Protein AF-A0A933ZWU6-F1 (afdb_monomer_lite)

Structure (mmCIF, N/CA/C/O backbone):
data_AF-A0A933ZWU6-F1
#
_entry.id   AF-A0A933ZWU6-F1
#
loop_
_atom_site.group_PDB
_atom_site.id
_atom_site.type_symbol
_atom_site.label_atom_id
_atom_site.label_alt_id
_atom_site.label_comp_id
_atom_site.label_asym_id
_atom_site.label_entity_id
_atom_site.label_seq_id
_atom_site.pdbx_PDB_ins_code
_atom_site.Cartn_x
_atom_site.Cartn_y
_atom_site.Cartn_z
_atom_site.occupancy
_atom_site.B_iso_or_equiv
_atom_site.auth_seq_id
_atom_site.auth_comp_id
_atom_site.auth_asym_id
_atom_site.auth_atom_id
_atom_site.pdbx_PDB_model_num
ATOM 1 N N . MET A 1 1 ? 66.000 -12.548 32.594 1.00 39.25 1 MET A N 1
ATOM 2 C CA . MET A 1 1 ? 66.088 -12.353 34.055 1.00 39.25 1 MET A CA 1
ATOM 3 C C . MET A 1 1 ? 64.703 -12.603 34.623 1.00 39.25 1 MET A C 1
ATOM 5 O O . MET A 1 1 ? 63.783 -11.973 34.130 1.00 39.25 1 MET A O 1
ATOM 9 N N . GLY A 1 2 ? 64.588 -13.527 35.583 1.00 36.94 2 GLY A N 1
ATOM 10 C CA . GLY A 1 2 ? 63.468 -13.631 36.531 1.00 36.94 2 GLY A CA 1
ATOM 11 C C . GLY A 1 2 ? 62.128 -14.165 36.013 1.00 36.94 2 GLY A C 1
ATOM 12 O O . GLY A 1 2 ? 61.306 -13.398 35.534 1.00 36.94 2 GLY A O 1
ATOM 13 N N . SER A 1 3 ? 61.911 -15.471 36.186 1.00 32.44 3 SER A N 1
ATOM 14 C CA . SER A 1 3 ? 60.597 -16.107 36.419 1.00 32.44 3 SER A CA 1
ATOM 15 C C . SER A 1 3 ? 60.062 -15.756 37.841 1.00 32.44 3 SER A C 1
ATOM 17 O O . SER A 1 3 ? 60.754 -15.015 38.541 1.00 32.44 3 SER A O 1
ATOM 19 N N . PRO A 1 4 ? 59.031 -16.438 38.385 1.00 70.31 4 PRO A N 1
ATOM 20 C CA . PRO A 1 4 ? 57.595 -16.484 38.054 1.00 70.31 4 PRO A CA 1
ATOM 21 C C . PRO A 1 4 ? 56.754 -16.277 39.358 1.00 70.31 4 PRO A C 1
ATOM 23 O O . PRO A 1 4 ? 57.172 -15.486 40.194 1.00 70.31 4 PRO A O 1
ATOM 26 N N . ASP A 1 5 ? 55.646 -17.021 39.530 1.00 38.47 5 ASP A N 1
ATOM 27 C CA . ASP A 1 5 ? 54.835 -17.249 40.755 1.00 38.47 5 ASP A CA 1
ATOM 28 C C . ASP A 1 5 ? 53.631 -16.296 40.965 1.00 38.47 5 ASP A C 1
ATOM 30 O O . ASP A 1 5 ? 53.732 -15.100 40.720 1.00 38.47 5 ASP A O 1
ATOM 34 N N . SER A 1 6 ? 52.430 -16.740 41.368 1.00 38.19 6 SER A N 1
ATOM 35 C CA . SER A 1 6 ? 52.006 -18.018 41.972 1.00 38.19 6 SER A CA 1
ATOM 36 C C . SER A 1 6 ? 50.466 -18.192 41.992 1.00 38.19 6 SER A C 1
ATOM 38 O O . SER A 1 6 ? 49.726 -17.214 41.975 1.00 38.19 6 SER A O 1
ATOM 40 N N . GLU A 1 7 ? 50.060 -19.475 42.046 1.00 38.34 7 GLU A N 1
ATOM 41 C CA . GLU A 1 7 ? 49.016 -20.127 42.891 1.00 38.34 7 GLU A CA 1
ATOM 42 C C . GLU A 1 7 ? 47.540 -19.670 42.823 1.00 38.34 7 GLU A C 1
ATOM 44 O O . GLU A 1 7 ? 47.221 -18.495 42.923 1.00 38.34 7 GLU A O 1
ATOM 49 N N . GLN A 1 8 ? 46.566 -20.543 42.510 1.00 35.50 8 GLN A N 1
ATOM 50 C CA . GLN A 1 8 ? 46.028 -21.745 43.207 1.00 35.50 8 GLN A CA 1
ATOM 51 C C . GLN A 1 8 ? 45.129 -21.467 44.433 1.00 35.50 8 GLN A C 1
ATOM 53 O O . GLN A 1 8 ? 45.519 -20.764 45.356 1.00 35.50 8 GLN A O 1
ATOM 58 N N . GLY A 1 9 ? 43.969 -22.148 44.453 1.00 33.16 9 GLY A N 1
ATOM 59 C CA . GLY A 1 9 ? 43.113 -22.432 45.622 1.00 33.16 9 GLY A CA 1
ATOM 60 C C . GLY A 1 9 ? 41.619 -22.202 45.325 1.00 33.16 9 GLY A C 1
ATOM 61 O O . GLY A 1 9 ? 41.243 -21.059 45.098 1.00 33.16 9 GLY A O 1
ATOM 62 N N . ASN A 1 10 ? 40.794 -23.236 45.068 1.00 35.19 10 ASN A N 1
ATOM 63 C CA . ASN A 1 10 ? 40.034 -24.078 46.035 1.00 35.19 10 ASN A CA 1
ATOM 64 C C . ASN A 1 10 ? 38.989 -23.268 46.841 1.00 35.19 10 ASN A C 1
ATOM 66 O O . ASN A 1 10 ? 39.287 -22.158 47.250 1.00 35.19 10 ASN A O 1
ATOM 70 N N . ASP A 1 11 ? 37.754 -23.678 47.146 1.00 35.88 11 ASP A N 1
ATOM 71 C CA . ASP A 1 11 ? 37.018 -24.952 47.212 1.00 35.88 11 ASP A CA 1
ATOM 72 C C . ASP A 1 11 ? 35.503 -24.595 47.146 1.00 35.88 11 ASP A C 1
ATOM 74 O O . ASP A 1 11 ? 35.112 -23.487 47.507 1.00 35.88 11 ASP A O 1
ATOM 78 N N . ALA A 1 12 ? 34.654 -25.371 46.464 1.00 37.19 12 ALA A N 1
ATOM 79 C CA . ALA A 1 12 ? 33.660 -26.293 47.042 1.00 37.19 12 ALA A CA 1
ATOM 80 C C . ALA A 1 12 ? 32.823 -25.763 48.234 1.00 37.19 12 ALA A C 1
ATOM 82 O O . ALA A 1 12 ? 33.355 -25.489 49.303 1.00 37.19 12 ALA A O 1
ATOM 83 N N . ASP A 1 13 ? 31.492 -25.744 48.067 1.00 34.75 13 ASP A N 1
ATOM 84 C CA . ASP A 1 13 ? 30.538 -26.627 48.776 1.00 34.75 13 ASP A CA 1
ATOM 85 C C . ASP A 1 13 ? 29.163 -25.968 49.067 1.00 34.75 13 ASP A C 1
ATOM 87 O O . ASP A 1 13 ? 29.044 -24.775 49.338 1.00 34.75 13 ASP A O 1
ATOM 91 N N . THR A 1 14 ? 28.139 -26.827 49.080 1.00 35.16 14 THR A N 1
ATOM 92 C CA . THR A 1 14 ? 26.804 -26.707 49.699 1.00 35.16 14 THR A CA 1
ATOM 93 C C . THR A 1 14 ? 25.677 -25.951 48.963 1.00 35.16 14 THR A C 1
ATOM 95 O O . THR A 1 14 ? 25.585 -24.728 48.954 1.00 35.16 14 THR A O 1
ATOM 98 N N . GLY A 1 15 ? 24.720 -26.721 48.415 1.00 31.81 15 GLY A N 1
ATOM 99 C CA . GLY A 1 15 ? 23.300 -26.314 48.353 1.00 31.81 15 GLY A CA 1
ATOM 100 C C . GLY A 1 15 ? 22.640 -26.394 49.751 1.00 31.81 15 GLY A C 1
ATOM 101 O O . GLY A 1 15 ? 23.387 -26.508 50.723 1.00 31.81 15 GLY A O 1
ATOM 102 N N . PRO A 1 16 ? 21.295 -26.481 49.915 1.00 50.19 16 PRO A N 1
ATOM 103 C CA . PRO A 1 16 ? 20.273 -26.747 48.890 1.00 50.19 16 PRO A CA 1
ATOM 104 C C . PRO A 1 16 ? 18.886 -26.051 49.125 1.00 50.19 16 PRO A C 1
ATOM 106 O O . PRO A 1 16 ? 18.707 -25.267 50.049 1.00 50.19 16 PRO A O 1
ATOM 109 N N . VAL A 1 17 ? 17.891 -26.459 48.317 1.00 35.62 17 VAL A N 1
ATOM 110 C CA . VAL A 1 17 ? 16.419 -26.506 48.563 1.00 35.62 17 VAL A CA 1
ATOM 111 C C . VAL A 1 17 ? 15.559 -25.234 48.430 1.00 35.62 17 VAL A C 1
ATOM 113 O O . VAL A 1 17 ? 15.607 -24.344 49.269 1.00 35.62 17 VAL A O 1
ATOM 116 N N . ALA A 1 18 ? 14.648 -25.263 47.447 1.00 34.22 18 ALA A N 1
ATOM 117 C CA . ALA A 1 18 ? 13.229 -24.851 47.500 1.00 34.22 18 ALA A CA 1
ATOM 118 C C . ALA A 1 18 ? 12.616 -25.131 46.107 1.00 34.22 18 ALA A C 1
ATOM 120 O O . ALA A 1 18 ? 13.276 -24.882 45.106 1.00 34.22 18 ALA A O 1
ATOM 121 N N . ASP A 1 19 ? 11.406 -25.629 45.888 1.00 33.69 19 ASP A N 1
ATOM 122 C CA . ASP A 1 19 ? 10.331 -26.155 46.724 1.00 33.69 19 ASP A CA 1
ATOM 123 C C . ASP A 1 19 ? 9.384 -26.861 45.727 1.00 33.69 19 ASP A C 1
ATOM 125 O O . ASP A 1 19 ? 9.032 -26.289 44.693 1.00 33.69 19 ASP A O 1
ATOM 129 N N . VAL A 1 20 ? 9.045 -28.127 45.976 1.00 33.25 20 VAL A N 1
ATOM 130 C CA . VAL A 1 20 ? 8.069 -28.893 45.192 1.00 33.25 20 VAL A CA 1
ATOM 131 C C . VAL A 1 20 ? 7.007 -29.379 46.161 1.00 33.25 20 VAL A C 1
ATOM 133 O O . VAL A 1 20 ? 7.253 -30.289 46.947 1.00 33.25 20 VAL A O 1
ATOM 136 N N . GLY A 1 21 ? 5.797 -28.853 45.989 1.00 30.97 21 GLY A N 1
ATOM 137 C CA . GLY A 1 21 ? 4.582 -29.634 46.160 1.00 30.97 21 GLY A CA 1
ATOM 138 C C . GLY A 1 21 ? 3.812 -29.471 47.471 1.00 30.97 21 GLY A C 1
ATOM 139 O O . GLY A 1 21 ? 4.265 -29.840 48.546 1.00 30.97 21 GLY A O 1
ATOM 140 N N . GLN A 1 22 ? 2.535 -29.139 47.253 1.00 31.86 22 GLN A N 1
ATOM 141 C CA . GLN A 1 22 ? 1.339 -29.592 47.973 1.00 31.86 22 GLN A CA 1
ATOM 142 C C . GLN A 1 22 ? 0.827 -28.756 49.148 1.00 31.86 22 GLN A C 1
ATOM 144 O O . GLN A 1 22 ? 1.439 -28.693 50.211 1.00 31.86 22 GLN A O 1
ATOM 149 N N . ARG A 1 23 ? -0.427 -28.297 48.990 1.00 33.59 23 ARG A N 1
ATOM 150 C CA . ARG A 1 23 ? -1.553 -28.498 49.930 1.00 33.59 23 ARG A CA 1
ATOM 151 C C . ARG A 1 23 ? -2.887 -28.042 49.289 1.00 33.59 23 ARG A C 1
ATOM 153 O O . ARG A 1 23 ? -2.832 -27.381 48.260 1.00 33.59 23 ARG A O 1
ATOM 160 N N . PRO A 1 24 ? -4.055 -28.491 49.789 1.00 43.62 24 PRO A N 1
ATOM 161 C CA . PRO A 1 24 ? -4.851 -29.489 49.076 1.00 43.62 24 PRO A CA 1
ATOM 162 C C . PRO A 1 24 ? -6.249 -29.007 48.668 1.00 43.62 24 PRO A C 1
ATOM 164 O O . PRO A 1 24 ? -6.864 -28.188 49.351 1.00 43.62 24 PRO A O 1
ATOM 167 N N . ASP A 1 25 ? -6.760 -29.618 47.601 1.00 32.12 25 ASP A N 1
ATOM 168 C CA . ASP A 1 25 ? -8.154 -29.529 47.183 1.00 32.12 25 ASP A CA 1
ATOM 169 C C . ASP A 1 25 ? -9.073 -30.266 48.162 1.00 32.12 25 ASP A C 1
ATOM 171 O O . ASP A 1 25 ? -8.795 -31.378 48.626 1.00 32.12 25 ASP A O 1
ATOM 175 N N . ALA A 1 26 ? -10.174 -29.594 48.484 1.00 36.53 26 ALA A N 1
ATOM 176 C CA . ALA A 1 26 ? -11.246 -30.088 49.322 1.00 36.53 26 ALA A CA 1
ATOM 177 C C . ALA A 1 26 ? -12.071 -31.157 48.592 1.00 36.53 26 ALA A C 1
ATOM 179 O O . ALA A 1 26 ? -12.310 -31.092 47.388 1.00 36.53 26 ALA A O 1
ATOM 180 N N . ALA A 1 27 ? -12.502 -32.138 49.379 1.00 33.09 27 ALA A N 1
ATOM 181 C CA . ALA A 1 27 ? -13.255 -33.309 48.977 1.00 33.09 27 ALA A CA 1
ATOM 182 C C . ALA A 1 27 ? -14.553 -32.977 48.220 1.00 33.09 27 ALA A C 1
ATOM 184 O O . ALA A 1 27 ? -15.393 -32.218 48.701 1.00 33.09 27 ALA A O 1
ATOM 185 N N . ALA A 1 28 ? -14.739 -33.650 47.087 1.00 33.84 28 ALA A N 1
ATOM 186 C CA . ALA A 1 28 ? -16.038 -33.958 46.514 1.00 33.84 28 ALA A CA 1
ATOM 187 C C . ALA A 1 28 ? -16.189 -35.482 46.569 1.00 33.84 28 ALA A C 1
ATOM 189 O O . ALA A 1 28 ? -15.387 -36.199 45.971 1.00 33.84 28 ALA A O 1
ATOM 190 N N . ASP A 1 29 ? -17.185 -35.960 47.311 1.00 35.34 29 ASP A N 1
ATOM 191 C CA . ASP A 1 29 ? -17.628 -37.351 47.268 1.00 35.34 29 ASP A CA 1
ATOM 192 C C . ASP A 1 29 ? -19.034 -37.391 46.657 1.00 35.34 29 ASP A C 1
ATOM 194 O O . ASP A 1 29 ? -19.885 -36.550 46.967 1.00 35.34 29 ASP A O 1
ATOM 198 N N . GLY A 1 30 ? -19.235 -38.349 45.750 1.00 32.66 30 GLY A N 1
ATOM 199 C CA . GLY A 1 30 ? -20.553 -38.761 45.264 1.00 32.66 30 GLY A CA 1
ATOM 200 C C . GLY A 1 30 ? -21.334 -39.413 46.413 1.00 32.66 30 GLY A C 1
ATOM 201 O O . GLY A 1 30 ? -20.803 -39.675 47.478 1.00 32.66 30 GLY A O 1
ATOM 202 N N . GLY A 1 31 ? -22.625 -39.692 46.338 1.00 29.52 31 GLY A N 1
ATOM 203 C CA . GLY A 1 31 ? -23.384 -40.181 45.207 1.00 29.52 31 GLY A CA 1
ATOM 204 C C . GLY A 1 31 ? -24.282 -41.316 45.716 1.00 29.52 31 GLY A C 1
ATOM 205 O O . GLY A 1 31 ? -23.788 -42.393 46.012 1.00 29.52 31 GLY A O 1
ATOM 206 N N . ALA A 1 32 ? -25.587 -41.032 45.753 1.00 31.91 32 ALA A N 1
ATOM 207 C CA . ALA A 1 32 ? -26.724 -41.920 45.465 1.00 31.91 32 ALA A CA 1
ATOM 208 C C . ALA A 1 32 ? -27.181 -43.060 46.425 1.00 31.91 32 ALA A C 1
ATOM 210 O O . ALA A 1 32 ? -26.385 -43.819 46.965 1.00 31.91 32 ALA A O 1
ATOM 211 N N . HIS A 1 33 ? -28.524 -43.218 46.430 1.00 32.88 33 HIS A N 1
ATOM 212 C CA . HIS A 1 33 ? -29.391 -44.355 46.839 1.00 32.88 33 HIS A CA 1
ATOM 213 C C . HIS A 1 33 ? -29.544 -44.638 48.342 1.00 32.88 33 HIS A C 1
ATOM 215 O O . HIS A 1 33 ? -28.564 -44.610 49.067 1.00 32.88 33 HIS A O 1
ATOM 221 N N . GLY A 1 34 ? -30.698 -44.963 48.936 1.00 29.28 34 GLY A N 1
ATOM 222 C CA . GLY A 1 34 ? -32.134 -45.213 48.650 1.00 29.28 34 GLY A CA 1
ATOM 223 C C . GLY A 1 34 ? -32.759 -45.385 50.070 1.00 29.28 34 GLY A C 1
ATOM 224 O O . GLY A 1 34 ? -32.005 -45.535 51.028 1.00 29.28 34 GLY A O 1
ATOM 225 N N . ASP A 1 35 ? -34.038 -45.237 50.407 1.00 33.97 35 ASP A N 1
ATOM 226 C CA . ASP A 1 35 ? -35.265 -45.806 49.857 1.00 33.97 35 AS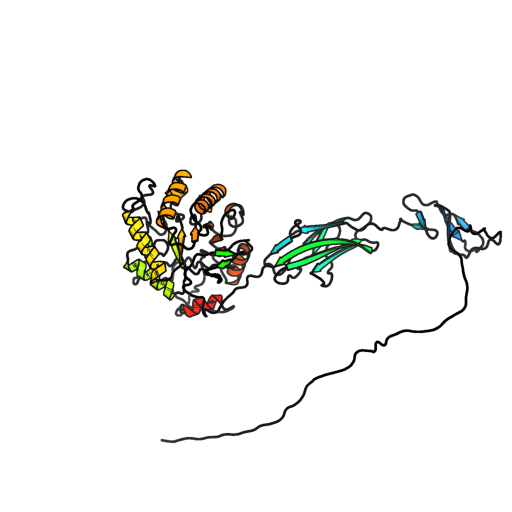P A CA 1
ATOM 227 C C . ASP A 1 35 ? -36.492 -45.122 50.522 1.00 33.97 35 ASP A C 1
ATOM 229 O O . ASP A 1 35 ? -36.424 -44.701 51.677 1.00 33.97 35 ASP A O 1
ATOM 233 N N . GLU A 1 36 ? -37.566 -44.987 49.731 1.00 37.00 36 GLU A N 1
ATOM 234 C CA . GLU A 1 36 ? -39.000 -45.288 49.980 1.00 37.00 36 GLU A CA 1
ATOM 235 C C . GLU A 1 36 ? -39.571 -45.309 51.428 1.00 37.00 36 GLU A C 1
ATOM 237 O O . GLU A 1 36 ? -38.956 -45.835 52.344 1.00 37.00 36 GLU A O 1
ATOM 242 N N . ALA A 1 37 ? -40.810 -44.896 51.740 1.00 33.91 37 ALA A N 1
ATOM 243 C CA . ALA A 1 37 ? -41.996 -44.474 50.982 1.00 33.91 37 ALA A CA 1
ATOM 244 C C . ALA A 1 37 ? -43.108 -44.003 51.969 1.00 33.91 37 ALA A C 1
ATOM 246 O O . ALA A 1 37 ? -42.923 -44.035 53.185 1.00 33.91 37 ALA A O 1
ATOM 247 N N . ASP A 1 38 ? -44.261 -43.653 51.379 1.00 35.38 38 ASP A N 1
ATOM 248 C CA . ASP A 1 38 ? -45.613 -43.369 51.906 1.00 35.38 38 ASP A CA 1
ATOM 249 C C . ASP A 1 38 ? -45.963 -41.885 52.137 1.00 35.38 38 ASP A C 1
ATOM 251 O O . ASP A 1 38 ? -45.409 -41.217 52.999 1.00 35.38 38 ASP A O 1
ATOM 255 N N . GLY A 1 39 ? -46.924 -41.280 51.427 1.00 32.47 39 GLY A N 1
ATOM 256 C CA . GLY A 1 39 ? -47.824 -41.777 50.382 1.00 32.47 39 GLY A CA 1
ATOM 257 C C . GLY A 1 39 ? -48.880 -40.717 50.011 1.00 32.47 39 GLY A C 1
ATOM 258 O O . GLY A 1 39 ? -49.260 -39.934 50.871 1.00 32.47 39 GLY A O 1
ATOM 259 N N . GLY A 1 40 ? -49.337 -40.734 48.744 1.00 30.66 40 GLY A N 1
ATOM 260 C CA . GLY A 1 40 ? -50.576 -40.130 48.188 1.00 30.66 40 GLY A CA 1
ATOM 261 C C . GLY A 1 40 ? -50.748 -38.601 48.301 1.00 30.66 40 GLY A C 1
ATOM 262 O O . GLY A 1 40 ? -50.598 -38.027 49.361 1.00 30.66 40 GLY A O 1
ATOM 263 N N . GLY A 1 41 ? -51.129 -37.814 47.296 1.00 32.94 41 GLY A N 1
ATOM 264 C CA . GLY A 1 41 ? -51.738 -38.059 45.997 1.00 32.94 41 GLY A CA 1
ATOM 265 C C . GLY A 1 41 ? -52.704 -36.897 45.687 1.00 32.94 41 GLY A C 1
ATOM 266 O O . GLY A 1 41 ? -53.599 -36.641 46.481 1.00 32.94 41 GLY A O 1
ATOM 267 N N . HIS A 1 42 ? -52.534 -36.285 44.505 1.00 36.62 42 HIS A N 1
ATOM 268 C CA . HIS A 1 42 ? -53.482 -35.461 43.720 1.00 36.62 42 HIS A CA 1
ATOM 269 C C . HIS A 1 42 ? -53.732 -33.977 44.065 1.00 36.62 42 HIS A C 1
ATOM 271 O O . HIS A 1 42 ? -54.164 -33.635 45.159 1.00 36.62 42 HIS A O 1
ATOM 277 N N . GLY A 1 43 ? -53.625 -33.135 43.021 1.00 31.12 43 GLY A N 1
ATOM 278 C CA . GLY A 1 43 ? -54.410 -31.903 42.875 1.00 31.12 43 GLY A CA 1
ATOM 279 C C . GLY A 1 43 ? -53.747 -30.791 42.055 1.00 31.12 43 GLY A C 1
ATOM 280 O O . GLY A 1 43 ? -53.083 -29.937 42.629 1.00 31.12 43 GLY A O 1
ATOM 281 N N . ASP A 1 44 ? -53.964 -30.780 40.738 1.00 37.75 44 ASP A N 1
ATOM 282 C CA . ASP A 1 44 ? -53.689 -29.643 39.850 1.00 37.75 44 ASP A CA 1
ATOM 283 C C . ASP A 1 44 ? -54.631 -28.445 40.109 1.00 37.75 44 ASP A C 1
ATOM 285 O O . ASP A 1 44 ? -55.807 -28.625 40.407 1.00 37.75 44 ASP A O 1
ATOM 289 N N . ALA A 1 45 ? -54.069 -27.248 39.914 1.00 38.00 45 ALA A N 1
ATOM 290 C CA . ALA A 1 45 ? -54.620 -25.980 39.414 1.00 38.00 45 ALA A CA 1
ATOM 291 C C . ALA A 1 45 ? -56.037 -25.457 39.783 1.00 38.00 45 ALA A C 1
ATOM 293 O O . ALA A 1 45 ? -57.062 -26.081 39.536 1.00 38.00 45 ALA A O 1
ATOM 294 N N . ALA A 1 46 ? -56.013 -24.148 40.081 1.00 35.59 46 ALA A N 1
ATOM 295 C CA . ALA A 1 46 ? -56.976 -23.090 39.739 1.00 35.59 46 ALA A CA 1
ATOM 296 C C . ALA A 1 46 ? -57.965 -22.594 40.814 1.00 35.59 46 ALA A C 1
ATOM 298 O O . ALA A 1 46 ? -58.739 -23.342 41.396 1.00 35.59 46 ALA A O 1
ATOM 299 N N . ASP A 1 47 ? -57.927 -21.262 40.945 1.00 43.38 47 ASP A N 1
ATOM 300 C CA . ASP A 1 47 ? -59.031 -20.329 41.189 1.00 43.38 47 ASP A CA 1
ATOM 301 C C . ASP A 1 47 ? -59.932 -20.602 42.402 1.00 43.38 47 ASP A C 1
ATOM 303 O O . ASP A 1 47 ? -60.922 -21.330 42.353 1.00 43.38 47 ASP A O 1
ATOM 307 N N . GLY A 1 48 ? -59.592 -19.939 43.505 1.00 29.31 48 GLY A N 1
ATOM 308 C CA . GLY A 1 48 ? -60.436 -19.817 44.679 1.00 29.31 48 GLY A CA 1
ATOM 309 C C . GLY A 1 48 ? -60.399 -18.377 45.154 1.00 29.31 48 GLY A C 1
ATOM 310 O O . GLY A 1 48 ? -59.478 -17.976 45.857 1.00 29.31 48 GLY A O 1
ATOM 311 N N . SER A 1 49 ? -61.403 -17.608 44.747 1.00 42.69 49 SER A N 1
ATOM 312 C CA . SER A 1 49 ? -61.809 -16.354 45.370 1.00 42.69 49 SER A CA 1
ATOM 313 C C . SER A 1 49 ? -61.748 -16.464 46.898 1.00 42.69 49 SER A C 1
ATOM 315 O O . SER A 1 49 ? -62.582 -17.152 47.497 1.00 42.69 49 SER A O 1
ATOM 317 N N . GLU A 1 50 ? -60.788 -15.791 47.534 1.00 38.31 50 GLU A N 1
ATOM 318 C CA . GLU A 1 50 ? -60.800 -15.622 48.985 1.00 38.31 50 GLU A CA 1
ATOM 319 C C . GLU A 1 50 ? -61.962 -14.697 49.350 1.00 38.31 50 GLU A C 1
ATOM 321 O O . GLU A 1 50 ? -61.953 -13.484 49.137 1.00 38.31 50 GLU A O 1
ATOM 326 N N . SER A 1 51 ? -63.010 -15.331 49.865 1.00 37.16 51 SER A N 1
ATOM 327 C CA . SER A 1 51 ? -64.106 -14.714 50.589 1.00 37.16 51 SER A CA 1
ATOM 328 C C . SER A 1 51 ? -63.565 -13.817 51.702 1.00 37.16 51 SER A C 1
ATOM 330 O O . SER A 1 51 ? -62.810 -14.268 52.564 1.00 37.16 51 SER A O 1
ATOM 332 N N . ALA A 1 52 ? -63.990 -12.555 51.664 1.00 41.00 52 ALA A N 1
ATOM 333 C CA . ALA A 1 52 ? -63.730 -11.543 52.675 1.00 41.00 52 ALA A CA 1
ATOM 334 C C . ALA A 1 52 ? -64.087 -12.042 54.089 1.00 41.00 52 ALA A C 1
ATOM 336 O O . ALA A 1 52 ? -65.167 -12.614 54.269 1.00 41.00 52 ALA A O 1
ATOM 337 N N . PRO A 1 53 ? -63.241 -11.800 55.107 1.00 40.62 53 PRO A N 1
ATOM 338 C CA . PRO A 1 53 ? -63.667 -11.946 56.486 1.00 40.62 53 PRO A CA 1
ATOM 339 C C . PRO A 1 53 ? -64.559 -10.750 56.849 1.00 40.62 53 PRO A C 1
ATOM 341 O O . PRO A 1 53 ? -64.154 -9.595 56.715 1.00 40.62 53 PRO A O 1
ATOM 344 N N . GLU A 1 54 ? -65.786 -11.036 57.280 1.00 45.16 54 GLU A N 1
ATOM 345 C CA . GLU A 1 54 ? -66.706 -10.040 57.829 1.00 45.16 54 GLU A CA 1
ATOM 346 C C . GLU A 1 54 ? -66.186 -9.486 59.172 1.00 45.16 54 GLU A C 1
ATOM 348 O O . GLU A 1 54 ? -65.838 -10.235 60.085 1.00 45.16 54 GLU A O 1
ATOM 353 N N . ASP A 1 55 ? -66.138 -8.153 59.248 1.00 48.31 55 ASP A N 1
ATOM 354 C CA . ASP A 1 55 ? -66.239 -7.275 60.419 1.00 48.31 55 ASP A CA 1
ATOM 355 C C . ASP A 1 55 ? -65.560 -7.695 61.734 1.00 48.31 55 ASP A C 1
ATOM 357 O O . ASP A 1 55 ? -66.176 -7.960 62.766 1.00 48.31 55 ASP A O 1
ATOM 361 N N . GLY A 1 56 ? -64.238 -7.540 61.732 1.00 45.34 56 GLY A N 1
ATOM 362 C CA . GLY A 1 56 ? -63.501 -6.963 62.853 1.00 45.34 56 GLY A CA 1
ATOM 363 C C . GLY A 1 56 ? -62.586 -5.881 62.293 1.00 45.34 56 GLY A C 1
ATOM 364 O O . GLY A 1 56 ? -61.453 -6.183 61.941 1.00 45.34 56 GLY A O 1
ATOM 365 N N . GLY A 1 57 ? -63.105 -4.658 62.132 1.00 54.72 57 GLY A N 1
ATOM 366 C CA . GLY A 1 57 ? -62.511 -3.532 61.391 1.00 54.72 57 GLY A CA 1
ATOM 367 C C . GLY A 1 57 ? -61.221 -2.941 61.969 1.00 54.72 57 GLY A C 1
ATOM 368 O O . GLY A 1 57 ? -61.102 -1.729 62.068 1.00 54.72 57 GLY A O 1
ATOM 369 N N . GLY A 1 58 ? -60.269 -3.777 62.371 1.00 69.62 58 GLY A N 1
ATOM 370 C CA . GLY A 1 58 ? -58.933 -3.368 62.764 1.00 69.62 58 GLY A CA 1
ATOM 371 C C . GLY A 1 58 ? -57.959 -3.496 61.596 1.00 69.62 58 GLY A C 1
ATOM 372 O O . GLY A 1 58 ? -57.839 -4.560 60.991 1.00 69.62 58 GLY A O 1
ATOM 373 N N . CYS A 1 59 ? -57.237 -2.429 61.289 1.00 81.25 59 CYS A N 1
ATOM 374 C CA . CYS A 1 59 ? -56.067 -2.453 60.422 1.00 81.25 59 CYS A CA 1
ATOM 375 C C . CYS A 1 59 ? -54.810 -2.195 61.256 1.00 81.25 59 CYS A C 1
ATOM 377 O O . CYS A 1 59 ? -54.872 -1.621 62.338 1.00 81.25 59 CYS A O 1
ATOM 379 N N . THR A 1 60 ? -53.637 -2.630 60.799 1.00 89.19 60 THR A N 1
ATOM 380 C CA . THR A 1 60 ? -52.397 -2.300 61.516 1.00 89.19 60 THR A CA 1
ATOM 381 C C . THR A 1 60 ? -52.063 -0.827 61.269 1.00 89.19 60 THR A C 1
ATOM 383 O O . THR A 1 60 ? -51.898 -0.475 60.095 1.00 89.19 60 THR A O 1
ATOM 386 N N . PRO A 1 61 ? -51.937 0.034 62.301 1.00 91.44 61 PRO A N 1
ATOM 387 C CA . PRO A 1 61 ? -51.599 1.444 62.115 1.00 91.44 61 PRO A CA 1
ATOM 388 C C . PRO A 1 61 ? -50.404 1.639 61.177 1.00 91.44 61 PRO A C 1
ATOM 390 O O . PRO A 1 61 ? -49.354 1.022 61.358 1.00 91.44 61 PRO A O 1
ATOM 393 N N . GLY A 1 62 ? -50.570 2.474 60.150 1.00 87.75 62 GLY A N 1
ATOM 394 C CA . GLY A 1 62 ? -49.537 2.753 59.148 1.00 87.75 62 GLY A CA 1
ATOM 395 C C . GLY A 1 62 ? -49.392 1.716 58.028 1.00 87.75 62 GLY A C 1
ATOM 396 O O . GLY A 1 62 ? -48.621 1.954 57.096 1.00 87.75 62 GLY A O 1
ATOM 397 N N . SER A 1 63 ? -50.134 0.602 58.064 1.00 91.75 63 SER A N 1
ATOM 398 C CA . SER A 1 63 ? -50.222 -0.316 56.921 1.00 91.75 63 SER A CA 1
ATOM 399 C C . SER A 1 63 ? -50.825 0.382 55.699 1.00 91.75 63 SER A C 1
ATOM 401 O O . SER A 1 63 ? -51.577 1.354 55.816 1.00 91.75 63 SER A O 1
ATOM 403 N N . ARG A 1 64 ? -50.450 -0.090 54.508 1.00 93.88 64 ARG A N 1
ATOM 404 C CA . ARG A 1 64 ? -50.823 0.517 53.227 1.00 93.88 64 ARG A CA 1
ATOM 405 C C . ARG A 1 64 ? -51.378 -0.537 52.280 1.00 93.88 64 ARG A C 1
ATOM 407 O O . ARG A 1 64 ? -50.892 -1.666 52.270 1.00 93.88 64 ARG A O 1
ATOM 414 N N . ARG A 1 65 ? -52.374 -0.169 51.475 1.00 93.25 65 ARG A N 1
ATOM 415 C CA . ARG A 1 65 ? -52.941 -1.036 50.429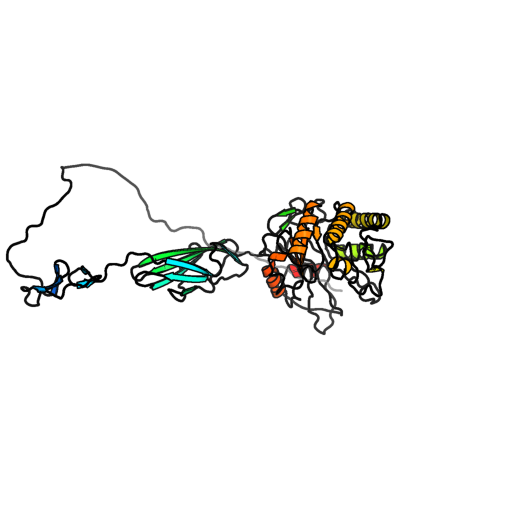 1.00 93.25 65 ARG A CA 1
ATOM 416 C C . ARG A 1 65 ? -53.416 -0.234 49.224 1.00 93.25 65 ARG A C 1
ATOM 418 O O . ARG A 1 65 ? -53.538 0.985 49.295 1.00 93.25 65 ARG A O 1
ATOM 425 N N . CYS A 1 66 ? -53.704 -0.933 48.134 1.00 93.81 66 CYS A N 1
ATOM 426 C CA . CYS A 1 66 ? -54.301 -0.355 46.935 1.00 93.81 66 CYS A CA 1
ATOM 427 C C . CYS A 1 66 ? -55.689 -0.940 46.696 1.00 93.81 66 CYS A C 1
ATOM 429 O O . CYS A 1 66 ? -55.865 -2.152 46.792 1.00 93.81 66 CYS A O 1
ATOM 431 N N . GLU A 1 67 ? -56.641 -0.091 46.319 1.00 93.88 67 GLU A N 1
ATOM 432 C CA . GLU A 1 67 ? -57.928 -0.508 45.756 1.00 93.88 67 GLU A CA 1
ATOM 433 C C . GLU A 1 67 ? -58.096 0.181 44.400 1.00 93.88 67 GLU A C 1
ATOM 435 O O . GLU A 1 67 ? -58.306 1.394 44.312 1.00 93.88 67 GLU A O 1
ATOM 440 N N . GLY A 1 68 ? -57.914 -0.577 43.315 1.00 91.25 68 GLY A N 1
ATOM 441 C CA . GLY A 1 68 ? -57.793 -0.000 41.976 1.00 91.25 68 GLY A CA 1
ATOM 442 C C . GLY A 1 68 ? -56.641 1.011 41.901 1.00 91.25 68 GLY A C 1
ATOM 443 O O . GLY A 1 68 ? -55.509 0.703 42.268 1.00 91.25 68 GLY A O 1
ATOM 444 N N . ALA A 1 69 ? -56.928 2.231 41.440 1.00 91.88 69 ALA A N 1
ATOM 445 C CA . ALA A 1 69 ? -55.946 3.317 41.352 1.00 91.88 69 ALA A CA 1
ATOM 446 C C . ALA A 1 69 ? -55.776 4.113 42.662 1.00 91.88 69 ALA A C 1
ATOM 448 O O . ALA A 1 69 ? -55.013 5.075 42.681 1.00 91.88 69 ALA A O 1
ATOM 449 N N . VAL A 1 70 ? -56.491 3.769 43.737 1.00 95.38 70 VAL A N 1
ATOM 450 C CA . VAL A 1 70 ? -56.544 4.562 44.974 1.00 95.38 70 VAL A CA 1
ATOM 451 C C . VAL A 1 70 ? -55.624 3.955 46.041 1.00 95.38 70 VAL A C 1
ATOM 453 O O . VAL A 1 70 ? -55.845 2.807 46.440 1.00 95.38 70 VAL A O 1
ATOM 456 N N . PRO A 1 71 ? -54.610 4.693 46.533 1.00 95.81 71 PRO A N 1
ATOM 457 C CA . PRO A 1 71 ? -53.836 4.296 47.704 1.00 95.81 71 PRO A CA 1
ATOM 458 C C . PRO A 1 71 ? -54.629 4.505 48.994 1.00 95.81 71 PRO A C 1
ATOM 460 O O . PRO A 1 71 ? -55.303 5.519 49.160 1.00 95.81 71 PRO A O 1
ATOM 463 N N . TRP A 1 72 ? -54.495 3.580 49.937 1.00 94.38 72 TRP A N 1
ATOM 464 C CA . TRP A 1 72 ? -55.119 3.645 51.256 1.00 94.38 72 TRP A CA 1
ATOM 465 C C . TRP A 1 72 ? -54.068 3.473 52.350 1.00 94.38 72 TRP A C 1
ATOM 467 O O . TRP A 1 72 ? -53.169 2.636 52.225 1.00 94.38 72 TRP A O 1
ATOM 477 N N . VAL A 1 73 ? -54.201 4.239 53.436 1.00 93.94 73 VAL A N 1
ATOM 478 C CA . VAL A 1 73 ? -53.347 4.147 54.631 1.00 93.94 73 VAL A CA 1
ATOM 479 C C . VAL A 1 73 ? -54.221 3.911 55.858 1.00 93.94 73 VAL A C 1
ATOM 481 O O . VAL A 1 73 ? -55.233 4.588 56.032 1.00 93.94 73 VAL A O 1
ATOM 484 N N . CYS A 1 74 ? -53.835 2.952 56.695 1.00 92.81 74 CYS A N 1
ATOM 485 C CA . CYS A 1 74 ? -54.483 2.712 57.977 1.00 92.81 74 CYS A CA 1
ATOM 486 C C . CYS A 1 74 ? -54.073 3.799 58.977 1.00 92.81 74 CYS A C 1
ATOM 488 O O . CYS A 1 74 ? -52.877 4.031 59.191 1.00 92.81 74 CYS A O 1
ATOM 490 N N . GLU A 1 75 ? -55.050 4.462 59.583 1.00 88.19 75 GLU A N 1
ATOM 491 C CA . GLU A 1 75 ? -54.831 5.531 60.548 1.00 88.19 75 GLU A CA 1
ATOM 492 C C . GLU A 1 75 ? -54.214 5.026 61.862 1.00 88.19 75 GLU A C 1
ATOM 494 O O . GLU A 1 75 ? -54.137 3.830 62.150 1.00 88.19 75 GLU A O 1
ATOM 499 N N . GLY A 1 76 ? -53.735 5.97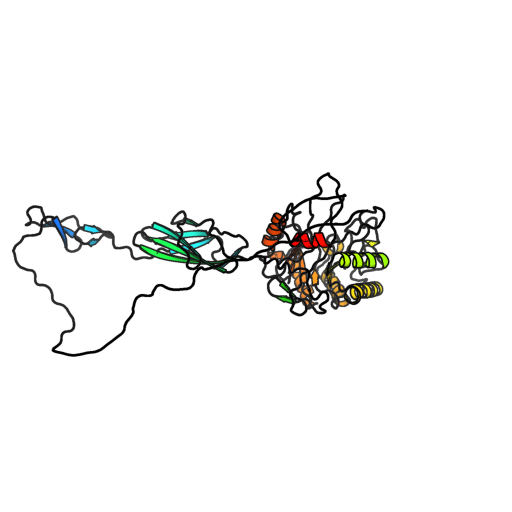1 62.677 1.00 84.31 76 GLY A N 1
ATOM 500 C CA . GLY A 1 76 ? -53.071 5.683 63.951 1.00 84.31 76 GLY A CA 1
ATOM 501 C C . GLY A 1 76 ? -53.960 4.983 64.985 1.00 84.31 76 GLY A C 1
ATOM 502 O O . GLY A 1 76 ? -53.436 4.396 65.929 1.00 84.31 76 GLY A O 1
ATOM 503 N N . ASP A 1 77 ? -55.282 5.040 64.804 1.00 83.81 77 ASP A N 1
ATOM 504 C CA . ASP A 1 77 ? -56.274 4.373 65.652 1.00 83.81 77 ASP A CA 1
ATOM 505 C C . ASP A 1 77 ? -56.357 2.857 65.406 1.00 83.81 77 ASP A C 1
ATOM 507 O O . ASP A 1 77 ? -56.906 2.131 66.234 1.00 83.81 77 ASP A O 1
ATOM 511 N N . GLY A 1 78 ? -55.773 2.371 64.303 1.00 82.75 78 GLY A N 1
ATOM 512 C CA . GLY A 1 78 ? -55.789 0.964 63.923 1.00 82.75 78 GLY A CA 1
ATOM 513 C C . GLY A 1 78 ? -57.176 0.448 63.565 1.00 82.75 78 GLY A C 1
ATOM 514 O O . GLY A 1 78 ? -57.379 -0.761 63.564 1.00 82.75 78 GLY A O 1
ATOM 515 N N . THR A 1 79 ? -58.134 1.332 63.288 1.00 85.75 79 THR A N 1
ATOM 516 C CA . THR A 1 79 ? -59.522 0.969 62.966 1.00 85.75 79 THR A CA 1
ATOM 517 C C . THR A 1 79 ? -60.029 1.598 61.675 1.00 85.75 79 THR A C 1
ATOM 519 O O . THR A 1 79 ? -61.003 1.119 61.098 1.00 85.75 79 THR A O 1
ATOM 522 N N . THR A 1 80 ? -59.364 2.649 61.190 1.00 89.88 80 THR A N 1
ATOM 523 C CA . THR A 1 80 ? -59.846 3.429 60.047 1.00 89.88 80 THR A CA 1
ATOM 524 C C . THR A 1 80 ? -58.861 3.379 58.881 1.00 89.88 80 THR A C 1
ATOM 526 O O . THR A 1 80 ? -57.662 3.582 59.054 1.00 89.88 80 THR A O 1
ATOM 529 N N . TRP A 1 81 ? -59.361 3.136 57.667 1.00 90.06 81 TRP A N 1
ATOM 530 C CA . TRP A 1 81 ? -58.603 3.323 56.427 1.00 90.06 81 TRP A CA 1
ATOM 531 C C . TRP A 1 81 ? -58.968 4.663 55.794 1.00 90.06 81 TRP A C 1
ATOM 533 O O . TRP A 1 81 ? -60.146 4.935 55.569 1.00 90.06 81 TRP A O 1
ATOM 543 N N . THR A 1 82 ? -57.960 5.449 55.421 1.00 93.00 82 THR A N 1
ATOM 544 C CA . THR A 1 82 ? -58.154 6.733 54.738 1.00 93.00 82 THR A CA 1
ATOM 545 C C . THR A 1 82 ? -57.599 6.673 53.321 1.00 93.00 82 THR A C 1
ATOM 547 O O . THR A 1 82 ? -56.430 6.336 53.102 1.00 93.00 82 THR A O 1
ATOM 550 N N . SER A 1 83 ? -58.458 6.981 52.344 1.00 93.44 83 SER A N 1
ATOM 551 C CA . SER A 1 83 ? -58.101 7.019 50.925 1.00 93.44 83 SER A CA 1
ATOM 552 C C . SER A 1 83 ? -57.270 8.254 50.605 1.00 93.44 83 SER A C 1
ATOM 554 O O . SER A 1 83 ? -57.605 9.366 51.020 1.00 93.44 83 SER A O 1
ATOM 556 N N . GLN A 1 84 ? -56.245 8.078 49.786 1.00 91.88 84 GLN A N 1
ATOM 557 C CA . GLN A 1 84 ? -55.518 9.163 49.139 1.00 91.88 84 GLN A CA 1
ATOM 558 C C . GLN A 1 84 ? -56.098 9.455 47.745 1.00 91.88 84 GLN A C 1
ATOM 560 O O . GLN A 1 84 ? -56.907 8.678 47.239 1.00 91.88 84 GLN A O 1
ATOM 565 N N . PRO A 1 85 ? -55.720 10.570 47.092 1.00 94.88 85 PRO A N 1
ATOM 566 C CA . PRO A 1 85 ? -56.108 10.813 45.707 1.00 94.88 85 PRO A CA 1
ATOM 567 C C . PRO A 1 85 ? -55.717 9.651 44.784 1.00 94.88 85 PRO A C 1
ATOM 569 O O . PRO A 1 85 ? -54.630 9.087 44.911 1.00 94.88 85 PRO A O 1
ATOM 572 N N . ALA A 1 86 ? -56.596 9.316 43.835 1.00 94.12 86 ALA A N 1
ATOM 573 C CA . ALA A 1 86 ? -56.331 8.277 42.844 1.00 94.12 86 ALA A CA 1
ATOM 574 C C . ALA A 1 86 ? -55.086 8.612 42.007 1.00 94.12 86 ALA A C 1
ATOM 576 O O . ALA A 1 86 ? -54.937 9.744 41.527 1.00 94.12 86 ALA A O 1
ATOM 577 N N . CYS A 1 87 ? -54.225 7.618 41.792 1.00 92.06 87 CYS A N 1
ATOM 578 C CA . CYS A 1 87 ? -53.042 7.748 40.956 1.00 92.06 87 CYS A CA 1
ATOM 579 C C . CYS A 1 87 ? -53.445 8.137 39.532 1.00 92.06 87 CYS A C 1
ATOM 581 O O . CYS A 1 87 ? -54.340 7.540 38.932 1.00 92.06 87 CYS A O 1
ATOM 583 N N . GLN A 1 88 ? -52.789 9.171 39.011 1.00 92.81 88 GLN A N 1
ATOM 584 C CA . GLN A 1 88 ? -52.982 9.625 37.641 1.00 92.81 88 GLN A CA 1
ATOM 585 C C . GLN A 1 88 ? -52.008 8.882 36.731 1.00 92.81 88 GLN A C 1
ATOM 587 O O . GLN A 1 88 ? -50.824 8.769 37.057 1.00 92.81 88 GLN A O 1
ATOM 592 N N . ALA A 1 89 ? -52.504 8.401 35.588 1.00 83.81 89 ALA A N 1
ATOM 593 C CA . ALA A 1 89 ? -51.672 7.733 34.594 1.00 83.81 89 ALA A CA 1
ATOM 594 C C . ALA A 1 89 ? -50.472 8.629 34.203 1.00 83.81 89 ALA A C 1
ATOM 596 O O . ALA A 1 89 ? -50.658 9.838 34.035 1.00 83.81 89 ALA A O 1
ATOM 597 N N . PRO A 1 90 ? -49.254 8.066 34.069 1.00 83.50 90 PRO A N 1
ATOM 598 C CA . PRO A 1 90 ? -48.941 6.632 34.010 1.00 83.50 90 PRO A CA 1
ATOM 599 C C . PRO A 1 90 ? -48.711 5.951 35.372 1.00 83.50 90 PRO A C 1
ATOM 601 O O . PRO A 1 90 ? -48.508 4.739 35.409 1.00 83.50 90 PRO A O 1
ATOM 604 N N . ARG A 1 91 ? -48.749 6.688 36.490 1.00 87.31 91 ARG A N 1
ATOM 605 C CA . ARG A 1 91 ? -48.505 6.120 37.823 1.00 87.31 91 ARG A CA 1
ATOM 606 C C . ARG A 1 91 ? -49.639 5.192 38.227 1.00 87.31 91 ARG A C 1
ATOM 608 O O . ARG A 1 91 ? -50.814 5.525 38.074 1.00 87.31 91 ARG A O 1
ATOM 615 N N . THR A 1 92 ? -49.284 4.047 38.790 1.00 89.69 92 THR A N 1
ATOM 616 C CA . THR A 1 92 ? -50.246 3.053 39.276 1.00 89.69 92 THR A CA 1
ATOM 617 C C . THR A 1 92 ? -50.101 2.882 40.782 1.00 89.69 92 THR A C 1
ATOM 619 O O . THR A 1 92 ? -49.048 3.168 41.355 1.00 89.69 92 THR A O 1
ATOM 622 N N . CYS A 1 93 ? -51.185 2.484 41.453 1.00 92.00 93 CYS A N 1
ATOM 623 C CA . CYS A 1 93 ? -51.102 2.202 42.878 1.00 92.00 93 CYS A CA 1
ATOM 624 C C . CYS A 1 93 ? -50.386 0.865 43.076 1.00 92.00 93 CYS A C 1
ATOM 626 O O . CYS A 1 93 ? -50.884 -0.176 42.641 1.00 92.00 93 CYS A O 1
ATOM 628 N N . ARG A 1 94 ? -49.251 0.887 43.775 1.00 90.12 94 ARG A N 1
ATOM 629 C CA . ARG A 1 94 ? -48.500 -0.303 44.178 1.00 90.12 94 ARG A CA 1
ATOM 630 C C . ARG A 1 94 ? -48.135 -0.178 45.655 1.00 90.12 94 ARG A C 1
ATOM 632 O O . ARG A 1 94 ? -47.730 0.886 46.106 1.00 90.12 94 ARG A O 1
ATOM 639 N N . LEU A 1 95 ? -48.377 -1.235 46.438 1.00 89.62 95 LEU A N 1
ATOM 640 C CA . LEU A 1 95 ? -48.114 -1.276 47.892 1.00 89.62 95 LEU A CA 1
ATOM 641 C C . LEU A 1 95 ? -48.667 -0.062 48.683 1.00 89.62 95 LEU A C 1
ATOM 643 O O . LEU A 1 95 ? -48.099 0.380 49.680 1.00 89.62 95 LEU A O 1
ATOM 647 N N . GLY A 1 96 ? -49.802 0.476 48.231 1.00 90.81 96 GLY A N 1
ATOM 648 C CA . GLY A 1 96 ? -50.484 1.627 48.822 1.00 90.81 96 GLY A CA 1
ATOM 649 C C . GLY A 1 96 ? -49.751 2.961 48.683 1.00 90.81 96 GLY A C 1
ATOM 650 O O . GLY A 1 96 ? -49.910 3.840 49.530 1.00 90.81 96 GLY A O 1
ATOM 651 N N . ALA A 1 97 ? -48.990 3.134 47.602 1.00 90.69 97 ALA A N 1
ATOM 652 C CA . ALA A 1 97 ? -48.493 4.419 47.128 1.00 90.69 97 ALA A CA 1
ATOM 653 C C . ALA A 1 97 ? -48.639 4.527 45.600 1.00 90.69 97 ALA A C 1
ATOM 655 O O . ALA A 1 97 ? -48.734 3.520 44.901 1.00 90.69 97 ALA A O 1
ATOM 656 N N . CYS A 1 98 ? -48.661 5.754 45.075 1.00 91.25 98 CYS A N 1
ATOM 657 C CA . CYS A 1 98 ? -48.566 5.968 43.632 1.00 91.25 98 CYS A CA 1
ATOM 658 C C . CYS A 1 98 ? -47.106 5.867 43.195 1.00 91.25 98 CYS A C 1
ATOM 660 O O . CYS A 1 98 ? -46.288 6.710 43.568 1.00 91.25 98 CYS A O 1
ATOM 662 N N . GLU A 1 99 ? -46.794 4.882 42.365 1.00 88.19 99 GLU A N 1
ATOM 663 C CA . GLU A 1 99 ? -45.444 4.612 41.869 1.00 88.19 99 GLU A CA 1
ATOM 664 C C . GLU A 1 99 ? -45.427 4.675 40.340 1.00 88.19 99 GLU A C 1
ATOM 666 O O . GLU A 1 99 ? -46.447 4.433 39.685 1.00 88.19 99 GLU A O 1
ATOM 671 N N . ASP A 1 100 ? -44.283 5.059 39.774 1.00 82.81 100 ASP A N 1
ATOM 672 C CA . ASP A 1 100 ? -44.058 4.919 38.337 1.00 82.81 100 ASP A CA 1
ATOM 673 C C . ASP A 1 100 ? -44.004 3.418 37.988 1.00 82.81 100 ASP A C 1
ATOM 675 O O . ASP A 1 100 ? -43.573 2.610 38.821 1.00 82.81 100 ASP A O 1
ATOM 679 N N . PRO A 1 101 ? -44.487 3.005 36.801 1.00 81.00 101 PRO A N 1
ATOM 680 C CA . PRO A 1 101 ? -44.353 1.619 36.372 1.00 81.00 101 PRO A CA 1
ATOM 681 C C . PRO A 1 101 ? -42.872 1.204 36.392 1.00 81.00 101 PRO A C 1
ATOM 683 O O . PRO A 1 101 ? -42.011 2.029 36.080 1.00 81.00 101 PRO A O 1
ATOM 686 N N . PRO A 1 102 ? -42.557 -0.047 36.780 1.00 82.50 102 PRO A N 1
ATOM 687 C CA . PRO A 1 102 ? -41.181 -0.516 36.783 1.00 82.50 102 PRO A CA 1
ATOM 688 C C . PRO A 1 102 ? -40.612 -0.435 35.368 1.00 82.50 102 PRO A C 1
ATOM 690 O O . PRO A 1 102 ? -41.238 -0.908 34.417 1.00 82.50 102 PRO A O 1
ATOM 693 N N . ASP A 1 103 ? -39.435 0.163 35.255 1.00 89.94 103 ASP A N 1
ATOM 694 C CA . ASP A 1 103 ? -38.722 0.237 33.993 1.00 89.94 103 ASP A CA 1
ATOM 695 C C . ASP A 1 103 ? -38.087 -1.119 33.667 1.00 89.94 103 ASP A C 1
ATOM 697 O O . ASP A 1 103 ? -37.431 -1.746 34.501 1.00 89.94 103 ASP A O 1
ATOM 701 N N . SER A 1 104 ? -38.358 -1.598 32.460 1.00 93.00 104 SER A N 1
ATOM 702 C CA . SER A 1 104 ? -37.951 -2.918 31.967 1.00 93.00 104 SER A CA 1
ATOM 703 C C . SER A 1 104 ? -37.393 -2.860 30.547 1.00 93.00 104 SER A C 1
ATOM 705 O O . SER A 1 104 ? -37.096 -3.905 29.966 1.00 93.00 104 SER A O 1
ATOM 707 N N . GLU A 1 105 ? -37.293 -1.662 29.966 1.00 95.06 105 GLU A N 1
ATOM 708 C CA . GLU A 1 105 ? -36.749 -1.487 28.627 1.00 95.06 105 GLU A CA 1
ATOM 709 C C . GLU A 1 105 ? -35.231 -1.352 28.736 1.00 95.06 105 GLU A C 1
ATOM 711 O O . GLU A 1 105 ? -34.721 -0.628 29.577 1.00 95.06 105 GLU A O 1
ATOM 716 N N . ALA A 1 106 ? -34.487 -2.108 27.930 1.00 96.44 106 ALA A N 1
ATOM 717 C CA . ALA A 1 106 ? -33.037 -1.984 27.923 1.00 96.44 106 ALA A CA 1
ATOM 718 C C . ALA A 1 106 ? -32.615 -0.716 27.165 1.00 96.44 106 ALA A C 1
ATOM 720 O O . ALA A 1 106 ? -33.167 -0.448 26.091 1.00 96.44 106 ALA A O 1
ATOM 721 N N . PRO A 1 107 ? -31.582 0.005 27.635 1.00 98.25 107 PRO A N 1
ATOM 722 C CA . PRO A 1 107 ? -31.081 1.166 26.923 1.00 98.25 107 PRO A CA 1
ATOM 723 C C . PRO A 1 107 ? -30.492 0.765 25.566 1.00 98.25 107 PRO A C 1
ATOM 725 O O . PRO A 1 107 ? -29.905 -0.303 25.396 1.00 98.25 107 PRO A O 1
ATOM 728 N N . SER A 1 108 ? -30.588 1.662 24.592 1.00 98.25 108 SER A N 1
ATOM 729 C CA . SER A 1 108 ? -29.856 1.571 23.326 1.00 98.25 108 SER A CA 1
ATOM 730 C C . SER A 1 108 ? -28.483 2.232 23.455 1.00 98.25 108 SER A C 1
ATOM 732 O O . SER A 1 108 ? -28.340 3.256 24.124 1.00 98.25 108 SER A O 1
ATOM 734 N N . ILE A 1 109 ? -27.466 1.667 22.805 1.00 98.56 109 ILE A N 1
ATOM 735 C CA . ILE A 1 109 ? -26.103 2.209 22.757 1.00 98.56 109 ILE A CA 1
ATOM 736 C C . ILE A 1 109 ? -25.510 1.973 21.365 1.00 98.56 109 ILE A C 1
ATOM 738 O O . ILE A 1 109 ? -25.813 0.970 20.721 1.00 98.56 109 ILE A O 1
ATOM 742 N N . SER A 1 110 ? -24.707 2.915 20.873 1.00 98.12 110 SER A N 1
ATOM 743 C CA . SER A 1 110 ? -24.017 2.799 19.585 1.00 98.12 110 SER A CA 1
ATOM 744 C C . SER A 1 110 ? -22.651 3.471 19.625 1.00 98.12 110 SER A C 1
ATOM 746 O O . SER A 1 110 ? -22.545 4.627 20.040 1.00 98.12 110 SER A O 1
ATOM 748 N N . ILE A 1 111 ? -21.625 2.762 19.161 1.00 98.44 111 ILE A N 1
ATOM 749 C CA . ILE A 1 111 ? -20.276 3.276 18.925 1.00 98.44 111 ILE A CA 1
ATOM 750 C C . ILE A 1 111 ? -20.285 4.046 17.599 1.00 98.44 111 ILE A C 1
ATOM 752 O O . ILE A 1 111 ? -20.638 3.502 16.553 1.00 98.44 111 ILE A O 1
ATOM 756 N N . THR A 1 112 ? -19.894 5.319 17.625 1.00 96.81 112 THR A N 1
ATOM 757 C CA . THR A 1 112 ? -19.775 6.149 16.412 1.00 96.81 112 THR A CA 1
ATOM 758 C C . THR A 1 112 ? -18.327 6.408 16.025 1.00 96.81 112 THR A C 1
ATOM 760 O O . THR A 1 112 ? -18.038 6.555 14.844 1.00 96.81 112 THR A O 1
ATOM 763 N N . GLU A 1 113 ? -17.417 6.427 17.001 1.00 94.00 113 GLU A N 1
ATOM 764 C CA . GLU A 1 113 ? -15.981 6.613 16.792 1.00 94.00 113 GLU A CA 1
ATOM 765 C C . GLU A 1 113 ? -15.193 5.462 17.429 1.00 94.00 113 GLU A C 1
ATOM 767 O O . GLU A 1 113 ? -15.531 5.038 18.540 1.00 94.00 113 GLU A O 1
ATOM 772 N N . PRO A 1 114 ? -14.133 4.964 16.763 1.00 92.62 114 PRO A N 1
ATOM 773 C CA . PRO A 1 114 ? -13.574 5.446 15.487 1.00 92.62 114 PRO A CA 1
ATOM 774 C C . PRO A 1 114 ? -14.267 4.899 14.223 1.00 92.62 114 PRO A C 1
ATOM 776 O O . PRO A 1 114 ? -13.867 5.214 13.104 1.00 92.62 114 PRO A O 1
ATOM 779 N N . SER A 1 115 ? -15.244 4.003 14.370 1.00 90.50 115 SER A N 1
ATOM 780 C CA . SER A 1 115 ? -15.927 3.367 13.242 1.00 90.50 115 SER A CA 1
ATOM 781 C C . SER A 1 115 ? -17.275 2.807 13.676 1.00 90.50 115 SER A C 1
ATOM 783 O O . SER A 1 115 ? -17.349 2.073 14.658 1.00 90.50 115 SER A O 1
ATOM 785 N N . ALA A 1 116 ? -18.317 3.077 12.890 1.00 88.62 116 ALA A N 1
ATOM 786 C CA . ALA A 1 116 ? -19.624 2.428 13.015 1.00 88.62 116 ALA A CA 1
ATOM 787 C C . ALA A 1 116 ? -19.722 1.115 12.204 1.00 88.62 116 ALA A C 1
ATOM 789 O O . ALA A 1 116 ? -20.767 0.472 12.176 1.00 88.62 116 ALA A O 1
ATOM 790 N N . ALA A 1 117 ? -18.654 0.710 11.505 1.00 83.94 117 ALA A N 1
ATOM 791 C CA . ALA A 1 117 ? -18.657 -0.455 10.617 1.00 83.94 117 ALA A CA 1
ATOM 792 C C . ALA A 1 117 ? -18.422 -1.796 11.347 1.00 83.94 117 ALA A C 1
ATOM 794 O O . ALA A 1 117 ? -18.181 -2.808 10.694 1.00 83.94 117 ALA A O 1
ATOM 795 N N . GLY A 1 118 ? -18.433 -1.810 12.687 1.00 86.06 118 GLY A N 1
ATOM 796 C CA . GLY A 1 118 ? -18.214 -3.004 13.520 1.00 86.06 118 GLY A CA 1
ATOM 797 C C . GLY A 1 118 ? -16.760 -3.491 13.600 1.00 86.06 118 GLY A C 1
ATOM 798 O O . GLY A 1 118 ? -16.425 -4.274 14.488 1.00 86.06 118 GLY A O 1
ATOM 799 N N . SER A 1 119 ? -15.872 -2.976 12.744 1.00 89.25 119 SER A N 1
ATOM 800 C CA . SER A 1 119 ? -14.426 -3.218 12.801 1.00 89.25 119 SER A CA 1
ATOM 801 C C . SER A 1 119 ? -13.606 -1.947 12.564 1.00 89.25 119 SER A C 1
ATOM 803 O O . SER A 1 119 ? -14.044 -1.041 11.843 1.00 89.25 119 SER A O 1
ATOM 805 N N . PHE A 1 120 ? -12.398 -1.902 13.129 1.00 86.88 120 PHE A N 1
ATOM 806 C CA . PHE A 1 120 ? -11.420 -0.830 12.947 1.00 86.88 120 PHE A CA 1
ATOM 807 C C . PHE A 1 120 ? -9.980 -1.360 13.054 1.00 86.88 120 PHE A C 1
ATOM 809 O O . PHE A 1 120 ? -9.701 -2.257 13.846 1.00 86.88 120 PHE A O 1
ATOM 816 N N . SER A 1 121 ? -9.043 -0.787 12.296 1.00 80.19 121 SER A N 1
ATOM 817 C CA . SER A 1 121 ? -7.621 -1.157 12.348 1.00 80.19 121 SER A CA 1
ATOM 818 C C . SER A 1 121 ? -6.765 0.045 12.724 1.00 80.19 121 SER A C 1
ATOM 820 O O . SER A 1 121 ? -6.976 1.143 12.217 1.00 80.19 121 SER A O 1
ATOM 822 N N . THR A 1 122 ? -5.778 -0.158 13.598 1.00 77.44 122 THR A N 1
ATOM 823 C CA . THR A 1 122 ? -4.878 0.907 14.073 1.00 77.44 122 THR A CA 1
ATOM 824 C C . THR A 1 122 ? -3.501 0.364 14.447 1.00 77.44 122 THR A C 1
ATOM 826 O O . THR A 1 122 ? -3.365 -0.816 14.753 1.00 77.44 122 THR A O 1
ATOM 829 N N . SER A 1 123 ? -2.472 1.213 14.451 1.00 70.25 123 SER A N 1
ATOM 830 C CA . SER A 1 123 ? -1.148 0.908 15.023 1.00 70.25 123 SER A CA 1
ATOM 831 C C . SER A 1 123 ? -0.957 1.477 16.433 1.00 70.25 123 SER A C 1
ATOM 833 O O . SER A 1 123 ? 0.012 1.134 17.121 1.00 70.25 123 SER A O 1
ATOM 835 N N . SER A 1 124 ? -1.883 2.325 16.893 1.00 79.88 124 SER A N 1
ATOM 836 C CA . SER A 1 124 ? -1.831 2.933 18.219 1.00 79.88 124 SER A CA 1
ATOM 837 C C . SER A 1 124 ? -1.914 1.876 19.320 1.00 79.88 124 SER A C 1
ATOM 839 O O . SER A 1 124 ? -2.646 0.892 19.227 1.00 79.88 124 SER A O 1
ATOM 841 N N . GLN A 1 125 ? -1.156 2.086 20.398 1.00 85.94 125 GLN A N 1
ATOM 842 C CA . GLN A 1 125 ? -1.201 1.218 21.583 1.00 85.94 125 GLN A CA 1
ATOM 843 C C . GLN A 1 125 ? -2.476 1.416 22.403 1.00 85.94 125 GLN A C 1
ATOM 845 O O . GLN A 1 125 ? -2.796 0.582 23.246 1.00 85.94 125 GLN A O 1
ATOM 850 N N . THR A 1 126 ? -3.179 2.520 22.167 1.00 90.81 126 THR A N 1
ATOM 851 C CA . THR A 1 126 ? -4.426 2.875 22.830 1.00 90.81 126 THR A CA 1
ATOM 852 C C . THR A 1 126 ? -5.463 3.317 21.808 1.00 90.81 126 THR A C 1
ATOM 854 O O . THR A 1 126 ? -5.110 3.762 20.713 1.00 90.81 126 THR A O 1
ATOM 857 N N . ILE A 1 127 ? -6.733 3.235 22.186 1.00 94.75 127 ILE A N 1
ATOM 858 C CA . ILE A 1 127 ? -7.862 3.734 21.404 1.00 94.75 127 ILE A CA 1
ATOM 859 C C . ILE A 1 127 ? -8.835 4.509 22.286 1.00 94.75 127 ILE A C 1
ATOM 861 O O . ILE A 1 127 ? -9.013 4.189 23.463 1.00 94.75 127 ILE A O 1
ATOM 865 N N . ASP A 1 128 ? -9.471 5.502 21.676 1.00 96.06 128 ASP A N 1
ATOM 866 C CA . ASP A 1 128 ? -10.587 6.233 22.252 1.00 96.06 128 ASP A CA 1
ATOM 867 C C . ASP A 1 128 ? -11.868 5.806 21.527 1.00 96.06 128 ASP A C 1
ATOM 869 O O . ASP A 1 128 ? -11.883 5.685 20.301 1.00 96.06 128 ASP A O 1
ATOM 873 N N . LEU A 1 129 ? -12.933 5.568 22.287 1.00 97.62 129 LEU A N 1
ATOM 874 C CA . LEU A 1 129 ? -14.272 5.300 21.775 1.00 97.62 129 LEU A CA 1
ATOM 875 C C . LEU A 1 129 ? -15.177 6.487 22.081 1.00 97.62 129 LEU A C 1
ATOM 877 O O . LEU A 1 129 ? -15.090 7.076 23.162 1.00 97.62 129 LEU A O 1
ATOM 881 N N . ALA A 1 130 ? -16.087 6.791 21.165 1.00 98.19 130 ALA A N 1
ATOM 882 C CA . ALA A 1 130 ? -17.185 7.708 21.426 1.00 98.19 130 ALA A CA 1
ATOM 883 C C . ALA A 1 130 ? -18.470 7.205 20.779 1.00 98.19 130 ALA A C 1
ATOM 885 O O . ALA A 1 130 ? -18.439 6.442 19.809 1.00 98.19 130 ALA A O 1
ATOM 886 N N . GLY A 1 131 ? -19.600 7.656 21.308 1.00 98.12 131 GLY A N 1
ATOM 887 C CA . GLY A 1 131 ? -20.888 7.241 20.791 1.00 98.12 131 GLY A CA 1
ATOM 888 C C . GLY A 1 131 ? -22.073 7.900 21.465 1.00 98.12 131 GLY A C 1
ATOM 889 O O . GLY A 1 131 ? -21.956 8.900 22.183 1.00 98.12 131 GLY A O 1
ATOM 890 N N . THR A 1 132 ? -23.234 7.310 21.210 1.00 98.44 132 THR A N 1
ATOM 891 C CA . THR A 1 132 ? -24.513 7.752 21.762 1.00 98.44 132 THR A CA 1
ATOM 892 C C . THR A 1 132 ? -25.212 6.625 22.498 1.00 98.44 132 THR A C 1
ATOM 894 O O . THR A 1 132 ? -25.024 5.453 22.171 1.00 98.44 132 THR A O 1
ATOM 897 N N . ALA A 1 133 ? -26.036 6.976 23.475 1.00 98.38 133 ALA A N 1
ATOM 898 C CA . ALA A 1 133 ? -26.955 6.054 24.121 1.00 98.38 133 ALA A CA 1
ATOM 899 C C . ALA A 1 133 ? -28.288 6.753 24.403 1.00 98.38 133 ALA A C 1
ATOM 901 O O . ALA A 1 133 ? -28.342 7.976 24.569 1.00 98.38 133 ALA A O 1
ATOM 902 N N . ALA A 1 134 ? -29.366 5.982 24.460 1.00 97.94 134 ALA A N 1
ATOM 903 C CA . ALA A 1 134 ? -30.692 6.489 24.785 1.00 97.94 134 ALA A CA 1
ATOM 904 C C . ALA A 1 134 ? -31.498 5.442 25.546 1.00 97.94 134 ALA A C 1
ATOM 906 O O . ALA A 1 134 ? -31.388 4.249 25.272 1.00 97.94 134 ALA A O 1
ATOM 907 N N . ASP A 1 135 ? -32.328 5.925 26.458 1.00 97.19 135 ASP A N 1
ATOM 908 C CA . ASP A 1 135 ? -33.229 5.134 27.282 1.00 97.19 135 ASP A CA 1
ATOM 909 C C . ASP A 1 135 ? -34.583 5.850 27.389 1.00 97.19 135 ASP A C 1
ATOM 911 O O . ASP A 1 135 ? -34.655 7.069 27.186 1.00 97.19 135 ASP A O 1
ATOM 915 N N . ASN A 1 136 ? -35.655 5.110 27.669 1.00 92.50 136 ASN A N 1
ATOM 916 C CA . ASN A 1 136 ? -37.007 5.660 27.782 1.00 92.50 136 ASN A CA 1
ATOM 917 C C . ASN A 1 136 ? -37.230 6.433 29.102 1.00 92.50 136 ASN A C 1
ATOM 919 O O . ASN A 1 136 ? -38.094 7.316 29.137 1.00 92.50 136 ASN A O 1
ATOM 923 N N . VAL A 1 137 ? -36.448 6.156 30.156 1.00 91.62 137 VAL A N 1
ATOM 924 C CA . VAL A 1 137 ? -36.536 6.811 31.468 1.00 91.62 137 VAL A CA 1
ATOM 925 C C . VAL A 1 137 ? -35.246 7.551 31.808 1.00 91.62 137 VAL A C 1
ATOM 927 O O . VAL A 1 137 ? -35.263 8.781 31.919 1.00 91.62 137 VAL A O 1
ATOM 930 N N . ARG A 1 138 ? -34.132 6.838 32.027 1.00 92.31 138 ARG A N 1
ATOM 931 C CA . ARG A 1 138 ? -32.824 7.448 32.313 1.00 92.31 138 ARG A CA 1
ATOM 932 C C . ARG A 1 138 ? -31.662 6.482 32.103 1.00 92.31 138 ARG A C 1
ATOM 934 O O . ARG A 1 138 ? -31.675 5.350 32.569 1.00 92.31 138 ARG A O 1
ATOM 941 N N . LEU A 1 139 ? -30.570 7.016 31.567 1.00 97.25 139 LEU A N 1
ATOM 942 C CA . LEU A 1 139 ? -29.264 6.362 31.605 1.00 97.25 139 LEU A CA 1
ATOM 943 C C . LEU A 1 139 ? -28.556 6.655 32.929 1.00 97.25 139 LEU A C 1
ATOM 945 O O . LEU A 1 139 ? -28.550 7.799 33.387 1.00 97.25 139 LEU A O 1
ATOM 949 N N . GLU A 1 140 ? -27.923 5.637 33.499 1.00 97.25 140 GLU A N 1
ATOM 950 C CA . GLU A 1 140 ? -27.161 5.733 34.744 1.00 97.25 140 GLU A CA 1
ATOM 951 C C . GLU A 1 140 ? -25.651 5.755 34.466 1.00 97.25 140 GLU A C 1
ATOM 953 O O . GLU A 1 140 ? -24.940 6.613 34.984 1.00 97.25 140 GLU A O 1
ATOM 958 N N . GLU A 1 141 ? -25.156 4.841 33.625 1.00 97.69 141 GLU A N 1
ATOM 959 C CA . GLU A 1 141 ? -23.718 4.644 33.414 1.00 97.69 141 GLU A CA 1
ATOM 960 C C . GLU A 1 141 ? -23.413 4.068 32.026 1.00 97.69 141 GLU A C 1
ATOM 962 O O . GLU A 1 141 ? -24.187 3.274 31.485 1.00 97.69 141 GLU A O 1
ATOM 967 N N . ILE A 1 142 ? -22.260 4.458 31.475 1.00 98.62 142 ILE A N 1
ATOM 968 C CA . ILE A 1 142 ? -21.639 3.819 30.314 1.00 98.62 142 ILE A CA 1
ATOM 969 C C . ILE A 1 142 ? -20.291 3.262 30.752 1.00 98.62 142 ILE A C 1
ATOM 971 O O . ILE A 1 142 ? -19.504 3.953 31.398 1.00 98.62 142 ILE A O 1
ATOM 975 N N . GLU A 1 143 ? -20.006 2.029 30.371 1.00 98.19 143 GLU A N 1
ATOM 976 C CA . GLU A 1 143 ? -18.760 1.341 30.692 1.00 98.19 143 GLU A CA 1
ATOM 977 C C . GLU A 1 143 ? -18.258 0.548 29.482 1.00 98.19 143 GLU A C 1
ATOM 979 O O . GLU A 1 143 ? -19.036 0.128 28.625 1.00 98.19 143 GLU A O 1
ATOM 984 N N . ALA A 1 144 ? -16.946 0.341 29.404 1.00 97.94 144 ALA A N 1
ATOM 985 C CA . ALA A 1 144 ? -16.299 -0.409 28.335 1.00 97.94 144 ALA A CA 1
ATOM 986 C C . ALA A 1 144 ? -15.392 -1.507 28.896 1.00 97.94 144 ALA A C 1
ATOM 988 O O . ALA A 1 144 ? -14.779 -1.341 29.952 1.00 97.94 144 ALA A O 1
ATOM 989 N N . GLN A 1 145 ? -15.268 -2.610 28.165 1.00 96.38 145 GLN A N 1
ATOM 990 C CA . GLN A 1 145 ? -14.300 -3.669 28.437 1.00 96.38 145 GLN A CA 1
ATOM 991 C C . GLN A 1 145 ? -13.617 -4.139 27.149 1.00 96.38 145 GLN A C 1
ATOM 993 O O . GLN A 1 145 ? -14.131 -3.961 26.043 1.00 96.38 145 GLN A O 1
ATOM 998 N N . ILE A 1 146 ? -12.474 -4.799 27.318 1.00 95.94 146 ILE A N 1
ATOM 999 C CA . ILE A 1 146 ? -11.720 -5.458 26.252 1.00 95.94 146 ILE A CA 1
ATOM 1000 C C . ILE A 1 146 ? -11.677 -6.968 26.510 1.00 95.94 146 ILE A C 1
ATOM 1002 O O . ILE A 1 146 ? -11.252 -7.413 27.578 1.00 95.94 146 ILE A O 1
ATOM 1006 N N . GLY A 1 147 ? -12.146 -7.767 25.552 1.00 92.88 147 GLY A N 1
ATOM 1007 C CA . GLY A 1 147 ? -12.283 -9.216 25.690 1.00 92.88 147 GLY A CA 1
ATOM 1008 C C . GLY A 1 147 ? -13.110 -9.592 26.923 1.00 92.88 147 GLY A C 1
ATOM 1009 O O . GLY A 1 147 ? -14.269 -9.207 27.042 1.00 92.88 147 GLY A O 1
ATOM 1010 N N . SER A 1 148 ? -12.499 -10.335 27.847 1.00 90.94 148 SER A N 1
ATOM 1011 C CA . SER A 1 148 ? -13.074 -10.707 29.148 1.00 90.94 148 SER A CA 1
ATOM 1012 C C . SER A 1 148 ? -12.447 -9.942 30.324 1.00 90.94 148 SER A C 1
ATOM 1014 O O . SER A 1 148 ? -12.409 -10.455 31.443 1.00 90.94 148 SER A O 1
ATOM 1016 N N . GLY A 1 149 ? -11.849 -8.778 30.059 1.00 91.62 149 GLY A N 1
ATOM 1017 C CA . GLY A 1 149 ? -11.242 -7.920 31.073 1.00 91.62 149 GLY A CA 1
ATOM 1018 C C . GLY A 1 149 ? -12.270 -7.203 31.951 1.00 91.62 149 GLY A C 1
ATOM 1019 O O . GLY A 1 149 ? -13.477 -7.385 31.814 1.00 91.62 149 GLY A O 1
ATOM 1020 N N . SER A 1 150 ? -11.780 -6.367 32.866 1.00 94.00 150 SER A N 1
ATOM 1021 C CA . SER A 1 150 ? -12.637 -5.568 33.745 1.00 94.00 150 SER A CA 1
ATOM 1022 C C . SER A 1 150 ? -13.336 -4.437 32.992 1.00 94.00 150 SER A C 1
ATOM 1024 O O . SER A 1 150 ? -12.734 -3.783 32.138 1.00 94.00 150 SER A O 1
ATOM 1026 N N . TRP A 1 151 ? -14.577 -4.157 33.384 1.00 95.94 151 TRP A N 1
ATOM 1027 C CA . TRP A 1 151 ? -15.299 -2.969 32.946 1.00 95.94 151 TRP A CA 1
ATOM 1028 C C . TRP A 1 151 ? -14.678 -1.694 33.522 1.00 95.94 151 TRP A C 1
ATOM 1030 O O . TRP A 1 151 ? -14.267 -1.655 34.683 1.00 95.94 151 TRP A O 1
ATOM 1040 N N . THR A 1 152 ? -14.617 -0.652 32.699 1.00 96.19 152 THR A N 1
ATOM 1041 C CA . THR A 1 152 ? -14.123 0.679 33.062 1.00 96.19 152 THR A CA 1
ATOM 1042 C C . THR A 1 152 ? -15.165 1.724 32.690 1.00 96.19 152 THR A C 1
ATOM 1044 O O . THR A 1 152 ? -15.660 1.720 31.564 1.00 96.19 152 THR A O 1
ATOM 1047 N N . ALA A 1 153 ? -15.483 2.624 33.621 1.00 96.75 153 ALA A N 1
ATOM 1048 C CA . ALA A 1 153 ? -16.462 3.683 33.403 1.00 96.75 153 ALA A CA 1
ATOM 1049 C C . ALA A 1 153 ? -15.996 4.688 32.337 1.00 96.75 153 ALA A C 1
ATOM 1051 O O . ALA A 1 153 ? -14.838 5.117 32.315 1.00 96.75 153 ALA A O 1
ATOM 1052 N N . CYS A 1 154 ? -16.930 5.086 31.483 1.00 98.12 154 CYS A N 1
ATOM 1053 C CA . CYS A 1 154 ? -16.763 6.102 30.456 1.00 98.12 154 CYS A CA 1
ATOM 1054 C C . CYS A 1 154 ? -17.316 7.453 30.935 1.00 98.12 154 CYS A C 1
ATOM 1056 O O . CYS A 1 154 ? -18.033 7.547 31.931 1.00 98.12 154 CYS A O 1
ATOM 1058 N N . GLN A 1 155 ? -16.953 8.530 30.246 1.00 98.12 155 GLN A N 1
ATOM 1059 C CA . GLN A 1 155 ? -17.439 9.875 30.536 1.00 98.12 155 GLN A CA 1
ATOM 1060 C C . GLN A 1 155 ? -18.737 10.141 29.777 1.00 98.12 155 GLN A C 1
ATOM 1062 O O . GLN A 1 155 ? -18.794 9.911 28.575 1.00 98.12 155 GLN A O 1
ATOM 1067 N N . GLY A 1 156 ? -19.746 10.689 30.457 1.00 97.75 156 GLY A N 1
ATOM 1068 C CA . GLY A 1 156 ? -21.056 10.987 29.866 1.00 97.75 156 GLY A CA 1
ATOM 1069 C C . GLY A 1 156 ? -21.972 9.764 29.733 1.00 97.75 156 GLY A C 1
ATOM 1070 O O . GLY A 1 156 ? -21.565 8.632 29.977 1.00 97.75 156 GLY A O 1
ATOM 1071 N N . THR A 1 157 ? -23.235 10.012 29.374 1.00 97.19 157 THR A N 1
ATOM 1072 C CA . THR A 1 157 ? -24.263 8.968 29.215 1.00 97.19 157 THR A CA 1
ATOM 1073 C C . THR A 1 157 ? -24.904 9.007 27.833 1.00 97.19 157 THR A C 1
ATOM 1075 O O . THR A 1 157 ? -24.640 8.131 27.022 1.00 97.19 157 THR A O 1
ATOM 1078 N N . SER A 1 158 ? -25.696 10.034 27.511 1.00 96.62 158 SER A N 1
ATOM 1079 C CA . SER A 1 158 ? -26.358 10.127 26.196 1.00 96.62 158 SER A CA 1
ATOM 1080 C C . SER A 1 158 ? -25.386 10.392 25.044 1.00 96.62 158 SER A C 1
ATOM 1082 O O . SER A 1 158 ? -25.566 9.882 23.942 1.00 96.62 158 SER A O 1
ATOM 1084 N N . SER A 1 159 ? -24.347 11.181 25.309 1.00 97.94 159 SER A N 1
ATOM 1085 C CA . SER A 1 159 ? -23.148 11.292 24.479 1.00 97.94 159 SER A CA 1
ATOM 1086 C C . SER A 1 159 ? -21.976 10.944 25.373 1.00 97.94 159 SER A C 1
ATOM 1088 O O . SER A 1 159 ? -21.818 11.557 26.433 1.00 97.94 159 SER A O 1
ATOM 1090 N N . TRP A 1 160 ? -21.208 9.937 24.980 1.00 98.44 160 TRP A N 1
ATOM 1091 C CA . TRP A 1 160 ? -20.232 9.319 25.864 1.00 98.44 160 TRP A CA 1
ATOM 1092 C C . TRP A 1 160 ? -18.873 9.153 25.192 1.00 98.44 160 TRP A C 1
ATOM 1094 O O . TRP A 1 160 ? -18.780 9.070 23.966 1.00 98.44 160 TRP A O 1
ATOM 1104 N N . THR A 1 161 ? -17.818 9.112 26.008 1.00 98.19 161 THR A N 1
ATOM 1105 C CA . THR A 1 161 ? -16.441 8.860 25.570 1.00 98.19 161 THR A CA 1
ATOM 1106 C C . THR A 1 161 ? -15.689 7.954 26.542 1.00 98.19 161 THR A C 1
ATOM 1108 O O . THR A 1 161 ? -15.763 8.116 27.759 1.00 98.19 161 THR A O 1
ATOM 1111 N N . CYS A 1 162 ? -14.917 7.012 26.010 1.00 97.38 162 CYS A N 1
ATOM 1112 C CA . CYS A 1 162 ? -14.009 6.152 26.767 1.00 97.38 162 CYS A CA 1
ATOM 1113 C C . CYS A 1 162 ? -12.605 6.352 26.187 1.00 97.38 162 CYS A C 1
ATOM 1115 O O . CYS A 1 162 ? -12.404 6.064 25.011 1.00 97.38 162 CYS A O 1
ATOM 1117 N N . THR A 1 163 ? -11.644 6.861 26.959 1.00 95.75 163 THR A N 1
ATOM 1118 C CA . THR A 1 163 ? -10.322 7.236 26.426 1.00 95.75 163 THR A CA 1
ATOM 1119 C C . THR A 1 163 ? -9.195 6.357 26.955 1.00 95.75 163 THR A C 1
ATOM 1121 O O . THR A 1 163 ? -9.255 5.838 28.070 1.00 95.75 163 THR A O 1
ATOM 1124 N N . GLY A 1 164 ? -8.141 6.199 26.155 1.00 92.19 164 GLY A N 1
ATOM 1125 C CA . GLY A 1 164 ? -6.906 5.531 26.555 1.00 92.19 164 GLY A CA 1
ATOM 1126 C C . GLY A 1 164 ? -7.035 4.021 26.754 1.00 92.19 164 GLY A C 1
ATOM 1127 O O . GLY A 1 164 ? -6.265 3.448 27.526 1.00 92.19 164 GLY A O 1
ATOM 1128 N N . ILE A 1 165 ? -7.979 3.358 26.078 1.00 94.44 165 ILE A N 1
ATOM 1129 C CA . ILE A 1 165 ? -8.158 1.906 26.189 1.00 94.44 165 ILE A CA 1
ATOM 1130 C C . ILE A 1 165 ? -6.939 1.216 25.576 1.00 94.44 165 ILE A C 1
ATOM 1132 O O . ILE A 1 165 ? -6.691 1.342 24.379 1.00 94.44 165 ILE A O 1
ATOM 1136 N N . ALA A 1 166 ? -6.168 0.496 26.390 1.00 92.69 166 ALA A N 1
ATOM 1137 C CA . ALA A 1 166 ? -4.960 -0.191 25.948 1.00 92.69 166 ALA A CA 1
ATOM 1138 C C . ALA A 1 166 ? -5.281 -1.398 25.052 1.00 92.69 166 ALA A C 1
ATOM 1140 O O . ALA A 1 166 ? -6.131 -2.222 25.381 1.00 92.69 166 ALA A O 1
ATOM 1141 N N . LEU A 1 167 ? -4.551 -1.523 23.945 1.00 89.75 167 LEU A N 1
ATOM 1142 C CA . LEU A 1 167 ? -4.718 -2.571 22.943 1.00 89.75 167 LEU A CA 1
ATOM 1143 C C . LEU A 1 167 ? -3.540 -3.551 22.956 1.00 89.75 167 LEU A C 1
ATOM 1145 O O . LEU A 1 167 ? -2.364 -3.165 22.879 1.00 89.75 167 LEU A O 1
ATOM 1149 N N . SER A 1 168 ? -3.853 -4.843 22.956 1.00 89.56 168 SER A N 1
ATOM 1150 C CA . SER A 1 168 ? -2.870 -5.900 22.698 1.00 89.56 168 SER A CA 1
ATOM 1151 C C . SER A 1 168 ? -2.585 -5.998 21.197 1.00 89.56 168 SER A C 1
ATOM 1153 O O . SER A 1 168 ? -3.466 -5.675 20.406 1.00 89.56 168 SER A O 1
ATOM 1155 N N . PRO A 1 169 ? -1.386 -6.425 20.762 1.00 81.12 169 PRO A N 1
ATOM 1156 C CA . PRO A 1 169 ? -1.143 -6.766 19.359 1.00 81.12 169 PRO A CA 1
ATOM 1157 C C . PRO A 1 169 ? -2.182 -7.762 18.817 1.00 81.12 169 PRO A C 1
ATOM 1159 O O . PRO A 1 169 ? -2.508 -8.733 19.496 1.00 81.12 169 PRO A O 1
ATOM 1162 N N . GLY A 1 170 ? -2.666 -7.550 17.593 1.00 81.62 170 GLY A N 1
ATOM 1163 C CA . GLY A 1 170 ? -3.701 -8.368 16.958 1.00 81.62 170 GLY A CA 1
ATOM 1164 C C . GLY A 1 170 ? -5.127 -7.896 17.257 1.00 81.62 170 GLY A C 1
ATOM 1165 O O . GLY A 1 170 ? -5.367 -6.713 17.496 1.00 81.62 170 GLY A O 1
ATOM 1166 N N . ALA A 1 171 ? -6.092 -8.813 17.181 1.00 89.12 171 ALA A N 1
ATOM 1167 C CA . ALA A 1 171 ? -7.509 -8.508 17.365 1.00 89.12 171 ALA A CA 1
ATOM 1168 C C . ALA A 1 171 ? -7.856 -8.248 18.842 1.00 89.12 171 ALA A C 1
ATOM 1170 O O . ALA A 1 171 ? -7.505 -9.026 19.728 1.00 89.12 171 ALA A O 1
ATOM 1171 N N . ASN A 1 172 ? -8.589 -7.165 19.092 1.00 95.31 172 ASN A N 1
ATOM 1172 C CA . ASN A 1 172 ? -9.106 -6.762 20.393 1.00 95.31 172 ASN A CA 1
ATOM 1173 C C . ASN A 1 172 ? -10.618 -6.565 20.271 1.00 95.31 172 ASN A C 1
ATOM 1175 O O . ASN A 1 172 ? -11.070 -5.664 19.569 1.00 95.31 172 ASN A O 1
ATOM 1179 N N . MET A 1 173 ? -11.406 -7.384 20.961 1.00 97.56 173 MET A N 1
ATOM 1180 C CA . MET A 1 173 ? -12.860 -7.222 20.982 1.00 97.56 173 MET A CA 1
ATOM 1181 C C . MET A 1 173 ? -13.241 -6.209 22.061 1.00 97.56 173 MET A C 1
ATOM 1183 O O . MET A 1 173 ? -13.080 -6.501 23.246 1.00 97.56 173 MET A O 1
ATOM 1187 N N . LEU A 1 174 ? -13.722 -5.031 21.673 1.00 98.06 174 LEU A N 1
ATOM 1188 C CA . LEU A 1 174 ? -14.235 -4.030 22.605 1.00 98.06 174 LEU A CA 1
ATOM 1189 C C . LEU A 1 174 ? -15.744 -4.200 22.753 1.00 98.06 174 LEU A C 1
ATOM 1191 O O . LEU A 1 174 ? -16.457 -4.354 21.763 1.00 98.06 174 LEU A O 1
ATOM 1195 N N . THR A 1 175 ? -16.232 -4.152 23.987 1.00 98.25 175 THR A N 1
ATOM 1196 C CA . THR A 1 175 ? -17.665 -4.142 24.298 1.00 98.25 175 THR A CA 1
ATOM 1197 C C . THR A 1 175 ? -17.963 -2.916 25.140 1.00 98.25 175 THR A C 1
ATOM 1199 O O . THR A 1 175 ? -17.325 -2.716 26.171 1.00 98.25 175 THR A O 1
ATOM 1202 N N . VAL A 1 176 ? -18.933 -2.113 24.713 1.00 98.31 176 VAL A N 1
ATOM 1203 C CA . VAL A 1 176 ? -19.500 -1.022 25.509 1.00 98.31 176 VAL A CA 1
ATOM 1204 C C . VAL A 1 176 ? -20.869 -1.436 26.027 1.00 98.31 176 VAL A C 1
ATOM 1206 O O . VAL A 1 176 ? -21.611 -2.144 25.344 1.00 98.31 176 VAL A O 1
ATOM 1209 N N . ARG A 1 177 ? -21.201 -1.012 27.242 1.00 98.44 177 ARG A N 1
ATOM 1210 C CA . ARG A 1 177 ? -22.478 -1.289 27.894 1.00 98.44 177 ARG A CA 1
ATOM 1211 C C . ARG A 1 177 ? -23.069 0.003 28.431 1.00 98.44 177 ARG A C 1
ATOM 1213 O O . ARG A 1 177 ? -22.389 0.745 29.132 1.00 98.44 177 ARG A O 1
ATOM 1220 N N . ALA A 1 178 ? -24.337 0.236 28.113 1.00 98.56 178 ALA A N 1
ATOM 1221 C CA . ALA A 1 178 ? -25.168 1.212 28.796 1.00 98.56 178 ALA A CA 1
ATOM 1222 C C . ALA A 1 178 ? -25.995 0.507 29.865 1.00 98.56 178 ALA A C 1
ATOM 1224 O O . ALA A 1 178 ? -26.558 -0.559 29.607 1.00 98.56 178 ALA A O 1
ATOM 1225 N N . ARG A 1 179 ? -26.086 1.121 31.041 1.00 97.94 179 ARG A N 1
ATOM 1226 C CA . ARG A 1 179 ? -26.949 0.690 32.137 1.00 97.94 179 ARG A CA 1
ATOM 1227 C C . ARG A 1 179 ? -27.914 1.810 32.488 1.00 97.94 179 ARG A C 1
ATOM 1229 O O . ARG A 1 179 ? -27.505 2.964 32.630 1.00 97.94 179 ARG A O 1
ATOM 1236 N N . ASP A 1 180 ? -29.184 1.462 32.620 1.00 96.69 180 ASP A N 1
ATOM 1237 C CA . ASP A 1 180 ? -30.221 2.389 33.056 1.00 96.69 180 ASP A CA 1
ATOM 1238 C C . ASP A 1 180 ? -30.332 2.449 34.591 1.00 96.69 180 ASP A C 1
ATOM 1240 O O . ASP A 1 180 ? -29.622 1.781 35.355 1.00 96.69 180 ASP A O 1
ATOM 1244 N N . GLY A 1 181 ? -31.267 3.273 35.049 1.00 91.81 181 GLY A N 1
ATOM 1245 C CA . GLY A 1 181 ? -31.560 3.449 36.462 1.00 91.81 181 GLY A CA 1
ATOM 1246 C C . GLY A 1 181 ? -32.263 2.280 37.166 1.00 91.81 181 GLY A C 1
ATOM 1247 O O . GLY A 1 181 ? -32.369 2.307 38.397 1.00 91.81 181 GLY A O 1
ATOM 1248 N N . ALA A 1 182 ? -32.778 1.307 36.415 1.00 92.25 182 ALA A N 1
ATOM 1249 C CA . ALA A 1 182 ? -33.488 0.124 36.899 1.00 92.25 182 ALA A CA 1
ATOM 1250 C C . ALA A 1 182 ? -32.627 -1.153 36.859 1.00 92.25 182 ALA A C 1
ATOM 1252 O O . ALA A 1 182 ? -32.995 -2.161 37.463 1.00 92.25 182 ALA A O 1
ATOM 1253 N N . GLY A 1 183 ? -31.449 -1.092 36.232 1.00 94.12 183 GLY A N 1
ATOM 1254 C CA . GLY A 1 183 ? -30.517 -2.200 36.063 1.00 94.12 183 GLY A CA 1
ATOM 1255 C C . GLY A 1 183 ? -30.648 -2.946 34.732 1.00 94.12 183 GLY A C 1
ATOM 1256 O O . GLY A 1 183 ? -30.027 -4.001 34.596 1.00 94.12 183 GLY A O 1
ATOM 1257 N N . ASN A 1 184 ? -31.412 -2.439 33.757 1.00 97.12 184 ASN A N 1
ATOM 1258 C CA . ASN A 1 184 ? -31.430 -3.003 32.408 1.00 97.12 184 ASN A CA 1
ATOM 1259 C C . ASN A 1 184 ? -30.193 -2.543 31.627 1.00 97.12 184 ASN A C 1
ATOM 1261 O O . ASN A 1 184 ? -29.693 -1.427 31.802 1.00 97.12 184 ASN A O 1
ATOM 1265 N N . HIS A 1 185 ? -29.678 -3.424 30.764 1.00 97.50 185 HIS A N 1
ATOM 1266 C CA . HIS A 1 185 ? -28.427 -3.214 30.038 1.00 97.50 185 HIS A CA 1
ATOM 1267 C C . HIS A 1 185 ? -28.602 -3.368 28.528 1.00 97.50 185 HIS A C 1
ATOM 1269 O O . HIS A 1 185 ? -29.209 -4.335 28.068 1.00 97.50 185 HIS A O 1
ATOM 1275 N N . GLY A 1 186 ? -27.965 -2.479 27.771 1.00 98.25 186 GLY A N 1
ATOM 1276 C CA . GLY A 1 186 ? -27.747 -2.615 26.332 1.00 98.25 186 GLY A CA 1
ATOM 1277 C C . GLY A 1 186 ? -26.262 -2.605 26.008 1.00 98.25 186 GLY A C 1
ATOM 1278 O O . GLY A 1 186 ? -25.473 -2.007 26.740 1.00 98.25 186 GLY A O 1
ATOM 1279 N N . THR A 1 187 ? -25.862 -3.272 24.928 1.00 98.06 187 THR A N 1
ATOM 1280 C CA . THR A 1 187 ? -24.448 -3.406 24.552 1.00 98.06 187 THR A CA 1
ATOM 1281 C C . THR A 1 187 ? -24.213 -3.165 23.072 1.00 98.06 187 THR A C 1
ATOM 1283 O O . THR A 1 187 ? -25.058 -3.524 22.255 1.00 98.06 187 THR A O 1
ATOM 1286 N N . ASP A 1 188 ? -23.026 -2.662 22.745 1.00 98.38 188 ASP A N 1
ATOM 1287 C CA . ASP A 1 188 ? -22.492 -2.590 21.383 1.00 98.38 188 ASP A CA 1
ATOM 1288 C C . ASP A 1 188 ? -21.021 -3.042 21.371 1.00 98.38 188 ASP A C 1
ATOM 1290 O O . ASP A 1 188 ? -20.351 -3.050 22.411 1.00 98.38 188 ASP A O 1
ATOM 1294 N N . THR A 1 189 ? -20.518 -3.469 20.215 1.00 97.81 189 THR A N 1
ATOM 1295 C CA . THR A 1 189 ? -19.183 -4.063 20.074 1.00 97.81 189 THR A CA 1
ATOM 1296 C C . THR A 1 189 ? -18.419 -3.507 18.884 1.00 97.81 189 THR A C 1
ATOM 1298 O O . THR A 1 189 ? -18.989 -3.292 17.819 1.00 97.81 189 THR A O 1
ATOM 1301 N N . LEU A 1 190 ? -17.102 -3.376 19.041 1.00 97.81 190 LEU A N 1
ATOM 1302 C CA . LEU A 1 190 ? -16.178 -3.020 17.968 1.00 97.81 190 LEU A CA 1
ATOM 1303 C C . LEU A 1 190 ? -14.964 -3.950 18.009 1.00 97.81 190 LEU A C 1
ATOM 1305 O O . LEU A 1 190 ? -14.247 -4.001 19.010 1.00 97.81 190 LEU A O 1
ATOM 1309 N N . GLU A 1 191 ? -14.699 -4.657 16.912 1.00 96.75 191 GLU A N 1
ATOM 1310 C CA . GLU A 1 191 ? -13.444 -5.391 16.758 1.00 96.75 191 GLU A CA 1
ATOM 1311 C C . GLU A 1 191 ? -12.335 -4.431 16.315 1.00 96.75 191 GLU A C 1
ATOM 1313 O O . GLU A 1 191 ? -12.367 -3.873 15.217 1.00 96.75 191 GLU A O 1
ATOM 1318 N N . VAL A 1 192 ? -11.331 -4.241 17.168 1.00 93.38 192 VAL A N 1
ATOM 1319 C CA . VAL A 1 192 ? -10.169 -3.403 16.874 1.00 93.38 192 VAL A CA 1
ATOM 1320 C C . VAL A 1 192 ? -8.945 -4.270 16.649 1.00 93.38 192 VAL A C 1
ATOM 1322 O O . VAL A 1 192 ? -8.404 -4.866 17.580 1.00 93.38 192 VAL A O 1
ATOM 1325 N N . THR A 1 193 ? -8.440 -4.295 15.422 1.00 84.81 193 THR A N 1
ATOM 1326 C CA . THR A 1 193 ? -7.163 -4.947 15.134 1.00 84.81 193 THR A CA 1
ATOM 1327 C C . THR A 1 193 ? -6.025 -3.954 15.344 1.00 84.81 193 THR A C 1
ATOM 1329 O O . THR A 1 193 ? -5.823 -3.038 14.543 1.00 84.81 193 THR A O 1
ATOM 1332 N N . ARG A 1 194 ? -5.256 -4.139 16.425 1.00 84.50 194 ARG A N 1
ATOM 1333 C CA . ARG A 1 194 ? -3.984 -3.443 16.610 1.00 84.50 194 ARG A CA 1
ATOM 1334 C C . ARG A 1 194 ? -2.925 -4.140 15.779 1.00 84.50 194 ARG A C 1
ATOM 1336 O O . ARG A 1 194 ? -2.397 -5.189 16.147 1.00 84.50 194 ARG A O 1
ATOM 1343 N N . LEU A 1 195 ? -2.576 -3.522 14.674 1.00 68.00 195 LEU A N 1
ATOM 1344 C CA . LEU A 1 195 ? -1.490 -3.976 13.835 1.00 68.00 195 LEU A CA 1
ATOM 1345 C C . LEU A 1 195 ? -0.174 -3.619 14.530 1.00 68.00 195 LEU A C 1
ATOM 1347 O O . LEU A 1 195 ? 0.076 -2.469 14.894 1.00 68.00 195 LEU A O 1
ATOM 1351 N N . VAL A 1 196 ? 0.662 -4.628 14.748 1.00 58.62 196 VAL A N 1
ATOM 1352 C CA . VAL A 1 196 ? 2.060 -4.424 15.111 1.00 58.62 196 VAL A CA 1
ATOM 1353 C C . VAL A 1 196 ? 2.896 -4.677 13.876 1.00 58.62 196 VAL A C 1
ATOM 1355 O O . VAL A 1 196 ? 2.777 -5.727 13.250 1.00 58.62 196 VAL A O 1
ATOM 1358 N N . VAL A 1 197 ? 3.749 -3.713 13.544 1.00 47.62 197 VAL A N 1
ATOM 1359 C CA . VAL A 1 197 ? 4.874 -3.983 12.658 1.00 47.62 197 VAL A CA 1
ATOM 1360 C C . VAL A 1 197 ? 5.785 -4.933 13.421 1.00 47.62 197 VAL A C 1
ATOM 1362 O O . VAL A 1 197 ? 6.512 -4.535 14.337 1.00 47.62 197 VAL A O 1
ATOM 1365 N N . GLU A 1 198 ? 5.695 -6.219 13.091 1.00 42.22 198 GLU A N 1
ATOM 1366 C CA . GLU A 1 198 ? 6.798 -7.125 13.349 1.00 42.22 198 GLU A CA 1
ATOM 1367 C C . GLU A 1 198 ? 7.936 -6.641 12.461 1.00 42.22 198 GLU A C 1
ATOM 1369 O O . GLU A 1 198 ? 8.001 -6.946 11.270 1.00 42.22 198 GLU A O 1
ATOM 1374 N N . TYR A 1 199 ? 8.832 -5.846 13.045 1.00 39.06 199 TYR A N 1
ATOM 1375 C CA . TYR A 1 199 ? 10.158 -5.700 12.485 1.00 39.06 199 TYR A CA 1
ATOM 1376 C C . TYR A 1 199 ? 10.779 -7.090 12.525 1.00 39.06 199 TYR A C 1
ATOM 1378 O O . TYR A 1 199 ? 11.370 -7.493 13.528 1.00 39.06 199 TYR A O 1
ATOM 1386 N N . ASP A 1 200 ? 10.623 -7.831 11.435 1.00 35.16 200 ASP A N 1
ATOM 1387 C CA . ASP A 1 200 ? 11.371 -9.048 11.206 1.00 35.16 200 ASP A CA 1
ATOM 1388 C C . ASP A 1 200 ? 12.790 -8.617 10.837 1.00 35.16 200 ASP A C 1
ATOM 1390 O O . ASP A 1 200 ? 13.231 -8.594 9.687 1.00 35.16 200 ASP A O 1
ATOM 1394 N N . ILE A 1 201 ? 13.510 -8.152 11.857 1.00 38.56 201 ILE A N 1
ATOM 1395 C CA . ILE A 1 201 ? 14.939 -7.904 11.796 1.00 38.56 201 ILE A CA 1
ATOM 1396 C C . ILE A 1 201 ? 15.570 -9.282 11.905 1.00 38.56 201 ILE A C 1
ATOM 1398 O O . ILE A 1 201 ? 16.253 -9.603 12.882 1.00 38.56 201 ILE A O 1
ATOM 1402 N N . PHE A 1 202 ? 15.331 -10.133 10.906 1.00 33.84 202 PHE A N 1
ATOM 1403 C CA . PHE A 1 202 ? 16.197 -11.270 10.721 1.00 33.84 202 PHE A CA 1
ATOM 1404 C C . PHE A 1 202 ? 17.611 -10.701 10.653 1.00 33.84 202 PHE A C 1
ATOM 1406 O O . PHE A 1 202 ? 17.971 -9.890 9.791 1.00 33.84 202 PHE A O 1
ATOM 1413 N N . SER A 1 203 ? 18.410 -11.108 11.640 1.00 33.88 203 SER A N 1
ATOM 1414 C CA . SER A 1 203 ? 19.859 -11.123 11.536 1.00 33.88 203 SER A CA 1
ATOM 1415 C C . SER A 1 203 ? 20.204 -11.538 10.100 1.00 33.88 203 SER A C 1
ATOM 1417 O O . SER A 1 203 ? 19.555 -12.457 9.600 1.00 33.88 203 SER A O 1
ATOM 1419 N N . PRO A 1 204 ? 21.192 -10.935 9.413 1.00 38.78 204 PRO A N 1
ATOM 1420 C CA . PRO A 1 204 ? 21.563 -11.273 8.028 1.00 38.78 204 PRO A CA 1
ATOM 1421 C C . PRO A 1 204 ? 22.020 -12.740 7.813 1.00 38.78 204 PRO A C 1
ATOM 1423 O O . PRO A 1 204 ? 22.632 -13.081 6.804 1.00 38.78 204 PRO A O 1
ATOM 1426 N N . GLN A 1 205 ? 21.724 -13.637 8.751 1.00 35.81 205 GLN A N 1
ATOM 1427 C CA . GLN A 1 205 ? 21.720 -15.079 8.613 1.00 35.81 205 GLN A CA 1
ATOM 1428 C C . GLN A 1 205 ? 20.637 -15.528 7.626 1.00 35.81 205 GLN A C 1
ATOM 1430 O O . GLN A 1 205 ? 19.544 -15.938 7.995 1.00 35.81 205 GLN A O 1
ATO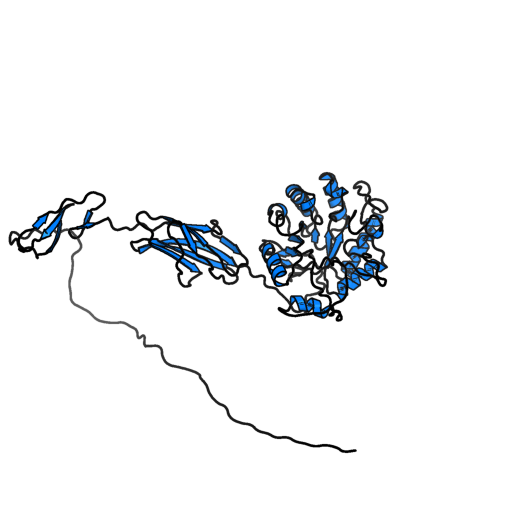M 1435 N N . ARG A 1 206 ? 21.039 -15.524 6.354 1.00 42.66 206 ARG A N 1
ATOM 1436 C CA . ARG A 1 206 ? 20.456 -16.319 5.273 1.00 42.66 206 ARG A CA 1
ATOM 1437 C C . ARG A 1 206 ? 18.972 -16.053 5.000 1.00 42.66 206 ARG A C 1
ATOM 1439 O O . ARG A 1 206 ? 18.170 -16.979 4.959 1.00 42.66 206 ARG A O 1
ATOM 1446 N N . GLU A 1 207 ? 18.671 -14.840 4.546 1.00 43.97 207 GLU A N 1
ATOM 1447 C CA . GLU A 1 207 ? 17.924 -14.802 3.283 1.00 43.97 207 GLU A CA 1
ATOM 1448 C C . GLU A 1 207 ? 18.626 -15.799 2.343 1.00 43.97 207 GLU A C 1
ATOM 1450 O O . GLU A 1 207 ? 19.869 -15.787 2.287 1.00 43.97 207 GLU A O 1
ATOM 1455 N N . PRO A 1 208 ? 17.937 -16.655 1.579 1.00 43.72 208 PRO A N 1
ATOM 1456 C CA . PRO A 1 208 ? 18.500 -17.055 0.311 1.00 43.72 208 PRO A CA 1
ATOM 1457 C C . PRO A 1 208 ? 18.598 -15.760 -0.503 1.00 43.72 208 PRO A C 1
ATOM 1459 O O . PRO A 1 208 ? 17.784 -15.483 -1.384 1.00 43.72 208 PRO A O 1
ATOM 1462 N N . LEU A 1 209 ? 19.618 -14.944 -0.187 1.00 45.19 209 LEU A N 1
ATOM 1463 C CA . LEU A 1 209 ? 20.276 -14.075 -1.125 1.00 45.19 209 LEU A CA 1
ATOM 1464 C C . LEU A 1 209 ? 20.272 -14.928 -2.386 1.00 45.19 209 LEU A C 1
ATOM 1466 O O . LEU A 1 209 ? 20.766 -16.060 -2.363 1.00 45.19 209 LEU A O 1
ATOM 1470 N N . PHE A 1 210 ? 19.617 -14.443 -3.434 1.00 50.28 210 PHE A N 1
ATOM 1471 C CA . PHE A 1 210 ? 19.633 -15.087 -4.744 1.00 50.28 210 PHE A CA 1
ATOM 1472 C C . PHE A 1 210 ? 18.605 -16.209 -4.994 1.00 50.28 210 PHE A C 1
ATOM 1474 O O . PHE A 1 210 ? 18.803 -17.004 -5.910 1.00 50.28 210 PHE A O 1
ATOM 1481 N N . ALA A 1 211 ? 17.466 -16.251 -4.289 1.00 50.72 211 ALA A N 1
ATOM 1482 C CA . ALA A 1 211 ? 16.323 -17.022 -4.787 1.00 50.72 211 ALA A CA 1
ATOM 1483 C C . ALA A 1 211 ? 15.905 -16.506 -6.186 1.00 50.72 211 ALA A C 1
ATOM 1485 O O . ALA A 1 211 ? 15.495 -15.348 -6.365 1.00 50.72 211 ALA A O 1
ATOM 1486 N N . THR A 1 212 ? 16.066 -17.364 -7.193 1.00 55.16 212 THR A N 1
ATOM 1487 C CA . THR A 1 212 ? 15.573 -17.162 -8.558 1.00 55.16 212 THR A CA 1
ATOM 1488 C C . THR A 1 212 ? 14.074 -17.423 -8.580 1.00 55.16 212 THR A C 1
ATOM 1490 O O . THR A 1 212 ? 13.626 -18.448 -8.069 1.00 55.16 212 THR A O 1
ATOM 1493 N N . GLY A 1 213 ? 13.300 -16.519 -9.168 1.00 66.06 213 GLY A N 1
ATOM 1494 C CA . GLY A 1 213 ? 11.851 -16.655 -9.243 1.00 66.06 213 GLY A CA 1
ATOM 1495 C C . GLY A 1 213 ? 11.148 -15.310 -9.202 1.00 66.06 213 GLY A C 1
ATOM 1496 O O . GLY A 1 213 ? 11.736 -14.293 -8.815 1.00 66.06 213 GLY A O 1
ATOM 1497 N N . ASP A 1 214 ? 9.891 -15.337 -9.620 1.00 77.31 214 ASP A N 1
ATOM 1498 C CA . ASP A 1 214 ? 9.025 -14.169 -9.638 1.00 77.31 214 ASP A CA 1
ATOM 1499 C C . ASP A 1 214 ? 8.685 -13.724 -8.211 1.00 77.31 214 ASP A C 1
ATOM 1501 O O . ASP A 1 214 ? 8.699 -14.523 -7.267 1.00 77.31 214 ASP A O 1
ATOM 1505 N N . VAL A 1 215 ? 8.404 -12.429 -8.056 1.00 83.25 215 VAL A N 1
ATOM 1506 C CA . VAL A 1 215 ? 7.893 -11.882 -6.800 1.00 83.25 215 VAL A CA 1
ATOM 1507 C C . VAL A 1 215 ? 6.387 -12.084 -6.757 1.00 83.25 215 VAL A C 1
ATOM 1509 O O . VAL A 1 215 ? 5.678 -11.695 -7.682 1.00 83.25 215 VAL A O 1
ATOM 1512 N N . THR A 1 216 ? 5.905 -12.656 -5.660 1.00 86.81 216 THR A N 1
ATOM 1513 C CA . THR A 1 216 ? 4.475 -12.759 -5.354 1.00 86.81 216 THR A CA 1
ATOM 1514 C C . THR A 1 216 ? 4.134 -11.901 -4.146 1.00 86.81 216 THR A C 1
ATOM 1516 O O . THR A 1 216 ? 4.990 -11.652 -3.296 1.00 86.81 216 THR A O 1
ATOM 1519 N N . ILE A 1 217 ? 2.877 -11.481 -4.043 1.00 83.50 217 ILE A N 1
ATOM 1520 C CA . ILE A 1 217 ? 2.370 -10.694 -2.916 1.00 83.50 217 ILE A CA 1
ATOM 1521 C C . ILE A 1 217 ? 1.314 -11.509 -2.179 1.00 83.50 217 ILE A C 1
ATOM 1523 O O . ILE A 1 217 ? 0.451 -12.121 -2.806 1.00 83.50 217 ILE A O 1
ATOM 1527 N N . SER A 1 218 ? 1.393 -11.519 -0.852 1.00 80.44 218 SER A N 1
ATOM 1528 C CA . SER A 1 218 ? 0.362 -12.085 0.016 1.00 80.44 218 SER A CA 1
ATOM 1529 C C . SER A 1 218 ? 0.174 -11.176 1.223 1.00 80.44 218 SER A C 1
ATOM 1531 O O . SER A 1 218 ? 1.126 -10.911 1.959 1.00 80.44 218 SER A O 1
ATOM 1533 N N . GLY A 1 219 ? -1.054 -10.688 1.416 1.00 76.81 219 GLY A N 1
ATOM 1534 C CA . GLY A 1 219 ? -1.333 -9.618 2.372 1.00 76.81 219 GLY A CA 1
ATOM 1535 C C . GLY A 1 219 ? -0.478 -8.389 2.068 1.00 76.81 219 GLY A C 1
ATOM 1536 O O . GLY A 1 219 ? -0.341 -7.984 0.915 1.00 76.81 219 GLY A O 1
ATOM 1537 N N . ASN A 1 220 ? 0.166 -7.845 3.094 1.00 70.50 220 ASN A N 1
ATOM 1538 C CA . ASN A 1 220 ? 1.065 -6.710 2.949 1.00 70.50 220 ASN A CA 1
ATOM 1539 C C . ASN A 1 220 ? 2.531 -7.102 2.675 1.00 70.50 220 ASN A C 1
ATOM 1541 O O . ASN A 1 220 ? 3.399 -6.246 2.788 1.00 70.50 220 ASN A O 1
ATOM 1545 N N . ARG A 1 221 ? 2.837 -8.357 2.299 1.00 74.31 221 ARG A N 1
ATOM 1546 C CA . ARG A 1 221 ? 4.223 -8.849 2.154 1.00 74.31 221 ARG A CA 1
ATOM 1547 C C . ARG A 1 221 ? 4.592 -9.294 0.739 1.00 74.31 221 ARG A C 1
ATOM 1549 O O . ARG A 1 221 ? 3.781 -9.904 0.040 1.00 74.31 221 ARG A O 1
ATOM 1556 N N . PHE A 1 222 ? 5.843 -9.042 0.343 1.00 78.88 222 PHE A N 1
ATOM 1557 C CA . PHE A 1 222 ? 6.462 -9.644 -0.838 1.00 78.88 222 PHE A CA 1
ATOM 1558 C C . PHE A 1 222 ? 7.125 -10.978 -0.493 1.00 78.88 222 PHE A C 1
ATOM 1560 O O . PHE A 1 222 ? 7.695 -11.159 0.585 1.00 78.88 222 PHE A O 1
ATOM 1567 N N . TYR A 1 223 ? 7.110 -11.889 -1.460 1.00 79.12 223 TYR A N 1
ATOM 1568 C CA . TYR A 1 223 ? 7.725 -13.204 -1.363 1.00 79.12 223 TYR A CA 1
ATOM 1569 C C . TYR A 1 223 ? 8.514 -13.521 -2.626 1.00 79.12 223 TYR A C 1
ATOM 1571 O O . TYR A 1 223 ? 8.117 -13.150 -3.729 1.00 79.12 223 TYR A O 1
ATOM 1579 N N . VAL A 1 224 ? 9.602 -14.268 -2.470 1.00 77.75 224 VAL A N 1
ATOM 1580 C CA . VAL A 1 224 ? 10.363 -14.867 -3.569 1.00 77.75 224 VAL A CA 1
ATOM 1581 C C . VAL A 1 224 ? 10.547 -16.343 -3.251 1.00 77.75 224 VAL A C 1
ATOM 1583 O O . VAL A 1 224 ? 11.027 -16.696 -2.177 1.00 77.75 224 VAL A O 1
ATOM 1586 N N . ALA A 1 225 ? 10.146 -17.218 -4.177 1.00 78.88 225 ALA A N 1
ATOM 1587 C CA . ALA A 1 225 ? 10.185 -18.672 -3.980 1.00 78.88 225 ALA A CA 1
ATOM 1588 C C . ALA A 1 225 ? 9.501 -19.135 -2.668 1.00 78.88 225 ALA A C 1
ATOM 1590 O O . ALA A 1 225 ? 9.970 -20.049 -1.991 1.00 78.88 225 ALA A O 1
ATOM 1591 N N . GLY A 1 226 ? 8.399 -18.475 -2.293 1.00 78.56 226 GLY A N 1
ATOM 1592 C CA . GLY A 1 226 ? 7.624 -18.780 -1.084 1.00 78.56 226 GLY A CA 1
ATOM 1593 C C . GLY A 1 226 ? 8.247 -18.301 0.232 1.00 78.56 226 GLY A C 1
ATOM 1594 O O . GLY A 1 226 ? 7.640 -18.500 1.280 1.00 78.56 226 GLY A O 1
ATOM 1595 N N . GLN A 1 227 ? 9.419 -17.662 0.201 1.00 74.38 227 GLN A N 1
ATOM 1596 C CA . GLN A 1 227 ? 10.030 -17.035 1.374 1.00 74.38 227 GLN A CA 1
ATOM 1597 C C . GLN A 1 227 ? 9.725 -15.536 1.390 1.00 74.38 227 GLN A C 1
ATOM 1599 O O . GLN A 1 227 ? 9.726 -14.934 0.311 1.00 74.38 227 GLN A O 1
ATOM 1604 N N . PRO A 1 228 ? 9.464 -14.927 2.564 1.00 71.25 228 PRO A N 1
ATOM 1605 C CA . PRO A 1 228 ? 9.381 -13.477 2.681 1.00 71.25 228 PRO A CA 1
ATOM 1606 C C . PRO A 1 228 ? 10.619 -12.832 2.064 1.00 71.25 228 PRO A C 1
ATOM 1608 O O . PRO A 1 228 ? 11.732 -13.300 2.274 1.00 71.25 228 PRO A O 1
ATOM 1611 N N . TRP A 1 229 ? 10.423 -11.783 1.275 1.00 73.81 229 TRP A N 1
ATOM 1612 C CA . TRP A 1 229 ? 11.514 -11.055 0.644 1.00 73.81 229 TRP A CA 1
ATOM 1613 C C . TRP A 1 229 ? 11.396 -9.577 0.973 1.00 73.81 229 TRP A C 1
ATOM 1615 O O . TRP A 1 229 ? 10.342 -8.979 0.795 1.00 73.81 229 TRP A O 1
ATOM 1625 N N . PHE A 1 230 ? 12.486 -8.971 1.427 1.00 72.75 230 PHE A N 1
ATOM 1626 C CA . PHE A 1 230 ? 12.523 -7.570 1.834 1.00 72.75 230 PHE A CA 1
ATOM 1627 C C . PHE A 1 230 ? 13.397 -6.800 0.848 1.00 72.75 230 PHE A C 1
ATOM 1629 O O . PHE A 1 230 ? 14.630 -6.918 0.924 1.00 72.75 230 PHE A O 1
ATOM 1636 N N . PRO A 1 231 ? 12.826 -6.044 -0.106 1.00 73.44 231 PRO A N 1
ATOM 1637 C CA . PRO A 1 231 ? 13.651 -5.249 -0.991 1.00 73.44 231 PRO A CA 1
ATOM 1638 C C . PRO A 1 231 ? 14.416 -4.175 -0.227 1.00 73.44 231 PRO A C 1
ATOM 1640 O O . PRO A 1 231 ? 13.869 -3.411 0.571 1.00 73.44 231 PRO A O 1
ATOM 1643 N N . LYS A 1 232 ? 15.718 -4.164 -0.496 1.00 72.38 232 LYS A N 1
ATOM 1644 C CA . LYS A 1 232 ? 16.700 -3.199 -0.022 1.00 72.38 232 LYS A CA 1
ATOM 1645 C C . LYS A 1 232 ? 17.390 -2.638 -1.248 1.00 72.38 232 LYS A C 1
ATOM 1647 O O . LYS A 1 232 ? 18.033 -3.388 -1.993 1.00 72.38 232 LYS A O 1
ATOM 1652 N N . THR A 1 233 ? 17.265 -1.338 -1.436 1.00 67.19 233 THR A N 1
ATOM 1653 C CA . THR A 1 233 ? 17.824 -0.602 -2.570 1.00 67.19 233 THR A CA 1
ATOM 1654 C C . THR A 1 233 ? 18.126 0.825 -2.143 1.00 67.19 233 THR A C 1
ATOM 1656 O O . THR A 1 233 ? 17.706 1.275 -1.077 1.00 67.19 233 THR A O 1
ATOM 1659 N N . ASP A 1 234 ? 18.869 1.538 -2.973 1.00 63.94 234 ASP A N 1
ATOM 1660 C CA . ASP A 1 234 ? 19.176 2.937 -2.740 1.00 63.94 234 ASP A CA 1
ATOM 1661 C C . ASP A 1 234 ? 19.251 3.697 -4.062 1.00 63.94 234 ASP A C 1
ATOM 1663 O O . ASP A 1 234 ? 19.627 3.155 -5.114 1.00 63.94 234 ASP A O 1
ATOM 1667 N N . PHE A 1 235 ? 18.930 4.983 -3.986 1.00 62.69 235 PHE A N 1
ATOM 1668 C CA . PHE A 1 235 ? 19.251 5.952 -5.021 1.00 62.69 235 PHE A CA 1
ATOM 1669 C C . PHE A 1 235 ? 20.739 6.304 -4.896 1.00 62.69 235 PHE A C 1
ATOM 1671 O O . PHE A 1 235 ? 21.091 7.451 -4.642 1.00 62.69 235 PHE A O 1
ATOM 1678 N N . LEU A 1 236 ? 21.633 5.309 -5.025 1.00 55.50 236 LEU A N 1
ATOM 1679 C CA . LEU A 1 236 ? 23.066 5.523 -4.808 1.00 55.50 236 LEU A CA 1
ATOM 1680 C C . LEU A 1 236 ? 23.571 6.639 -5.721 1.00 55.50 236 LEU A C 1
ATOM 1682 O O . LEU A 1 236 ? 23.747 6.431 -6.920 1.00 55.50 236 LEU A O 1
ATOM 1686 N N . THR A 1 237 ? 23.883 7.789 -5.134 1.00 51.19 237 THR A N 1
ATOM 1687 C CA . THR A 1 237 ? 24.729 8.816 -5.732 1.00 51.19 237 THR A CA 1
ATOM 1688 C C . THR A 1 237 ? 26.176 8.464 -5.381 1.00 51.19 237 THR A C 1
ATOM 1690 O O . THR A 1 237 ? 26.684 8.856 -4.329 1.00 51.19 237 THR A O 1
ATOM 1693 N N . ALA A 1 238 ? 26.858 7.662 -6.200 1.00 42.56 238 ALA A N 1
ATOM 1694 C CA . ALA A 1 238 ? 28.259 7.341 -5.930 1.00 42.56 238 ALA A CA 1
ATOM 1695 C C . ALA A 1 238 ? 29.140 8.578 -6.191 1.00 42.56 238 ALA A C 1
ATOM 1697 O O . ALA A 1 238 ? 29.158 9.114 -7.301 1.00 42.56 238 ALA A O 1
ATOM 1698 N N . ILE A 1 239 ? 29.895 9.021 -5.179 1.00 41.47 239 ILE A N 1
ATOM 1699 C CA . ILE A 1 239 ? 30.977 9.999 -5.350 1.00 41.47 239 ILE A CA 1
ATOM 1700 C C . ILE A 1 239 ? 32.184 9.228 -5.895 1.00 41.47 239 ILE A C 1
ATOM 1702 O O . ILE A 1 239 ? 32.782 8.418 -5.186 1.00 41.47 239 ILE A O 1
ATOM 1706 N N . GLY A 1 240 ? 32.533 9.441 -7.165 1.00 38.62 240 GLY A N 1
ATOM 1707 C CA . GLY A 1 240 ? 33.787 8.925 -7.718 1.00 38.62 240 GLY A CA 1
ATOM 1708 C C . GLY A 1 240 ? 35.013 9.560 -7.037 1.00 38.62 240 GLY A C 1
ATOM 1709 O O . GLY A 1 240 ? 34.896 10.610 -6.399 1.00 38.62 240 GLY A O 1
ATOM 1710 N N . PRO A 1 241 ? 36.216 8.972 -7.164 1.00 36.00 241 PRO A N 1
ATOM 1711 C CA . PRO A 1 241 ? 37.435 9.612 -6.675 1.00 36.00 241 PRO A CA 1
ATOM 1712 C C . PRO A 1 241 ? 37.627 10.968 -7.379 1.00 36.00 241 PRO A C 1
ATOM 1714 O O . PRO A 1 241 ? 37.842 11.000 -8.587 1.00 36.00 241 PRO A O 1
ATOM 1717 N N . GLY A 1 242 ? 37.538 12.081 -6.634 1.00 40.12 242 GLY A N 1
ATOM 1718 C CA . GLY A 1 242 ? 37.806 13.427 -7.170 1.00 40.12 242 GLY A CA 1
ATOM 1719 C C . GLY A 1 242 ? 36.835 14.564 -6.819 1.00 40.12 242 GLY A C 1
ATOM 1720 O O . GLY A 1 242 ? 36.995 15.641 -7.376 1.00 40.12 242 GLY A O 1
ATOM 1721 N N . ASN A 1 243 ? 35.877 14.392 -5.900 1.00 38.03 243 ASN A N 1
ATOM 1722 C CA . ASN A 1 243 ? 34.920 15.446 -5.495 1.00 38.03 243 ASN A CA 1
ATOM 1723 C C . ASN A 1 243 ? 33.997 15.983 -6.615 1.00 38.03 243 ASN A C 1
ATOM 1725 O O . ASN A 1 243 ? 33.409 17.054 -6.455 1.00 38.03 243 ASN A O 1
ATOM 1729 N N . ASP A 1 244 ? 33.788 15.238 -7.704 1.00 42.53 244 ASP A N 1
ATOM 1730 C CA . ASP A 1 244 ? 32.721 15.550 -8.660 1.00 42.53 244 ASP A CA 1
ATOM 1731 C C . ASP A 1 244 ? 31.366 15.136 -8.077 1.00 42.53 244 ASP A C 1
ATOM 1733 O O . ASP A 1 244 ? 30.926 13.989 -8.164 1.00 42.53 244 ASP A O 1
ATOM 1737 N N . VAL A 1 245 ? 30.692 16.099 -7.460 1.00 40.09 245 VAL A N 1
ATOM 1738 C CA . VAL A 1 245 ? 29.328 15.957 -6.950 1.00 40.09 245 VAL A CA 1
ATOM 1739 C C . VAL A 1 245 ? 28.405 15.558 -8.131 1.00 40.09 245 VAL A C 1
ATOM 1741 O O . VAL A 1 245 ? 28.451 16.153 -9.214 1.00 40.09 245 VAL A O 1
ATOM 1744 N N . VAL A 1 246 ? 27.582 14.515 -7.945 1.00 50.28 246 VAL A N 1
ATOM 1745 C CA . VAL A 1 246 ? 26.528 14.003 -8.867 1.00 50.28 246 VAL A CA 1
ATOM 1746 C C . VAL A 1 246 ? 26.960 13.131 -10.074 1.00 50.28 246 VAL A C 1
ATOM 1748 O O . VAL A 1 246 ? 26.337 13.220 -11.132 1.00 50.28 246 VAL A O 1
ATOM 1751 N N . THR A 1 247 ? 28.024 12.318 -10.024 1.00 51.31 247 THR A N 1
ATOM 1752 C CA . THR A 1 247 ? 28.458 11.634 -11.267 1.00 51.31 247 THR A CA 1
ATOM 1753 C C . THR A 1 247 ? 27.631 10.403 -11.669 1.00 51.31 247 THR A C 1
ATOM 1755 O O . THR A 1 247 ? 27.327 10.307 -12.854 1.00 51.31 247 THR A O 1
ATOM 1758 N N . TYR A 1 248 ? 27.232 9.491 -10.763 1.00 58.69 248 TYR A N 1
ATOM 1759 C CA . TYR A 1 248 ? 26.523 8.245 -11.138 1.00 58.69 248 TYR A CA 1
ATOM 1760 C C . TYR A 1 248 ? 25.368 7.919 -10.206 1.00 58.69 248 TYR A C 1
ATOM 1762 O O . TYR A 1 248 ? 25.560 7.851 -8.993 1.00 58.69 248 TYR A O 1
ATOM 1770 N N . THR A 1 249 ? 24.206 7.651 -10.795 1.00 68.69 249 THR A N 1
ATOM 1771 C CA . THR A 1 249 ? 22.996 7.252 -10.084 1.00 68.69 249 THR A CA 1
ATOM 1772 C C . THR A 1 249 ? 22.445 5.933 -10.617 1.00 68.69 249 THR A C 1
ATOM 1774 O O . THR A 1 249 ? 22.497 5.661 -11.820 1.00 68.69 249 THR A O 1
ATOM 1777 N N . THR A 1 250 ? 21.909 5.096 -9.725 1.00 71.81 250 THR A N 1
ATOM 1778 C CA . THR A 1 250 ? 21.304 3.796 -10.080 1.00 71.81 250 THR A CA 1
ATOM 1779 C C . THR A 1 250 ? 20.147 3.940 -11.058 1.00 71.81 250 THR A C 1
ATOM 1781 O O . THR A 1 250 ? 20.000 3.138 -11.973 1.00 71.81 250 THR A O 1
ATOM 1784 N N . HIS A 1 251 ? 19.375 5.010 -10.953 1.00 75.94 251 HIS A N 1
ATOM 1785 C CA . HIS A 1 251 ? 18.220 5.215 -11.811 1.00 75.94 251 HIS A CA 1
ATOM 1786 C C . HIS A 1 251 ? 18.590 5.619 -13.256 1.00 75.94 251 HIS A C 1
ATOM 1788 O O . HIS A 1 251 ? 17.845 5.308 -14.182 1.00 75.94 251 HIS A O 1
ATOM 1794 N N . CYS A 1 252 ? 19.775 6.209 -13.482 1.00 79.81 252 CYS A N 1
ATOM 1795 C CA . CYS A 1 252 ? 20.333 6.471 -14.818 1.00 79.81 252 CYS A CA 1
ATOM 1796 C C . CYS A 1 252 ? 21.175 5.300 -15.354 1.00 79.81 252 CYS A C 1
ATOM 1798 O O . CYS A 1 252 ? 21.867 5.448 -16.357 1.00 79.81 252 CYS A O 1
ATOM 1800 N N . TYR A 1 253 ? 21.162 4.136 -14.699 1.00 85.44 253 TYR A N 1
ATOM 1801 C CA . TYR A 1 253 ? 22.065 3.016 -14.984 1.00 85.44 253 TYR A CA 1
ATOM 1802 C C . TYR A 1 253 ? 22.145 2.623 -16.470 1.00 85.44 253 TYR A C 1
ATOM 1804 O O . TYR A 1 253 ? 23.232 2.337 -16.975 1.00 85.44 253 TYR A O 1
ATOM 1812 N N . LEU A 1 254 ? 21.025 2.658 -17.197 1.00 88.75 254 LEU A N 1
ATOM 1813 C CA . LEU A 1 254 ? 20.955 2.244 -18.604 1.00 88.75 254 LEU A CA 1
ATOM 1814 C C . LEU A 1 254 ? 21.679 3.186 -19.585 1.00 88.75 254 LEU A C 1
ATOM 1816 O O . LEU A 1 254 ? 21.978 2.785 -20.711 1.00 88.75 254 LEU A O 1
ATOM 1820 N N . SER A 1 255 ? 21.966 4.429 -19.196 1.00 84.00 255 SER A N 1
ATOM 1821 C CA . SER A 1 255 ? 22.704 5.401 -20.020 1.00 84.00 255 SER A CA 1
ATOM 1822 C C . SER A 1 255 ? 24.173 5.554 -19.614 1.00 84.00 255 SER A C 1
ATOM 1824 O O . SER A 1 255 ? 24.925 6.247 -20.301 1.00 84.00 255 SER A O 1
ATOM 1826 N N . GLN A 1 256 ? 24.603 4.905 -18.528 1.00 81.94 256 GLN A N 1
ATOM 1827 C CA . GLN A 1 256 ? 25.977 4.983 -18.033 1.00 81.94 256 GLN A CA 1
ATOM 1828 C C . GLN A 1 256 ? 26.949 4.126 -18.861 1.00 81.94 256 GLN A C 1
ATOM 1830 O O . GLN A 1 256 ? 26.567 3.148 -19.499 1.00 81.94 256 GLN A O 1
ATOM 1835 N N . SER A 1 257 ? 28.243 4.467 -18.827 1.00 81.88 257 SER A N 1
ATOM 1836 C CA . SER A 1 257 ? 29.292 3.620 -19.415 1.00 81.88 257 SER A CA 1
ATOM 1837 C C . SER A 1 257 ? 29.449 2.307 -18.643 1.00 81.88 257 SER A C 1
ATOM 1839 O O . SER A 1 257 ? 29.214 2.263 -17.435 1.00 81.88 257 SER A O 1
ATOM 1841 N N . SER A 1 258 ? 29.972 1.263 -19.292 1.00 84.38 258 SER A N 1
ATOM 1842 C CA . SER A 1 258 ? 30.168 -0.053 -18.662 1.00 84.38 258 SER A CA 1
ATOM 1843 C C . SER A 1 258 ? 30.991 -0.005 -17.366 1.00 84.38 258 SER A C 1
ATOM 1845 O O . SER A 1 258 ? 30.679 -0.704 -16.406 1.00 84.38 258 SER A O 1
ATOM 1847 N N . SER A 1 259 ? 32.002 0.869 -17.286 1.00 81.62 259 SER A N 1
ATOM 1848 C CA . SER A 1 259 ? 32.794 1.077 -16.061 1.00 81.62 259 SER A CA 1
ATOM 1849 C C . SER A 1 259 ? 31.977 1.663 -14.901 1.00 81.62 259 SER A C 1
ATOM 1851 O O . SER A 1 259 ? 32.157 1.285 -13.741 1.00 81.62 259 SER A O 1
ATOM 1853 N N . ARG A 1 260 ? 31.057 2.583 -15.205 1.00 80.38 260 ARG A N 1
ATOM 1854 C CA . ARG A 1 260 ? 30.178 3.235 -14.227 1.00 80.38 260 ARG A CA 1
ATOM 1855 C C . ARG A 1 260 ? 29.080 2.277 -13.774 1.00 80.38 260 ARG A C 1
ATOM 1857 O O . ARG A 1 260 ? 28.824 2.170 -12.580 1.00 80.38 260 ARG A O 1
ATOM 1864 N N . GLN A 1 261 ? 28.506 1.521 -14.708 1.00 84.38 261 GLN A N 1
ATOM 1865 C CA . GLN A 1 261 ? 27.559 0.447 -14.413 1.00 84.38 261 GLN A CA 1
ATOM 1866 C C . GLN A 1 261 ? 28.181 -0.590 -13.471 1.00 84.38 261 GLN A C 1
ATOM 1868 O O . GLN A 1 261 ? 27.583 -0.913 -12.450 1.00 84.38 261 GLN A O 1
ATOM 1873 N N . GLN A 1 262 ? 29.414 -1.033 -13.738 1.00 82.06 262 GLN A N 1
ATOM 1874 C CA . GLN A 1 262 ? 30.143 -1.932 -12.839 1.00 82.06 262 GLN A CA 1
ATOM 1875 C C . GLN A 1 262 ? 30.320 -1.329 -11.438 1.00 82.06 262 GLN A C 1
ATOM 1877 O O . GLN A 1 262 ? 29.992 -1.979 -10.449 1.00 82.06 262 GLN A O 1
ATOM 1882 N N . THR A 1 263 ? 30.749 -0.066 -11.353 1.00 77.25 263 THR A N 1
ATOM 1883 C CA . THR A 1 263 ? 30.925 0.640 -10.070 1.00 77.25 263 THR A CA 1
ATOM 1884 C C . THR A 1 263 ? 29.626 0.690 -9.256 1.00 77.25 263 THR A C 1
ATOM 1886 O O . THR A 1 263 ? 29.644 0.436 -8.053 1.00 77.25 263 THR A O 1
ATOM 1889 N N . LEU A 1 264 ? 28.490 0.977 -9.904 1.00 77.75 264 LEU A N 1
ATOM 1890 C CA . LEU A 1 264 ? 27.178 1.005 -9.249 1.00 77.75 264 LEU A CA 1
ATOM 1891 C C . LEU A 1 264 ? 26.782 -0.379 -8.717 1.00 77.75 264 LEU A C 1
ATOM 1893 O O . LEU A 1 264 ? 26.342 -0.493 -7.574 1.00 77.75 264 LEU A O 1
ATOM 1897 N N . ARG A 1 265 ? 26.973 -1.441 -9.511 1.00 79.38 265 ARG A N 1
ATOM 1898 C CA . ARG A 1 265 ? 26.653 -2.818 -9.097 1.00 79.38 265 ARG A CA 1
ATOM 1899 C C . ARG A 1 265 ? 27.505 -3.270 -7.916 1.00 79.38 265 ARG A C 1
ATOM 1901 O O . ARG A 1 265 ? 26.972 -3.827 -6.957 1.00 79.38 265 ARG A O 1
ATOM 1908 N N . ASP A 1 266 ? 28.805 -3.001 -7.965 1.00 75.19 266 ASP A N 1
ATOM 1909 C CA . ASP A 1 266 ? 29.732 -3.368 -6.897 1.00 75.19 266 ASP A CA 1
ATOM 1910 C C . ASP A 1 266 ? 29.423 -2.594 -5.609 1.00 75.19 266 ASP A C 1
ATOM 1912 O O . ASP A 1 266 ? 29.396 -3.186 -4.529 1.00 75.19 266 ASP A O 1
ATOM 1916 N N . GLY A 1 267 ? 29.092 -1.301 -5.720 1.00 72.25 267 GLY A N 1
ATOM 1917 C CA . GLY A 1 267 ? 28.658 -0.477 -4.591 1.00 72.25 267 GLY A CA 1
ATOM 1918 C C . GLY A 1 267 ? 27.368 -0.985 -3.945 1.00 72.25 267 GLY A C 1
ATOM 1919 O O . GLY A 1 267 ? 27.301 -1.095 -2.717 1.00 72.25 267 GLY A O 1
ATOM 1920 N N . LEU A 1 268 ? 26.374 -1.372 -4.756 1.00 72.38 268 LEU A N 1
ATOM 1921 C CA . LEU A 1 268 ? 25.120 -1.937 -4.253 1.00 72.38 268 LEU A CA 1
ATOM 1922 C C . LEU A 1 268 ? 25.368 -3.221 -3.452 1.00 72.38 268 LEU A C 1
ATOM 1924 O O . LEU A 1 268 ? 24.919 -3.350 -2.312 1.00 72.38 268 LEU A O 1
ATOM 1928 N N . LYS A 1 269 ? 26.140 -4.150 -4.028 1.00 72.12 269 LYS A N 1
ATOM 1929 C CA . LYS A 1 269 ? 26.454 -5.437 -3.393 1.00 72.12 269 LYS A CA 1
ATOM 1930 C C . LYS A 1 269 ? 27.287 -5.271 -2.130 1.00 72.12 269 LYS A C 1
ATOM 1932 O O . LYS A 1 269 ? 26.983 -5.903 -1.121 1.00 72.12 269 LYS A O 1
ATOM 1937 N N . ALA A 1 270 ? 28.308 -4.413 -2.166 1.00 67.75 270 ALA A N 1
ATOM 1938 C CA . ALA A 1 270 ? 29.140 -4.119 -1.003 1.00 67.75 270 ALA A CA 1
ATOM 1939 C C . ALA A 1 270 ? 28.320 -3.550 0.161 1.00 67.75 270 ALA A C 1
ATOM 1941 O O . ALA A 1 270 ? 28.683 -3.765 1.313 1.00 67.75 270 ALA A O 1
ATOM 1942 N N . SER A 1 271 ? 27.209 -2.876 -0.146 1.00 64.81 271 SER A N 1
ATOM 1943 C CA . SER A 1 271 ? 26.292 -2.273 0.825 1.00 64.81 271 SER A CA 1
ATOM 1944 C C . SER A 1 271 ? 25.181 -3.224 1.294 1.00 64.81 271 SER A C 1
ATOM 1946 O O . SER A 1 271 ? 24.400 -2.877 2.176 1.00 64.81 271 SER A O 1
ATOM 1948 N N . GLY A 1 272 ? 25.117 -4.441 0.740 1.00 69.06 272 GLY A N 1
ATOM 1949 C CA . GLY A 1 272 ? 24.112 -5.446 1.086 1.00 69.06 272 GLY A CA 1
ATOM 1950 C C . GLY A 1 272 ? 22.733 -5.210 0.461 1.00 69.06 272 GLY A C 1
ATOM 1951 O O . GLY A 1 272 ? 21.756 -5.804 0.920 1.00 69.06 272 GLY A O 1
ATOM 1952 N N . TYR A 1 273 ? 22.636 -4.366 -0.571 1.00 74.25 273 TYR A N 1
ATOM 1953 C CA . TYR A 1 273 ? 21.396 -4.188 -1.325 1.00 74.25 273 TYR A CA 1
ATOM 1954 C C . TYR A 1 273 ? 21.119 -5.408 -2.208 1.00 74.25 273 TYR A C 1
ATOM 1956 O O . TYR A 1 273 ? 22.030 -6.024 -2.766 1.00 74.25 273 TYR A O 1
ATOM 1964 N N . ASN A 1 274 ? 19.841 -5.762 -2.326 1.00 74.19 274 ASN A N 1
ATOM 1965 C CA . ASN A 1 274 ? 19.367 -6.936 -3.069 1.00 74.19 274 ASN A CA 1
ATOM 1966 C C . ASN A 1 274 ? 18.480 -6.558 -4.269 1.00 74.19 274 ASN A C 1
ATOM 1968 O O . ASN A 1 274 ? 18.014 -7.430 -5.006 1.00 74.19 274 ASN A O 1
ATOM 1972 N N . SER A 1 275 ? 18.252 -5.262 -4.470 1.00 79.19 275 SER A N 1
ATOM 1973 C CA . SER A 1 275 ? 17.436 -4.702 -5.541 1.00 79.19 275 SER A CA 1
ATOM 1974 C C . SER A 1 275 ? 18.032 -3.395 -6.059 1.00 79.19 275 SER A C 1
ATOM 1976 O O . SER A 1 275 ? 18.951 -2.844 -5.453 1.00 79.19 275 SER A O 1
ATOM 1978 N N . ILE A 1 276 ? 17.554 -2.953 -7.222 1.00 81.56 276 ILE A N 1
ATOM 1979 C CA . ILE A 1 276 ? 18.014 -1.736 -7.899 1.00 81.56 276 ILE A CA 1
ATOM 1980 C C . ILE A 1 276 ? 16.843 -1.050 -8.607 1.00 81.56 276 ILE A C 1
ATOM 1982 O O . ILE A 1 276 ? 16.058 -1.709 -9.290 1.00 81.56 276 ILE A O 1
ATOM 1986 N N . TYR A 1 277 ? 16.746 0.273 -8.476 1.00 85.00 277 TYR A N 1
ATOM 1987 C CA . TYR A 1 277 ? 15.817 1.098 -9.251 1.00 85.00 277 TYR A CA 1
ATOM 1988 C C . TYR A 1 277 ? 16.404 1.442 -10.618 1.00 85.00 277 TYR A C 1
ATOM 1990 O O . TYR A 1 277 ? 17.548 1.884 -10.704 1.00 85.00 277 TYR A O 1
ATOM 1998 N N . ILE A 1 278 ? 15.620 1.251 -11.679 1.00 88.00 278 ILE A N 1
ATOM 1999 C CA . ILE A 1 278 ? 16.021 1.531 -13.060 1.00 88.00 278 ILE A CA 1
ATOM 2000 C C . ILE A 1 278 ? 14.930 2.354 -13.738 1.00 88.00 278 ILE A C 1
ATOM 2002 O O . ILE A 1 278 ? 13.809 1.864 -13.878 1.00 88.00 278 ILE A O 1
ATOM 2006 N N . TYR A 1 279 ? 15.265 3.556 -14.218 1.00 88.31 279 TYR A N 1
ATOM 2007 C CA . TYR A 1 279 ? 14.376 4.298 -15.108 1.00 88.31 279 TYR A CA 1
ATOM 2008 C C . TYR A 1 279 ? 14.506 3.803 -16.541 1.00 88.31 279 TYR A C 1
ATOM 2010 O O . TYR A 1 279 ? 15.611 3.604 -17.043 1.00 88.31 279 TYR A O 1
ATOM 2018 N N . THR A 1 280 ? 13.375 3.655 -17.226 1.00 91.06 280 THR A N 1
ATOM 2019 C CA . THR A 1 280 ? 13.340 3.481 -18.686 1.00 91.06 280 THR A CA 1
ATOM 2020 C C . THR A 1 280 ? 13.185 4.797 -19.435 1.00 91.06 280 THR A C 1
ATOM 2022 O O . THR A 1 280 ? 13.429 4.835 -20.641 1.00 91.06 280 THR A O 1
ATOM 2025 N N . LEU A 1 281 ? 12.808 5.876 -18.745 1.00 89.81 281 LEU A N 1
ATOM 2026 C CA . LEU A 1 281 ? 12.833 7.241 -19.256 1.00 89.81 281 LEU A CA 1
ATOM 2027 C C . LEU A 1 281 ? 13.246 8.212 -18.140 1.00 89.81 281 LEU A C 1
ATOM 2029 O O . LEU A 1 281 ? 12.660 8.206 -17.062 1.00 89.81 281 LEU A O 1
ATOM 2033 N N . ASN A 1 282 ? 14.233 9.058 -18.421 1.00 85.69 282 ASN A N 1
ATOM 2034 C CA . ASN A 1 282 ? 14.618 10.203 -17.603 1.00 85.69 282 ASN A CA 1
ATOM 2035 C C . ASN A 1 282 ? 14.969 11.369 -18.536 1.00 85.69 282 ASN A C 1
ATOM 2037 O O . ASN A 1 282 ? 15.922 11.259 -19.314 1.00 85.69 282 ASN A O 1
ATOM 2041 N N . GLN A 1 283 ? 14.193 12.459 -18.467 1.00 80.50 283 GLN A N 1
ATOM 2042 C CA . GLN A 1 283 ? 14.400 13.668 -19.272 1.00 80.50 283 GLN A CA 1
ATOM 2043 C C . GLN A 1 283 ? 14.613 14.960 -18.465 1.00 80.50 283 GLN A C 1
ATOM 2045 O O . GLN A 1 283 ? 14.409 16.045 -19.014 1.00 80.50 283 GLN A O 1
ATOM 2050 N N . GLY A 1 284 ? 15.129 14.900 -17.237 1.00 67.31 284 GLY A N 1
ATOM 2051 C CA . GLY A 1 284 ? 15.547 16.149 -16.587 1.00 67.31 284 GLY A CA 1
ATOM 2052 C C . GLY A 1 284 ? 16.245 16.004 -15.252 1.00 67.31 284 GLY A C 1
ATOM 2053 O O . GLY A 1 284 ? 17.063 16.864 -14.908 1.00 67.31 284 GLY A O 1
ATOM 2054 N N . ASP A 1 285 ? 15.985 14.898 -14.566 1.00 63.97 285 ASP A N 1
ATOM 2055 C CA . ASP A 1 285 ? 16.422 14.708 -13.198 1.00 63.97 285 ASP A CA 1
ATOM 2056 C C . ASP A 1 285 ? 17.967 14.683 -13.108 1.00 63.97 285 ASP A C 1
ATOM 2058 O O . ASP A 1 285 ? 18.664 14.174 -13.996 1.00 63.97 285 ASP A O 1
ATOM 2062 N N . TYR A 1 286 ? 18.523 15.271 -12.045 1.00 57.53 286 TYR A N 1
ATOM 2063 C CA . TYR A 1 286 ? 19.969 15.374 -11.771 1.00 57.53 286 TYR A CA 1
ATOM 2064 C C . TYR A 1 286 ? 20.820 16.140 -12.805 1.00 57.53 286 TYR A C 1
ATOM 2066 O O . TYR A 1 286 ? 21.937 15.736 -13.151 1.00 57.53 286 TYR A O 1
ATOM 2074 N N . SER A 1 287 ? 20.381 17.341 -13.196 1.00 53.56 287 SER A N 1
ATOM 2075 C CA . SER A 1 287 ? 21.185 18.317 -13.970 1.00 53.56 287 SER A CA 1
ATOM 2076 C C . SER A 1 287 ? 21.457 17.922 -15.425 1.00 53.56 287 SER A C 1
ATOM 2078 O O . SER A 1 287 ? 22.515 18.231 -15.982 1.00 53.56 287 SER A O 1
ATOM 2080 N N . ALA A 1 288 ? 20.517 17.256 -16.088 1.00 51.38 288 ALA A N 1
ATOM 2081 C CA . ALA A 1 288 ? 20.759 16.749 -17.435 1.00 51.38 288 ALA A CA 1
ATOM 2082 C C . ALA A 1 288 ? 20.921 17.851 -18.526 1.00 51.38 288 ALA A C 1
ATOM 2084 O O . ALA A 1 288 ? 21.344 17.570 -19.647 1.00 51.38 288 ALA A O 1
ATOM 2085 N N . GLY A 1 289 ? 20.771 19.137 -18.173 1.00 50.06 289 GLY A N 1
ATOM 2086 C CA . GLY A 1 289 ? 21.209 20.279 -18.994 1.00 50.06 289 GLY A CA 1
ATOM 2087 C C . GLY A 1 289 ? 22.730 20.386 -19.221 1.00 50.06 289 GLY A C 1
ATOM 2088 O O . GLY A 1 289 ? 23.152 21.096 -20.133 1.00 50.06 289 GLY A O 1
ATOM 2089 N N . SER A 1 290 ? 23.558 19.679 -18.439 1.00 54.59 290 SER A N 1
ATOM 2090 C CA . SER A 1 290 ? 25.027 19.667 -18.582 1.00 54.59 290 SER A CA 1
ATOM 2091 C C . SER A 1 290 ? 25.661 18.267 -18.643 1.00 54.59 290 SER A C 1
ATOM 2093 O O . SER A 1 290 ? 26.873 18.174 -18.841 1.00 54.59 290 SER A O 1
ATOM 2095 N N . ARG A 1 291 ? 24.874 17.183 -18.513 1.00 63.78 291 ARG A N 1
ATOM 2096 C CA . ARG A 1 291 ? 25.357 15.784 -18.468 1.00 63.78 291 ARG A CA 1
ATOM 2097 C C . ARG A 1 291 ? 24.479 14.836 -19.305 1.00 63.78 291 ARG A C 1
ATOM 2099 O O . ARG A 1 291 ? 23.513 14.283 -18.780 1.00 63.78 291 ARG A O 1
ATOM 2106 N N . PRO A 1 292 ? 24.790 14.626 -20.600 1.00 65.50 292 PRO A N 1
ATOM 2107 C CA . PRO A 1 292 ? 24.030 13.739 -21.488 1.00 65.50 292 PRO A CA 1
ATOM 2108 C C . PRO A 1 292 ? 23.914 12.291 -20.992 1.00 65.50 292 PRO A C 1
ATOM 2110 O O . PRO A 1 292 ? 22.965 11.599 -21.349 1.00 65.50 292 PRO A O 1
ATOM 2113 N N . GLU A 1 293 ? 24.856 11.828 -20.166 1.00 67.94 293 GLU A N 1
ATOM 2114 C CA . GLU A 1 293 ? 24.822 10.499 -19.541 1.00 67.94 293 GLU A CA 1
ATOM 2115 C C . GLU A 1 293 ? 23.690 10.302 -18.523 1.00 67.94 293 GLU A C 1
ATOM 2117 O O . GLU A 1 293 ? 23.403 9.162 -18.166 1.00 67.94 293 GLU A O 1
ATOM 2122 N N . ASN A 1 294 ? 23.040 11.373 -18.062 1.00 74.62 294 ASN A N 1
ATOM 2123 C CA . ASN A 1 294 ? 21.914 11.304 -17.125 1.00 74.62 294 ASN A CA 1
ATOM 2124 C C . ASN A 1 294 ? 20.559 11.252 -17.847 1.00 74.62 294 ASN A C 1
ATOM 2126 O O . ASN A 1 294 ? 19.518 11.145 -17.208 1.00 74.62 294 ASN A O 1
ATOM 2130 N N . VAL A 1 295 ? 20.566 11.299 -19.182 1.00 79.69 295 VAL A N 1
ATOM 2131 C CA . VAL A 1 295 ? 19.355 11.185 -19.992 1.00 79.69 295 VAL A CA 1
ATOM 2132 C C . VAL A 1 295 ? 19.148 9.736 -20.399 1.00 79.69 295 VAL A C 1
ATOM 2134 O O . VAL A 1 295 ? 19.963 9.144 -21.112 1.00 79.69 295 VAL A O 1
ATOM 2137 N N . VAL A 1 296 ? 18.014 9.177 -19.992 1.00 87.81 296 VAL A N 1
ATOM 2138 C CA . VAL A 1 296 ? 17.610 7.817 -20.343 1.00 87.81 296 VAL A CA 1
ATOM 2139 C C . VAL A 1 296 ? 16.426 7.923 -21.292 1.00 87.81 296 VAL A C 1
ATOM 2141 O O . VAL A 1 296 ? 15.394 8.467 -20.926 1.00 87.81 296 VAL A O 1
ATOM 2144 N N . THR A 1 297 ? 16.554 7.425 -22.520 1.00 89.88 297 THR A N 1
ATOM 2145 C CA . THR A 1 297 ? 15.423 7.303 -23.452 1.00 89.88 297 THR A CA 1
ATOM 2146 C C . THR A 1 297 ? 15.575 6.058 -24.319 1.00 89.88 297 THR A C 1
ATOM 2148 O O . THR A 1 297 ? 16.686 5.791 -24.786 1.00 89.88 297 THR A O 1
ATOM 2151 N N . PRO A 1 298 ? 14.500 5.284 -24.559 1.00 91.88 298 PRO A N 1
ATOM 2152 C CA . PRO A 1 298 ? 14.537 4.152 -25.478 1.00 91.88 298 PRO A CA 1
ATOM 2153 C C . PRO A 1 298 ? 14.386 4.590 -26.944 1.00 91.88 298 PRO A C 1
ATOM 2155 O O . PRO A 1 298 ? 14.443 3.756 -27.851 1.00 91.88 298 PRO A O 1
ATOM 2158 N N . TYR A 1 299 ? 14.184 5.887 -27.188 1.00 92.62 299 TYR A N 1
ATOM 2159 C CA . TYR A 1 299 ? 13.835 6.446 -28.488 1.00 92.62 299 TYR A CA 1
ATOM 2160 C C . TYR A 1 299 ? 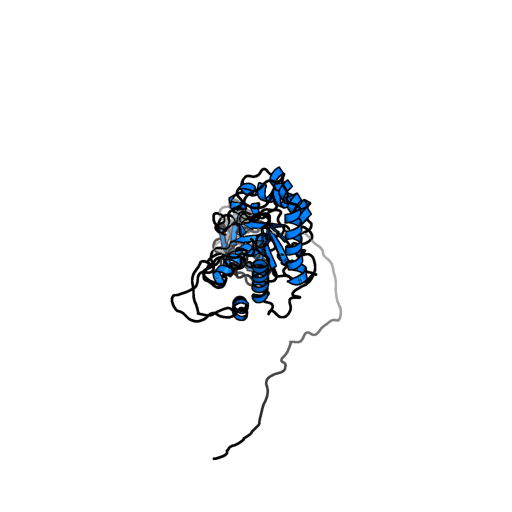15.004 7.184 -29.144 1.00 92.62 299 TYR A C 1
ATOM 2162 O O . TYR A 1 299 ? 15.860 7.775 -28.480 1.00 92.62 299 TYR A O 1
ATOM 2170 N N . GLY A 1 300 ? 15.032 7.163 -30.478 1.00 88.31 300 GLY A N 1
ATOM 2171 C CA . GLY A 1 300 ? 16.049 7.845 -31.275 1.00 88.31 300 GLY A CA 1
ATOM 2172 C C . GLY A 1 300 ? 17.486 7.405 -30.957 1.00 88.31 300 GLY A C 1
ATOM 2173 O O . GLY A 1 300 ? 17.739 6.342 -30.396 1.00 88.31 300 GLY A O 1
ATOM 2174 N N . ASN A 1 301 ? 18.475 8.221 -31.328 1.00 75.56 301 ASN A N 1
ATOM 2175 C CA . ASN A 1 301 ? 19.900 7.894 -31.150 1.00 75.56 301 ASN A CA 1
ATOM 2176 C C . ASN A 1 301 ? 20.506 8.438 -29.839 1.00 75.56 301 ASN A C 1
ATOM 2178 O O . ASN A 1 301 ? 21.724 8.440 -29.682 1.00 75.56 301 ASN A O 1
ATOM 2182 N N . GLY A 1 302 ? 19.670 8.828 -28.870 1.00 67.31 302 GLY A N 1
ATOM 2183 C CA . GLY A 1 302 ? 20.067 9.416 -27.584 1.00 67.31 302 GLY A CA 1
ATOM 2184 C C . GLY A 1 302 ? 19.582 10.859 -27.404 1.00 67.31 302 GLY A C 1
ATOM 2185 O O . GLY A 1 302 ? 18.918 11.418 -28.277 1.00 67.31 302 GLY A O 1
ATOM 2186 N N . GLY A 1 303 ? 19.921 11.461 -26.261 1.00 71.56 303 GLY A N 1
ATOM 2187 C CA . GLY A 1 303 ? 19.452 12.795 -25.879 1.00 71.56 303 GLY A CA 1
ATOM 2188 C C . GLY A 1 303 ? 18.008 12.787 -25.370 1.00 71.56 303 GLY A C 1
ATOM 2189 O O . GLY A 1 303 ? 17.496 11.762 -24.946 1.00 71.56 303 GLY A O 1
ATOM 2190 N N . TRP A 1 304 ? 17.344 13.938 -25.403 1.00 77.31 304 TRP A N 1
ATOM 2191 C CA . TRP A 1 304 ? 16.065 14.169 -24.718 1.00 77.31 304 TRP A CA 1
ATOM 2192 C C . TRP A 1 304 ? 14.810 13.718 -25.475 1.00 77.31 304 TRP A C 1
ATOM 2194 O O . TRP A 1 304 ? 13.701 14.078 -25.089 1.00 77.31 304 TRP A O 1
ATOM 2204 N N . SER A 1 305 ? 14.952 12.998 -26.589 1.00 78.88 305 SER A N 1
ATOM 2205 C CA . SER A 1 305 ? 13.815 12.671 -27.453 1.00 78.88 305 SER A CA 1
ATOM 2206 C C . SER A 1 305 ? 12.867 11.677 -26.777 1.00 78.88 305 SER A C 1
ATOM 2208 O O . SER A 1 305 ? 13.282 10.588 -26.379 1.00 78.88 305 SER A O 1
ATOM 2210 N N . PHE A 1 306 ? 11.590 12.044 -26.685 1.00 89.44 306 PHE A N 1
ATOM 2211 C CA . PHE A 1 306 ? 10.488 11.126 -26.418 1.00 89.44 306 PHE A CA 1
ATOM 2212 C C . PHE A 1 306 ? 9.608 11.082 -27.664 1.00 89.44 306 PHE A C 1
ATOM 2214 O O . PHE A 1 306 ? 8.859 12.016 -27.946 1.00 89.44 306 PHE A O 1
ATOM 2221 N N . ASP A 1 307 ? 9.754 10.011 -28.434 1.00 91.06 307 ASP A N 1
ATOM 2222 C CA . ASP A 1 307 ? 9.024 9.798 -29.676 1.00 91.06 307 ASP A CA 1
ATOM 2223 C C . ASP A 1 307 ? 8.657 8.323 -29.777 1.00 91.06 307 ASP A C 1
ATOM 2225 O O . ASP A 1 307 ? 9.461 7.493 -30.202 1.00 91.06 307 ASP A O 1
ATOM 2229 N N . VAL A 1 308 ? 7.422 8.003 -29.391 1.00 93.56 308 VAL A N 1
ATOM 2230 C CA . VAL A 1 308 ? 6.903 6.633 -29.437 1.00 93.56 308 VAL A CA 1
ATOM 2231 C C . VAL A 1 308 ? 6.925 6.036 -30.850 1.00 93.56 308 VAL A C 1
ATOM 2233 O O . VAL A 1 308 ? 6.892 4.821 -30.984 1.00 93.56 308 VAL A O 1
ATOM 2236 N N . GLY A 1 309 ? 7.034 6.844 -31.910 1.00 95.00 309 GLY A N 1
ATOM 2237 C CA . GLY A 1 309 ? 7.182 6.361 -33.284 1.00 95.00 309 GLY A CA 1
ATOM 2238 C C . GLY A 1 309 ? 8.600 5.914 -33.655 1.00 95.00 309 GLY A C 1
ATOM 2239 O O . GLY A 1 309 ? 8.791 5.338 -34.724 1.00 95.00 309 GLY A O 1
ATOM 2240 N N . ASN A 1 310 ? 9.598 6.162 -32.801 1.00 95.00 310 ASN A N 1
ATOM 2241 C CA . ASN A 1 310 ? 11.016 6.008 -33.128 1.00 95.00 310 ASN A CA 1
ATOM 2242 C C . ASN A 1 310 ? 11.775 5.174 -32.082 1.00 95.00 310 ASN A C 1
ATOM 2244 O O . ASN A 1 310 ? 12.793 5.604 -31.528 1.00 95.00 310 ASN A O 1
ATOM 2248 N N . LEU A 1 311 ? 11.256 3.982 -31.771 1.00 95.00 311 LEU A N 1
ATOM 2249 C CA . LEU A 1 311 ? 11.903 3.040 -30.853 1.00 95.00 311 LEU A CA 1
ATOM 2250 C C . LEU A 1 311 ? 13.251 2.573 -31.415 1.00 95.00 311 LEU A C 1
ATOM 2252 O O . LEU A 1 311 ? 13.328 2.034 -32.520 1.00 95.00 311 LEU A O 1
ATOM 2256 N N . ASN A 1 312 ? 14.322 2.734 -30.637 1.00 94.94 312 ASN A N 1
ATOM 2257 C CA . ASN A 1 312 ? 15.649 2.306 -31.058 1.00 94.94 312 ASN A CA 1
ATOM 2258 C C . ASN A 1 312 ? 15.918 0.858 -30.632 1.00 94.94 312 ASN A C 1
ATOM 2260 O O . ASN A 1 312 ? 16.345 0.590 -29.509 1.00 94.94 312 ASN A O 1
ATOM 2264 N N . ALA A 1 313 ? 15.725 -0.079 -31.562 1.00 94.56 313 ALA A N 1
ATOM 2265 C CA . ALA A 1 313 ? 15.919 -1.507 -31.310 1.00 94.56 313 ALA A CA 1
ATOM 2266 C C . ALA A 1 313 ? 17.346 -1.868 -30.848 1.00 94.56 313 ALA A C 1
ATOM 2268 O O . ALA A 1 313 ? 17.510 -2.718 -29.976 1.00 94.56 313 ALA A O 1
ATOM 2269 N N . GLY A 1 314 ? 18.381 -1.213 -31.388 1.00 93.31 314 GLY A N 1
ATOM 2270 C CA . GLY A 1 314 ? 19.770 -1.468 -30.987 1.00 93.31 314 GLY A CA 1
ATOM 2271 C C . GLY A 1 314 ? 20.049 -1.041 -29.545 1.00 93.31 314 GLY A C 1
ATOM 2272 O O . GLY A 1 314 ? 20.735 -1.744 -28.805 1.00 93.31 314 GLY A O 1
ATOM 2273 N N . ARG A 1 315 ? 19.459 0.080 -29.120 1.00 90.69 315 ARG A N 1
ATOM 2274 C CA . ARG A 1 315 ? 19.521 0.549 -27.733 1.00 90.69 315 ARG A CA 1
ATOM 2275 C C . ARG A 1 315 ? 18.758 -0.376 -26.791 1.00 90.69 315 ARG A C 1
ATOM 2277 O O . ARG A 1 315 ? 19.297 -0.726 -25.748 1.00 90.69 315 ARG A O 1
ATOM 2284 N N . ILE A 1 316 ? 17.552 -0.799 -27.172 1.00 94.44 316 ILE A N 1
ATOM 2285 C CA . ILE A 1 316 ? 16.774 -1.774 -26.398 1.00 94.44 316 ILE A CA 1
ATOM 2286 C C . ILE A 1 316 ? 17.577 -3.060 -26.191 1.00 94.44 316 ILE A C 1
ATOM 2288 O O . ILE A 1 316 ? 17.699 -3.508 -25.056 1.00 94.44 316 ILE A O 1
ATOM 2292 N N . ALA A 1 317 ? 18.206 -3.595 -27.240 1.00 94.62 317 ALA A N 1
ATOM 2293 C CA . ALA A 1 317 ? 19.042 -4.789 -27.128 1.00 94.62 317 ALA A CA 1
ATOM 2294 C C . ALA A 1 317 ? 20.230 -4.595 -26.165 1.00 94.62 317 ALA A C 1
ATOM 2296 O O . ALA A 1 317 ? 20.520 -5.473 -25.352 1.00 94.62 317 ALA A O 1
ATOM 2297 N N . ALA A 1 318 ? 20.895 -3.434 -26.210 1.00 91.81 318 ALA A N 1
ATOM 2298 C CA . ALA A 1 318 ? 21.974 -3.111 -25.277 1.00 91.81 318 ALA A CA 1
ATOM 2299 C C . ALA A 1 318 ? 21.471 -3.020 -23.824 1.00 91.81 318 ALA A C 1
ATOM 2301 O O . ALA A 1 318 ? 22.092 -3.565 -22.916 1.00 91.81 318 ALA A O 1
ATOM 2302 N N . TRP A 1 319 ? 20.320 -2.385 -23.600 1.00 93.25 319 TRP A N 1
ATOM 2303 C CA . TRP A 1 319 ? 19.704 -2.289 -22.277 1.00 93.25 319 TRP A CA 1
ATOM 2304 C C . TRP A 1 319 ? 19.263 -3.652 -21.743 1.00 93.25 319 TRP A C 1
ATOM 2306 O O . TRP A 1 319 ? 19.502 -3.945 -20.576 1.00 93.25 319 TRP A O 1
ATOM 2316 N N . GLN A 1 320 ? 18.679 -4.512 -22.580 1.00 94.44 320 GLN A N 1
ATOM 2317 C CA . GLN A 1 320 ? 18.304 -5.877 -22.199 1.00 94.44 320 GLN A CA 1
ATOM 2318 C C . GLN A 1 320 ? 19.517 -6.675 -21.711 1.00 94.44 320 GLN A C 1
ATOM 2320 O O . GLN A 1 320 ? 19.425 -7.352 -20.691 1.00 94.44 320 GLN A O 1
ATOM 2325 N N . ALA A 1 321 ? 20.664 -6.562 -22.390 1.00 91.81 321 ALA A N 1
ATOM 2326 C CA . ALA A 1 321 ? 21.899 -7.219 -21.964 1.00 91.81 321 ALA A CA 1
ATOM 2327 C C . ALA A 1 321 ? 22.375 -6.718 -20.589 1.00 91.81 321 ALA A C 1
ATOM 2329 O O . ALA A 1 321 ? 22.725 -7.520 -19.722 1.00 91.81 321 ALA A O 1
ATOM 2330 N N . GLU A 1 322 ? 22.322 -5.405 -20.354 1.00 91.25 322 GLU A N 1
ATOM 2331 C CA . GLU A 1 322 ? 22.711 -4.820 -19.069 1.00 91.25 322 GLU A CA 1
ATOM 2332 C C . GLU A 1 322 ? 21.767 -5.223 -17.929 1.00 91.25 322 GLU A C 1
ATOM 2334 O O . GLU A 1 322 ? 22.237 -5.588 -16.850 1.00 91.25 322 GLU A O 1
ATOM 2339 N N . VAL A 1 323 ? 20.448 -5.229 -18.154 1.00 91.19 323 VAL A N 1
ATOM 2340 C CA . VAL A 1 323 ? 19.478 -5.684 -17.142 1.00 91.19 323 VAL A CA 1
ATOM 2341 C C . VAL A 1 323 ? 19.610 -7.189 -16.891 1.00 91.19 323 VAL A C 1
ATOM 2343 O O . VAL A 1 323 ? 19.557 -7.627 -15.742 1.00 91.19 323 VAL A O 1
ATOM 2346 N N . ALA A 1 324 ? 19.864 -7.988 -17.929 1.00 89.12 324 ALA A N 1
ATOM 2347 C CA . ALA A 1 324 ? 20.143 -9.412 -17.771 1.00 89.12 324 ALA A CA 1
ATOM 2348 C C . ALA A 1 324 ? 21.387 -9.656 -16.898 1.00 89.12 324 ALA A C 1
ATOM 2350 O O . ALA A 1 324 ? 21.359 -10.539 -16.041 1.00 89.12 324 ALA A O 1
ATOM 2351 N N . SER A 1 325 ? 22.449 -8.855 -17.056 1.00 87.00 325 SER A N 1
ATOM 2352 C CA . SER A 1 325 ? 23.662 -8.971 -16.229 1.00 87.00 325 SER A CA 1
ATOM 2353 C C . SER A 1 325 ? 23.394 -8.686 -14.745 1.00 87.00 325 SER A C 1
ATOM 2355 O O . SER A 1 325 ? 23.929 -9.374 -13.873 1.00 87.00 325 SER A O 1
ATOM 2357 N N . LEU A 1 326 ? 22.502 -7.733 -14.430 1.00 85.94 326 LEU A N 1
ATOM 2358 C CA . LEU A 1 326 ? 22.114 -7.435 -13.045 1.00 85.94 326 LEU A CA 1
ATOM 2359 C C . LEU A 1 326 ? 21.552 -8.672 -12.341 1.00 85.94 326 LEU A C 1
ATOM 2361 O O . LEU A 1 326 ? 21.858 -8.904 -11.172 1.00 85.94 326 LEU A O 1
ATOM 2365 N N . ILE A 1 327 ? 20.780 -9.475 -13.070 1.00 83.62 327 ILE A N 1
ATOM 2366 C CA . ILE A 1 327 ? 20.127 -10.679 -12.559 1.00 83.62 327 ILE A CA 1
ATOM 2367 C C . ILE A 1 327 ? 21.115 -11.847 -12.519 1.00 83.62 327 ILE A C 1
ATOM 2369 O O . ILE A 1 327 ? 21.283 -12.473 -11.474 1.00 83.62 327 ILE A O 1
ATOM 2373 N N . ASN A 1 328 ? 21.782 -12.124 -13.640 1.00 80.81 328 ASN A N 1
ATOM 2374 C CA . ASN A 1 328 ? 22.580 -13.338 -13.819 1.00 80.81 328 ASN A CA 1
ATOM 2375 C C . ASN A 1 328 ? 23.926 -13.281 -13.090 1.00 80.81 328 ASN A C 1
ATOM 2377 O O . ASN A 1 328 ? 24.338 -14.270 -12.485 1.00 80.81 328 ASN A O 1
ATOM 2381 N N . ASP A 1 329 ? 24.587 -12.124 -13.109 1.00 77.94 329 ASP A N 1
ATOM 2382 C CA . ASP A 1 329 ? 25.969 -11.993 -12.634 1.00 77.94 329 ASP A CA 1
ATOM 2383 C C . ASP A 1 329 ? 26.029 -11.327 -11.256 1.00 77.94 329 ASP A C 1
ATOM 2385 O O . ASP A 1 329 ? 26.893 -11.615 -10.421 1.00 77.94 329 ASP A O 1
ATOM 2389 N N . HIS A 1 330 ? 25.087 -10.419 -10.997 1.00 73.19 330 HIS A N 1
ATOM 2390 C CA . HIS A 1 330 ? 25.100 -9.588 -9.798 1.00 73.19 330 HIS A CA 1
ATOM 2391 C C . HIS A 1 330 ? 24.017 -9.960 -8.792 1.00 73.19 330 HIS A C 1
ATOM 2393 O O . HIS A 1 330 ? 24.176 -9.630 -7.615 1.00 73.19 330 HIS A O 1
ATOM 2399 N N . GLN A 1 331 ? 23.013 -10.726 -9.228 1.00 77.81 331 GLN A N 1
ATOM 2400 C CA . GLN A 1 331 ? 21.907 -11.228 -8.418 1.00 77.81 331 GLN A CA 1
ATOM 2401 C C . GLN A 1 331 ? 21.121 -10.103 -7.720 1.00 77.81 331 GLN A C 1
ATOM 2403 O O . GLN A 1 331 ? 20.591 -10.275 -6.621 1.00 77.81 331 GLN A O 1
ATOM 2408 N N . LEU A 1 332 ? 21.056 -8.943 -8.377 1.00 80.06 332 LEU A N 1
ATOM 2409 C CA . LEU A 1 332 ? 20.203 -7.821 -8.012 1.00 80.06 332 LEU A CA 1
ATOM 2410 C C . LEU A 1 332 ? 18.846 -7.991 -8.692 1.00 80.06 332 LEU A C 1
ATOM 2412 O O . LEU A 1 332 ? 18.765 -8.403 -9.848 1.00 80.06 332 LEU A O 1
ATOM 2416 N N . LYS A 1 333 ? 17.775 -7.649 -7.977 1.00 84.88 333 LYS A N 1
ATOM 2417 C CA . LYS A 1 333 ? 16.408 -7.673 -8.501 1.00 84.88 333 LYS A CA 1
ATOM 2418 C C . LYS A 1 333 ? 16.031 -6.287 -9.052 1.00 84.88 333 LYS A C 1
ATOM 2420 O O . LYS A 1 333 ? 15.906 -5.354 -8.256 1.00 84.88 333 LYS A O 1
ATOM 2425 N N . PRO A 1 334 ? 15.881 -6.113 -10.379 1.00 88.69 334 PRO A N 1
ATOM 2426 C CA . PRO A 1 334 ? 15.604 -4.807 -10.960 1.00 88.69 334 PRO A CA 1
ATOM 2427 C C . PRO A 1 334 ? 14.134 -4.421 -10.802 1.00 88.69 334 PRO A C 1
ATOM 2429 O O . PRO A 1 334 ? 13.232 -5.227 -11.035 1.00 88.69 334 PRO A O 1
ATOM 2432 N N . PHE A 1 335 ? 13.905 -3.174 -10.407 1.00 89.44 335 PHE A N 1
ATOM 2433 C CA . PHE A 1 335 ? 12.594 -2.541 -10.363 1.00 89.44 335 PHE A CA 1
ATOM 2434 C C . PHE A 1 335 ? 12.557 -1.615 -11.558 1.00 89.44 335 PHE A C 1
ATOM 2436 O O . PHE A 1 335 ? 13.405 -0.721 -11.659 1.00 89.44 335 PHE A O 1
ATOM 2443 N N . LEU A 1 336 ? 11.614 -1.836 -12.467 1.00 92.06 336 LEU A N 1
ATOM 2444 C CA . LEU A 1 336 ? 11.513 -1.003 -13.652 1.00 92.06 336 LEU A CA 1
ATOM 2445 C C . LEU A 1 336 ? 10.523 0.122 -13.397 1.00 92.06 336 LEU A C 1
ATOM 2447 O O . LEU A 1 336 ? 9.318 -0.090 -13.274 1.00 92.06 336 LEU A O 1
ATOM 2451 N N . TRP A 1 337 ? 11.067 1.323 -13.315 1.00 91.00 337 TRP A N 1
ATOM 2452 C CA . TRP A 1 337 ? 10.317 2.549 -13.160 1.00 91.00 337 TRP A CA 1
ATOM 2453 C C . TRP A 1 337 ? 10.157 3.177 -14.530 1.00 91.00 337 TRP A C 1
ATOM 2455 O O . TRP A 1 337 ? 11.132 3.448 -15.236 1.00 91.00 337 TRP A O 1
ATOM 2465 N N . LEU A 1 338 ? 8.911 3.386 -14.923 1.00 90.56 338 LEU A N 1
ATOM 2466 C CA . LEU A 1 338 ? 8.614 3.738 -16.301 1.00 90.56 338 LEU A CA 1
ATOM 2467 C C . LEU A 1 338 ? 9.022 5.176 -16.625 1.00 90.56 338 LEU A C 1
ATOM 2469 O O . LEU A 1 338 ? 9.413 5.457 -17.750 1.00 90.56 338 LEU A O 1
ATOM 2473 N N . ALA A 1 339 ? 9.017 6.076 -15.649 1.00 87.25 339 ALA A N 1
ATOM 2474 C CA . ALA A 1 339 ? 9.473 7.442 -15.848 1.00 87.25 339 ALA A CA 1
ATOM 2475 C C . ALA A 1 339 ? 10.033 8.035 -14.556 1.00 87.25 339 ALA A C 1
ATOM 2477 O O . ALA A 1 339 ? 9.451 7.828 -13.490 1.00 87.25 339 ALA A O 1
ATOM 2478 N N . ALA A 1 340 ? 11.112 8.807 -14.671 1.00 82.75 340 ALA A N 1
ATOM 2479 C CA . ALA A 1 340 ? 11.445 9.828 -13.680 1.00 82.75 340 ALA A CA 1
ATOM 2480 C C . ALA A 1 340 ? 10.368 10.921 -13.687 1.00 82.75 340 ALA A C 1
ATOM 2482 O O . ALA A 1 340 ? 9.747 11.159 -14.732 1.00 82.75 340 ALA A O 1
ATOM 2483 N N . ASP A 1 341 ? 10.197 11.605 -12.561 1.00 74.00 341 ASP A N 1
ATOM 2484 C CA . ASP A 1 341 ? 9.248 12.700 -12.403 1.00 74.00 341 ASP A CA 1
ATOM 2485 C C . ASP A 1 341 ? 9.524 13.769 -13.467 1.00 74.00 341 ASP A C 1
ATOM 2487 O O . ASP A 1 341 ? 8.622 14.080 -14.236 1.00 74.00 341 ASP A O 1
ATOM 2491 N N . ASP A 1 342 ? 10.769 14.224 -13.642 1.00 74.25 342 ASP A N 1
ATOM 2492 C CA . ASP A 1 342 ? 11.198 15.282 -14.572 1.00 74.25 342 ASP A CA 1
ATOM 2493 C C . ASP A 1 342 ? 11.127 14.921 -16.068 1.00 74.25 342 ASP A C 1
ATOM 2495 O O . ASP A 1 342 ? 11.570 15.663 -16.953 1.00 74.25 342 ASP A O 1
ATOM 2499 N N . SER A 1 343 ? 10.466 13.812 -16.399 1.00 84.38 343 SER A N 1
ATOM 2500 C CA . SER A 1 343 ? 10.137 13.421 -17.769 1.00 84.38 343 SER A CA 1
ATOM 2501 C C . SER A 1 343 ? 8.906 14.170 -18.296 1.00 84.38 343 SER A C 1
ATOM 2503 O O . SER A 1 343 ? 7.822 13.605 -18.466 1.00 84.38 343 SER A O 1
ATOM 2505 N N . SER A 1 344 ? 9.072 15.465 -18.590 1.00 82.19 344 SER A N 1
ATOM 2506 C CA . SER A 1 344 ? 7.987 16.364 -19.037 1.00 82.19 344 SER A CA 1
ATOM 2507 C C . SER A 1 344 ? 7.154 15.843 -20.222 1.00 82.19 344 SER A C 1
ATOM 2509 O O . SER A 1 344 ? 5.957 16.143 -20.316 1.00 82.19 344 SER A O 1
ATOM 2511 N N . ALA A 1 345 ? 7.747 15.032 -21.105 1.00 83.50 345 ALA A N 1
ATOM 2512 C CA . ALA A 1 345 ? 7.031 14.469 -22.242 1.00 83.50 345 ALA A CA 1
ATOM 2513 C C . ALA A 1 345 ? 5.993 13.418 -21.823 1.00 83.50 345 ALA A C 1
ATOM 2515 O O . ALA A 1 345 ? 4.931 13.348 -22.433 1.00 83.50 345 ALA A O 1
ATOM 2516 N N . ILE A 1 346 ? 6.251 12.647 -20.761 1.00 83.69 346 ILE A N 1
ATOM 2517 C CA . ILE A 1 346 ? 5.287 11.690 -20.200 1.00 83.69 346 ILE A CA 1
ATOM 2518 C C . ILE A 1 346 ? 4.207 12.411 -19.388 1.00 83.69 346 ILE A C 1
ATOM 2520 O O . ILE A 1 346 ? 3.030 12.077 -19.529 1.00 83.69 346 ILE A O 1
ATOM 2524 N N . ARG A 1 347 ? 4.568 13.456 -18.625 1.00 85.25 347 ARG A N 1
ATOM 2525 C CA . ARG A 1 347 ? 3.608 14.264 -17.842 1.00 85.25 347 ARG A CA 1
ATOM 2526 C C . ARG A 1 347 ? 2.447 14.791 -18.704 1.00 85.25 347 ARG A C 1
ATOM 2528 O O . ARG A 1 347 ? 1.310 14.850 -18.249 1.00 85.25 347 ARG A O 1
ATOM 2535 N N . THR A 1 348 ? 2.732 15.157 -19.956 1.00 86.75 348 THR A N 1
ATOM 2536 C CA . THR A 1 348 ? 1.780 15.814 -20.876 1.00 86.75 348 THR A CA 1
ATOM 2537 C C . THR A 1 348 ? 1.289 14.927 -22.027 1.00 86.75 348 THR A C 1
ATOM 2539 O O . THR A 1 348 ? 0.481 15.372 -22.846 1.00 86.75 348 THR A O 1
ATOM 2542 N N . ALA A 1 349 ? 1.751 13.676 -22.111 1.00 91.38 349 ALA A N 1
ATOM 2543 C CA . ALA A 1 349 ? 1.387 12.763 -23.188 1.00 91.38 349 ALA A CA 1
ATOM 2544 C C . ALA A 1 349 ? -0.083 12.321 -23.123 1.00 91.38 349 ALA A C 1
ATOM 2546 O O . ALA A 1 349 ? -0.694 12.204 -22.060 1.00 91.38 349 ALA A O 1
ATOM 2547 N N . SER A 1 350 ? -0.648 12.005 -24.292 1.00 94.94 350 SER A N 1
ATOM 2548 C CA . SER A 1 350 ? -1.971 11.383 -24.368 1.00 94.94 350 SER A CA 1
ATOM 2549 C C . SER A 1 350 ? -1.952 9.967 -23.782 1.00 94.94 350 SER A C 1
ATOM 2551 O O . SER A 1 350 ? -0.934 9.277 -23.852 1.00 94.94 350 SER A O 1
ATOM 2553 N N . MET A 1 351 ? -3.101 9.484 -23.299 1.00 95.06 351 MET A N 1
ATOM 2554 C CA . MET A 1 351 ? -3.227 8.106 -22.806 1.00 95.06 351 MET A CA 1
ATOM 2555 C C . MET A 1 351 ? -2.771 7.068 -23.846 1.00 95.06 351 MET A C 1
ATOM 2557 O O . MET A 1 351 ? -2.065 6.131 -23.499 1.00 95.06 351 MET A O 1
ATOM 2561 N N . ALA A 1 352 ? -3.085 7.264 -25.132 1.00 97.00 352 ALA A N 1
ATOM 2562 C CA . ALA A 1 352 ? -2.658 6.358 -26.204 1.00 97.00 352 ALA A CA 1
ATOM 2563 C C . ALA A 1 352 ? -1.128 6.339 -26.389 1.00 97.00 352 ALA A C 1
ATOM 2565 O O . ALA A 1 352 ? -0.527 5.286 -26.609 1.00 97.00 352 ALA A O 1
ATOM 2566 N N . THR A 1 353 ? -0.481 7.501 -26.265 1.00 96.44 353 THR A N 1
ATOM 2567 C CA . THR A 1 353 ? 0.982 7.624 -26.308 1.00 96.44 353 THR A CA 1
ATOM 2568 C C . THR A 1 353 ? 1.623 6.908 -25.121 1.00 96.44 353 THR A C 1
ATOM 2570 O O . THR A 1 353 ? 2.576 6.155 -25.305 1.00 96.44 353 THR A O 1
ATOM 2573 N N . LEU A 1 354 ? 1.075 7.092 -23.916 1.00 95.38 354 LEU A N 1
ATOM 2574 C CA . LEU A 1 354 ? 1.545 6.410 -22.711 1.00 95.38 354 LEU A CA 1
ATOM 2575 C C . LEU A 1 354 ? 1.371 4.892 -22.826 1.00 95.38 354 LEU A C 1
ATOM 2577 O O . LEU A 1 354 ? 2.314 4.154 -22.580 1.00 95.38 354 LEU A O 1
ATOM 2581 N N . GLN A 1 355 ? 0.216 4.420 -23.294 1.00 97.44 355 GLN A N 1
ATOM 2582 C CA . GLN A 1 355 ? -0.040 2.998 -23.536 1.00 97.44 355 GLN A CA 1
ATOM 2583 C C . GLN A 1 355 ? 0.939 2.392 -24.548 1.00 97.44 355 GLN A C 1
ATOM 2585 O O . GLN A 1 355 ? 1.484 1.322 -24.295 1.00 97.44 355 GLN A O 1
ATOM 2590 N N . THR A 1 356 ? 1.234 3.104 -25.639 1.00 97.94 356 THR A N 1
ATOM 2591 C CA . THR A 1 356 ? 2.240 2.673 -26.626 1.00 97.94 356 THR A CA 1
ATOM 2592 C C . THR A 1 356 ? 3.631 2.576 -25.994 1.00 97.94 356 THR A C 1
ATOM 2594 O O . THR A 1 356 ? 4.371 1.627 -26.242 1.00 97.94 356 THR A O 1
ATOM 2597 N N . TYR A 1 357 ? 3.990 3.537 -25.138 1.00 96.62 357 TYR A N 1
ATOM 2598 C CA . TYR A 1 357 ? 5.242 3.479 -24.393 1.00 96.62 357 TYR A CA 1
ATOM 2599 C C . TYR A 1 357 ? 5.310 2.260 -23.462 1.00 96.62 357 TYR A C 1
ATOM 2601 O O . TYR A 1 357 ? 6.312 1.543 -23.474 1.00 96.62 357 TYR A O 1
ATOM 2609 N N . LEU A 1 358 ? 4.240 1.994 -22.706 1.00 97.00 358 LEU A N 1
ATOM 2610 C CA . LEU A 1 358 ? 4.140 0.813 -21.847 1.00 97.00 358 LEU A CA 1
ATOM 2611 C C . LEU A 1 358 ? 4.267 -0.479 -22.656 1.00 97.00 358 LEU A C 1
ATOM 2613 O O . LEU A 1 358 ? 5.028 -1.359 -22.263 1.00 97.00 358 LEU A O 1
ATOM 2617 N N . ASP A 1 359 ? 3.599 -0.572 -23.808 1.00 98.12 359 ASP A N 1
ATOM 2618 C CA . ASP A 1 359 ? 3.700 -1.732 -24.697 1.00 98.12 359 ASP A CA 1
ATOM 2619 C C . ASP A 1 359 ? 5.146 -1.979 -25.140 1.00 98.12 359 ASP A C 1
ATOM 2621 O O . ASP A 1 359 ? 5.612 -3.116 -25.093 1.00 98.12 359 ASP A O 1
ATOM 2625 N N . HIS A 1 360 ? 5.893 -0.928 -25.500 1.00 97.56 360 HIS A N 1
ATOM 2626 C 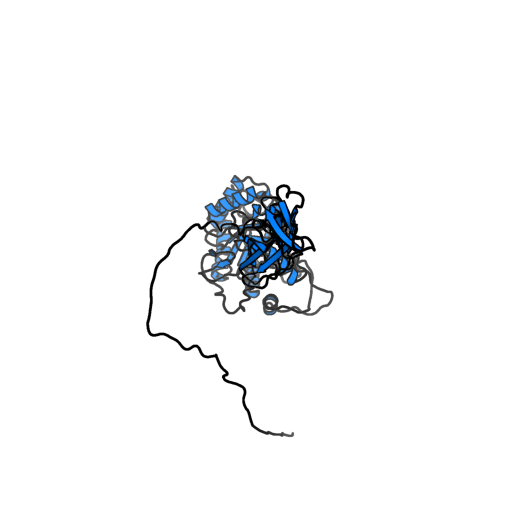CA . HIS A 1 360 ? 7.312 -1.063 -25.835 1.00 97.56 360 HIS A CA 1
ATOM 2627 C C . HIS A 1 360 ? 8.149 -1.559 -24.655 1.00 97.56 360 HIS A C 1
ATOM 2629 O O . HIS A 1 360 ? 8.984 -2.445 -24.836 1.00 97.56 360 HIS A O 1
ATOM 2635 N N . MET A 1 361 ? 7.962 -0.990 -23.459 1.00 96.44 361 MET A N 1
ATOM 2636 C CA . MET A 1 361 ? 8.779 -1.344 -22.293 1.00 96.44 361 MET A CA 1
ATOM 2637 C C . MET A 1 361 ? 8.467 -2.748 -21.782 1.00 96.44 361 MET A C 1
ATOM 2639 O O . MET A 1 361 ? 9.390 -3.485 -21.446 1.00 96.44 361 MET A O 1
ATOM 2643 N N . VAL A 1 362 ? 7.198 -3.155 -21.770 1.00 97.19 362 VAL A N 1
ATOM 2644 C CA . VAL A 1 362 ? 6.812 -4.523 -21.405 1.00 97.19 362 VAL A CA 1
ATOM 2645 C C . VAL A 1 362 ? 7.333 -5.510 -22.448 1.00 97.19 362 VAL A C 1
ATOM 2647 O O . VAL A 1 362 ? 8.044 -6.444 -22.091 1.00 97.19 362 VAL A O 1
ATOM 2650 N N . ALA A 1 363 ? 7.101 -5.268 -23.743 1.00 97.06 363 ALA A N 1
ATOM 2651 C CA . ALA A 1 363 ? 7.600 -6.154 -24.798 1.00 97.06 363 ALA A CA 1
ATOM 2652 C C . ALA A 1 363 ? 9.130 -6.316 -24.769 1.00 97.06 363 ALA A C 1
ATOM 2654 O O . ALA A 1 363 ? 9.646 -7.386 -25.089 1.00 97.06 363 ALA A O 1
ATOM 2655 N N . ALA A 1 364 ? 9.857 -5.264 -24.385 1.00 95.88 364 ALA A N 1
ATOM 2656 C CA . ALA A 1 364 ? 11.305 -5.304 -24.262 1.00 95.88 364 ALA A CA 1
ATOM 2657 C C . ALA A 1 364 ? 11.788 -5.977 -22.969 1.00 95.88 364 ALA A C 1
ATOM 2659 O O . ALA A 1 364 ? 12.795 -6.683 -23.005 1.00 95.88 364 ALA A O 1
ATOM 2660 N N . PHE A 1 365 ? 11.134 -5.746 -21.829 1.00 94.69 365 PHE A N 1
ATOM 2661 C CA . PHE A 1 365 ? 11.758 -6.020 -20.535 1.00 94.69 365 PHE A CA 1
ATOM 2662 C C . PHE A 1 365 ? 11.041 -7.024 -19.634 1.00 94.69 365 PHE A C 1
ATOM 2664 O O . PHE A 1 365 ? 11.677 -7.447 -18.681 1.00 94.69 365 PHE A O 1
ATOM 2671 N N . ASP A 1 366 ? 9.808 -7.462 -19.901 1.00 94.44 366 ASP A N 1
ATOM 2672 C CA . ASP A 1 366 ? 8.962 -8.176 -18.915 1.00 94.44 366 ASP A CA 1
ATOM 2673 C C . ASP A 1 366 ? 9.564 -9.454 -18.291 1.00 94.44 366 ASP A C 1
ATOM 2675 O O . ASP A 1 366 ? 9.222 -9.859 -17.175 1.00 94.44 366 ASP A O 1
ATOM 2679 N N . SER A 1 367 ? 10.530 -10.072 -18.974 1.00 90.50 367 SER A N 1
ATOM 2680 C CA . SER A 1 367 ? 11.280 -11.224 -18.467 1.00 90.50 367 SER A CA 1
ATOM 2681 C C . SER A 1 367 ? 12.305 -10.897 -17.372 1.00 90.50 367 SER A C 1
ATOM 2683 O O . SER A 1 367 ? 12.873 -11.824 -16.800 1.00 90.50 367 SER A O 1
ATOM 2685 N N . TYR A 1 368 ? 12.596 -9.620 -17.111 1.00 90.25 368 TYR A N 1
ATOM 2686 C CA . TYR A 1 368 ? 13.708 -9.193 -16.258 1.00 90.25 368 TYR A CA 1
ATOM 2687 C C . TYR A 1 368 ? 13.304 -8.560 -14.913 1.00 90.25 368 TYR A C 1
ATOM 2689 O O . TYR A 1 368 ? 13.849 -8.985 -13.890 1.00 90.25 368 TYR A O 1
ATOM 2697 N N . PRO A 1 369 ? 12.425 -7.539 -14.843 1.00 91.19 369 PRO A N 1
ATOM 2698 C CA . PRO A 1 369 ? 12.143 -6.872 -13.586 1.00 91.19 369 PRO A CA 1
ATOM 2699 C C . PRO A 1 369 ? 11.309 -7.750 -12.670 1.00 91.19 369 PRO A C 1
ATOM 2701 O O . PRO A 1 369 ? 10.490 -8.559 -13.101 1.00 91.19 369 PRO A O 1
ATOM 2704 N N . VAL A 1 370 ? 11.501 -7.552 -11.372 1.00 88.38 370 VAL A N 1
ATOM 2705 C CA . VAL A 1 370 ? 10.664 -8.205 -10.366 1.00 88.38 370 VAL A CA 1
ATOM 2706 C C . VAL A 1 370 ? 9.395 -7.419 -10.070 1.00 88.38 370 VAL A C 1
ATOM 2708 O O . VAL A 1 370 ? 8.419 -8.019 -9.637 1.00 88.38 370 VAL A O 1
ATOM 2711 N N . LEU A 1 371 ? 9.417 -6.106 -10.310 1.00 89.75 371 LEU A N 1
ATOM 2712 C CA . LEU A 1 371 ? 8.335 -5.166 -10.043 1.00 89.75 371 LEU A CA 1
ATOM 2713 C C . LEU A 1 371 ? 8.343 -4.054 -11.098 1.00 89.75 371 LEU A C 1
ATOM 2715 O O . LEU A 1 371 ? 9.416 -3.621 -11.536 1.00 89.75 371 LEU A O 1
ATOM 2719 N N . TYR A 1 372 ? 7.156 -3.562 -11.445 1.00 95.88 372 TYR A N 1
ATOM 2720 C CA . TYR A 1 372 ? 6.976 -2.349 -12.240 1.00 95.88 372 TYR A CA 1
ATOM 2721 C C . TYR A 1 372 ? 6.440 -1.204 -11.388 1.00 95.88 372 TYR A C 1
ATOM 2723 O O . TYR A 1 372 ? 5.580 -1.413 -10.535 1.00 95.88 372 TYR A O 1
ATOM 2731 N N . VAL A 1 373 ? 6.889 0.016 -11.676 1.00 93.12 373 VAL A N 1
ATOM 2732 C CA . VAL A 1 373 ? 6.365 1.252 -11.082 1.00 93.12 373 VAL A CA 1
ATOM 2733 C C . VAL A 1 373 ? 5.973 2.202 -12.207 1.00 93.12 373 VAL A C 1
ATOM 2735 O O . VAL A 1 373 ? 6.772 2.461 -13.110 1.00 93.12 373 VAL A O 1
ATOM 2738 N N . ILE A 1 374 ? 4.739 2.715 -12.175 1.00 93.81 374 ILE A N 1
ATOM 2739 C CA . ILE A 1 374 ? 4.190 3.525 -13.279 1.00 93.81 374 ILE A CA 1
ATOM 2740 C C . ILE A 1 374 ? 4.888 4.880 -13.487 1.00 93.81 374 ILE A C 1
ATOM 2742 O O . ILE A 1 374 ? 4.761 5.466 -14.559 1.00 93.81 374 ILE A O 1
ATOM 2746 N N . GLY A 1 375 ? 5.651 5.345 -12.502 1.00 89.56 375 GLY A N 1
ATOM 2747 C CA . GLY A 1 375 ? 6.455 6.563 -12.554 1.00 89.56 375 GLY A CA 1
ATOM 2748 C C . GLY A 1 375 ? 6.877 7.000 -11.154 1.00 89.56 375 GLY A C 1
ATOM 2749 O O . GLY A 1 375 ? 6.321 6.506 -10.172 1.00 89.56 375 GLY A O 1
ATOM 2750 N N . LEU A 1 376 ? 7.858 7.896 -11.074 1.00 85.38 376 LEU A N 1
ATOM 2751 C CA . LEU A 1 376 ? 8.226 8.619 -9.857 1.00 85.38 376 LEU A CA 1
ATOM 2752 C C . LEU A 1 376 ? 7.229 9.759 -9.613 1.00 85.38 376 LEU A C 1
ATOM 2754 O O . LEU A 1 376 ? 6.853 10.444 -10.562 1.00 85.38 376 LEU A O 1
ATOM 2758 N N . GLU A 1 377 ? 6.802 9.907 -8.357 1.00 83.19 377 GLU A N 1
ATOM 2759 C CA . GLU A 1 377 ? 5.953 11.009 -7.856 1.00 83.19 377 GLU A CA 1
ATOM 2760 C C . GLU A 1 377 ? 4.765 11.357 -8.773 1.00 83.19 377 GLU A C 1
ATOM 2762 O O . GLU A 1 377 ? 4.527 12.501 -9.158 1.00 83.19 377 GLU A O 1
ATOM 2767 N N . VAL A 1 378 ? 4.003 10.335 -9.179 1.00 88.06 378 VAL A N 1
ATOM 2768 C CA . VAL A 1 378 ? 2.977 10.503 -10.224 1.00 88.06 378 VAL A CA 1
ATOM 2769 C C . VAL A 1 378 ? 1.847 11.452 -9.827 1.00 88.06 378 VAL A C 1
ATOM 2771 O O . VAL A 1 378 ? 1.160 11.994 -10.691 1.00 88.06 378 VAL A O 1
ATOM 2774 N N . ASP A 1 379 ? 1.638 11.648 -8.531 1.00 86.50 379 ASP A N 1
ATOM 2775 C CA . ASP A 1 379 ? 0.610 12.507 -7.952 1.00 86.50 379 ASP A CA 1
ATOM 2776 C C . ASP A 1 379 ? 0.934 14.009 -8.032 1.00 86.50 379 ASP A C 1
ATOM 2778 O O . ASP A 1 379 ? 0.083 14.846 -7.697 1.00 86.50 379 ASP A O 1
ATOM 2782 N N . GLU A 1 380 ? 2.118 14.366 -8.536 1.00 84.00 380 GLU A N 1
ATOM 2783 C CA . GLU A 1 380 ? 2.476 15.741 -8.886 1.00 84.00 380 GLU A CA 1
ATOM 2784 C C . GLU A 1 380 ? 1.954 16.172 -10.265 1.00 84.00 380 GLU A C 1
ATOM 2786 O O . GLU A 1 380 ? 1.710 17.359 -10.496 1.00 84.00 380 GLU A O 1
ATOM 2791 N N . TYR A 1 381 ? 1.768 15.227 -11.193 1.00 86.75 381 TYR A N 1
ATOM 2792 C CA . TYR A 1 381 ? 1.486 15.542 -12.601 1.00 86.75 381 TYR A CA 1
ATOM 2793 C C . TYR A 1 381 ? 0.341 14.750 -13.238 1.00 86.75 381 TYR A C 1
ATOM 2795 O O . TYR A 1 381 ? -0.185 15.173 -14.270 1.00 86.75 381 TYR A O 1
ATOM 2803 N N . TRP A 1 382 ? -0.100 13.646 -12.640 1.00 89.69 382 TRP A N 1
ATOM 2804 C CA . TRP A 1 382 ? -1.289 12.913 -13.063 1.00 89.69 382 TRP A CA 1
ATOM 2805 C C . TRP A 1 382 ? -2.373 12.944 -12.000 1.00 89.69 382 TRP A C 1
ATOM 2807 O O . TRP A 1 382 ? -2.107 12.947 -10.808 1.00 89.69 382 TRP A O 1
ATOM 2817 N N . SER A 1 383 ? -3.627 12.922 -12.454 1.00 91.31 383 SER A N 1
ATOM 2818 C CA . SER A 1 383 ? -4.761 12.661 -11.569 1.00 91.31 383 SER A CA 1
ATOM 2819 C C . SER A 1 383 ? -4.786 11.193 -11.128 1.00 91.31 383 SER A C 1
ATOM 2821 O O . SER A 1 383 ? -4.297 10.320 -11.852 1.00 91.31 383 SER A O 1
ATOM 2823 N N . ALA A 1 384 ? -5.442 10.897 -10.001 1.00 91.12 384 ALA A N 1
ATOM 2824 C CA . ALA A 1 384 ? -5.611 9.525 -9.519 1.00 91.12 384 ALA A CA 1
ATOM 2825 C C . ALA A 1 384 ? -6.255 8.608 -10.571 1.00 91.12 384 ALA A C 1
ATOM 2827 O O . ALA A 1 384 ? -5.807 7.481 -10.758 1.00 91.12 384 ALA A O 1
ATOM 2828 N N . SER A 1 385 ? -7.252 9.094 -11.319 1.00 93.31 385 SER A N 1
ATOM 2829 C CA . SER A 1 385 ? -7.909 8.304 -12.368 1.00 93.31 385 SER A CA 1
ATOM 2830 C C . SER A 1 385 ? -6.980 8.006 -13.548 1.00 93.31 385 SER A C 1
ATOM 2832 O O . SER A 1 385 ? -7.008 6.900 -14.086 1.00 93.31 385 SER A O 1
ATOM 2834 N N . THR A 1 386 ? -6.110 8.949 -13.923 1.00 94.00 386 THR A N 1
ATOM 2835 C CA . THR A 1 386 ? -5.060 8.723 -14.929 1.00 94.00 386 THR A CA 1
ATOM 2836 C C . THR A 1 386 ? -4.075 7.655 -14.454 1.00 94.00 386 THR A C 1
ATOM 2838 O O . THR A 1 386 ? -3.796 6.715 -15.200 1.00 94.00 386 THR A O 1
ATOM 2841 N N . ALA A 1 387 ? -3.582 7.768 -13.216 1.00 93.94 387 ALA A N 1
ATOM 2842 C CA . ALA A 1 387 ? -2.655 6.804 -12.629 1.00 93.94 387 ALA A CA 1
ATOM 2843 C C . ALA A 1 387 ? -3.278 5.399 -12.563 1.00 93.94 387 ALA A C 1
ATOM 2845 O O . ALA A 1 387 ? -2.680 4.441 -13.048 1.00 93.94 387 ALA A O 1
ATOM 2846 N N . GLN A 1 388 ? -4.511 5.280 -12.060 1.00 95.94 388 GLN A N 1
ATOM 2847 C CA . GLN A 1 388 ? -5.263 4.022 -12.009 1.00 95.94 388 GLN A CA 1
ATOM 2848 C C . GLN A 1 388 ? -5.456 3.401 -13.397 1.00 95.94 388 GLN A C 1
ATOM 2850 O O . GLN A 1 388 ? -5.252 2.200 -13.565 1.00 95.94 388 GLN A O 1
ATOM 2855 N N . ALA A 1 389 ? -5.828 4.201 -14.403 1.00 97.38 389 ALA A N 1
ATOM 2856 C CA . ALA A 1 389 ? -6.023 3.711 -15.766 1.00 97.38 389 ALA A CA 1
ATOM 2857 C C . ALA A 1 389 ? -4.717 3.171 -16.374 1.00 97.38 389 ALA A C 1
ATOM 2859 O O . ALA A 1 389 ? -4.731 2.126 -17.026 1.00 97.38 389 ALA A O 1
ATOM 2860 N N . LEU A 1 390 ? -3.586 3.841 -16.130 1.00 96.69 390 LEU A N 1
ATOM 2861 C CA . LEU A 1 390 ? -2.263 3.372 -16.555 1.00 96.69 390 LEU A CA 1
ATOM 2862 C C . LEU A 1 390 ? -1.822 2.123 -15.794 1.00 96.69 390 LEU A C 1
ATOM 2864 O O . LEU A 1 390 ? -1.332 1.185 -16.417 1.00 96.69 390 LEU A O 1
ATOM 2868 N N . GLY A 1 391 ? -2.033 2.080 -14.477 1.00 97.31 391 GLY A N 1
ATOM 2869 C CA . GLY A 1 391 ? -1.763 0.905 -13.652 1.00 97.31 391 GLY A CA 1
ATOM 2870 C C . GLY A 1 391 ? -2.560 -0.310 -14.122 1.00 97.31 391 GLY A C 1
ATOM 2871 O O . GLY A 1 391 ? -1.988 -1.370 -14.363 1.00 97.31 391 GLY A O 1
ATOM 2872 N N . ALA A 1 392 ? -3.865 -0.144 -14.353 1.00 98.31 392 ALA A N 1
ATOM 2873 C CA . ALA A 1 392 ? -4.730 -1.190 -14.891 1.00 98.31 392 ALA A CA 1
ATOM 2874 C C . ALA A 1 392 ? -4.294 -1.639 -16.294 1.00 98.31 392 ALA A C 1
ATOM 2876 O O . ALA A 1 392 ? -4.275 -2.837 -16.580 1.00 98.31 392 ALA A O 1
ATOM 2877 N N . TYR A 1 393 ? -3.901 -0.698 -17.161 1.00 98.56 393 TYR A N 1
ATOM 2878 C CA . TYR A 1 393 ? -3.363 -1.036 -18.475 1.00 98.56 393 TYR A CA 1
ATOM 2879 C C . TYR A 1 393 ? -2.071 -1.842 -18.359 1.00 98.56 393 TYR A C 1
ATOM 2881 O O . TYR A 1 393 ? -1.969 -2.896 -18.978 1.00 98.56 393 TYR A O 1
ATOM 2889 N N . LEU A 1 394 ? -1.114 -1.409 -17.537 1.00 98.00 394 LEU A N 1
ATOM 2890 C CA . LEU A 1 394 ? 0.144 -2.122 -17.338 1.00 98.00 394 LEU A CA 1
ATOM 2891 C C . LEU A 1 394 ? -0.093 -3.538 -16.802 1.00 98.00 394 LEU A C 1
ATOM 2893 O O . LEU A 1 394 ? 0.431 -4.492 -17.366 1.00 98.00 394 LEU A O 1
ATOM 2897 N N . LYS A 1 395 ? -0.979 -3.700 -15.813 1.00 97.81 395 LYS A N 1
ATOM 2898 C CA . LYS A 1 395 ? -1.391 -5.016 -15.288 1.00 97.81 395 LYS A CA 1
ATOM 2899 C C . LYS A 1 395 ? -2.049 -5.916 -16.338 1.00 97.81 395 LYS A C 1
ATOM 2901 O O . LYS A 1 395 ? -2.021 -7.131 -16.201 1.00 97.81 395 LYS A O 1
ATOM 2906 N N . SER A 1 396 ? -2.625 -5.353 -17.402 1.00 98.06 396 SER A N 1
ATOM 2907 C CA . SER A 1 396 ? -3.134 -6.148 -18.532 1.00 98.06 396 SER A CA 1
ATOM 2908 C C . SER A 1 396 ? -2.030 -6.675 -19.460 1.00 98.06 396 SER A C 1
ATOM 2910 O O . SER A 1 396 ? -2.300 -7.523 -20.310 1.00 98.06 396 SER A O 1
ATOM 2912 N N . LYS A 1 397 ? -0.801 -6.161 -19.326 1.00 97.88 397 LYS A N 1
ATOM 2913 C CA . LYS A 1 397 ? 0.349 -6.477 -20.185 1.00 97.88 397 LYS A CA 1
ATOM 2914 C C . LYS A 1 397 ? 1.398 -7.344 -19.503 1.00 97.88 397 LYS A C 1
ATOM 2916 O O . LYS A 1 397 ? 2.172 -7.978 -20.210 1.00 97.88 397 LYS A O 1
ATOM 2921 N N . THR A 1 398 ? 1.413 -7.386 -18.174 1.00 95.75 398 THR A N 1
ATOM 2922 C CA . THR A 1 398 ? 2.399 -8.133 -17.388 1.00 95.75 398 THR A CA 1
ATOM 2923 C C . THR A 1 398 ? 1.748 -8.920 -16.253 1.00 95.75 398 THR A C 1
ATOM 2925 O O . THR A 1 398 ? 0.725 -8.512 -15.708 1.00 95.75 398 THR A O 1
ATOM 2928 N N . SER A 1 399 ? 2.362 -10.043 -15.875 1.00 92.81 399 SER A N 1
ATOM 2929 C CA . SER A 1 399 ? 2.051 -10.768 -14.636 1.00 92.81 399 SER A CA 1
ATOM 2930 C C . SER A 1 399 ? 2.903 -10.319 -13.443 1.00 92.81 399 SER A C 1
ATOM 2932 O O . SER A 1 399 ? 2.735 -10.839 -12.340 1.00 92.81 399 SER A O 1
ATOM 2934 N N . ARG A 1 400 ? 3.852 -9.400 -13.652 1.00 91.94 400 ARG A N 1
ATOM 2935 C CA . ARG A 1 400 ? 4.671 -8.810 -12.590 1.00 91.94 400 ARG A CA 1
ATOM 2936 C C . ARG A 1 400 ? 3.805 -7.884 -11.730 1.00 91.94 400 ARG A C 1
ATOM 2938 O O . ARG A 1 400 ? 2.941 -7.202 -12.281 1.00 91.94 400 ARG A O 1
ATOM 2945 N N . PRO A 1 401 ? 4.050 -7.792 -10.412 1.00 94.12 401 PRO A N 1
ATOM 2946 C CA . PRO A 1 401 ? 3.345 -6.818 -9.592 1.00 94.12 401 PRO A CA 1
ATOM 2947 C C . PRO A 1 401 ? 3.611 -5.384 -10.067 1.00 94.12 401 PRO A C 1
ATOM 2949 O O . PRO A 1 401 ? 4.748 -5.022 -10.396 1.00 94.12 401 PRO A O 1
ATOM 2952 N N . VAL A 1 402 ? 2.557 -4.570 -10.068 1.00 96.56 402 VAL A N 1
ATOM 2953 C CA . VAL A 1 402 ? 2.570 -3.176 -10.521 1.00 96.56 402 VAL A CA 1
ATOM 2954 C C . VAL A 1 402 ? 2.262 -2.245 -9.355 1.00 96.56 402 VAL A C 1
ATOM 2956 O O . VAL A 1 402 ? 1.205 -2.343 -8.731 1.00 96.56 402 VAL A O 1
ATOM 2959 N N . GLY A 1 403 ? 3.164 -1.306 -9.093 1.00 92.94 403 GLY A N 1
ATOM 2960 C CA . GLY A 1 403 ? 3.038 -0.315 -8.033 1.00 92.94 403 GLY A CA 1
ATOM 2961 C C . GLY A 1 403 ? 2.989 1.122 -8.534 1.00 92.94 403 GLY A C 1
ATOM 2962 O O . GLY A 1 403 ? 3.147 1.417 -9.724 1.00 92.94 403 GLY A O 1
ATOM 2963 N N . VAL A 1 404 ? 2.782 2.021 -7.579 1.00 90.69 404 VAL A N 1
ATOM 2964 C CA . VAL A 1 404 ? 2.739 3.474 -7.767 1.00 90.69 404 VAL A CA 1
ATOM 2965 C C . VAL A 1 404 ? 3.686 4.147 -6.783 1.00 90.69 404 VAL A C 1
ATOM 2967 O O . VAL A 1 404 ? 3.780 3.698 -5.642 1.00 90.69 404 VAL A O 1
ATOM 2970 N N . HIS A 1 405 ? 4.373 5.205 -7.218 1.00 87.06 405 HIS A N 1
ATOM 2971 C CA . HIS A 1 405 ? 5.158 6.064 -6.336 1.00 87.06 405 HIS A CA 1
ATOM 2972 C C . HIS A 1 405 ? 4.449 7.391 -6.070 1.00 87.06 405 HIS A C 1
ATOM 2974 O O . HIS A 1 405 ? 4.006 8.033 -7.022 1.00 87.06 405 HIS A O 1
ATOM 2980 N N . LEU A 1 406 ? 4.397 7.808 -4.804 1.00 81.56 406 LEU A N 1
ATOM 2981 C CA . LEU A 1 406 ? 3.739 9.039 -4.352 1.00 81.56 406 LEU A CA 1
ATOM 2982 C C . LEU A 1 406 ? 4.719 9.978 -3.624 1.00 81.56 406 LEU A C 1
ATOM 2984 O O . LEU A 1 406 ? 5.621 9.496 -2.933 1.00 81.56 406 LEU A O 1
ATOM 2988 N N . THR A 1 407 ? 4.530 11.292 -3.773 1.00 77.69 407 THR A N 1
ATOM 2989 C CA . THR A 1 407 ? 5.331 12.340 -3.104 1.00 77.69 407 THR A CA 1
ATOM 2990 C C . THR A 1 407 ? 5.026 12.452 -1.593 1.00 77.69 407 THR A C 1
ATOM 2992 O O . THR A 1 407 ? 4.193 11.718 -1.052 1.00 77.69 407 THR A O 1
ATOM 2995 N N . ILE A 1 408 ? 5.708 13.366 -0.889 1.00 66.81 408 ILE A N 1
ATOM 2996 C CA . ILE A 1 408 ? 5.789 13.479 0.581 1.00 66.81 408 ILE A CA 1
ATOM 2997 C C . ILE A 1 408 ? 4.418 13.482 1.307 1.00 66.81 408 ILE A C 1
ATOM 2999 O O . ILE A 1 408 ? 3.746 14.500 1.486 1.00 66.81 408 ILE A O 1
ATOM 3003 N N . ALA A 1 409 ? 4.087 12.290 1.808 1.00 57.41 409 ALA A N 1
ATOM 3004 C CA . ALA A 1 409 ? 3.551 11.911 3.122 1.00 57.41 409 ALA A CA 1
ATOM 3005 C C . ALA A 1 409 ? 2.262 12.555 3.702 1.00 57.41 409 ALA A C 1
ATOM 3007 O O . ALA A 1 409 ? 1.349 11.810 4.043 1.00 57.41 409 ALA A O 1
ATOM 3008 N N . GLU A 1 410 ? 2.082 13.870 3.841 1.00 45.38 410 GLU A N 1
ATOM 3009 C CA . GLU A 1 410 ? 1.025 14.359 4.766 1.00 45.38 410 GLU A CA 1
ATOM 3010 C C . GLU A 1 410 ? -0.345 14.687 4.149 1.00 45.38 410 GLU A C 1
ATOM 3012 O O . GLU A 1 410 ? -1.356 14.585 4.840 1.00 45.38 410 GLU A O 1
ATOM 3017 N N . THR A 1 411 ? -0.436 15.050 2.863 1.00 44.31 411 THR A N 1
ATOM 3018 C CA . THR A 1 411 ? -1.732 15.461 2.264 1.00 44.31 411 THR A CA 1
ATOM 3019 C C . THR A 1 411 ? -2.202 14.612 1.085 1.00 44.31 411 THR A C 1
ATOM 3021 O O . THR A 1 411 ? -3.397 14.599 0.801 1.00 44.31 411 THR A O 1
ATOM 3024 N N . ARG A 1 412 ? -1.307 13.874 0.413 1.00 50.66 412 ARG A N 1
ATOM 3025 C CA . ARG A 1 412 ? -1.626 13.120 -0.821 1.00 50.66 412 ARG A CA 1
ATOM 3026 C C . ARG A 1 412 ? -1.464 11.612 -0.695 1.00 50.66 412 ARG A C 1
ATOM 3028 O O . ARG A 1 412 ? -2.232 10.873 -1.299 1.00 50.66 412 ARG A O 1
ATOM 3035 N N . VAL A 1 413 ? -0.602 11.144 0.210 1.00 49.16 413 VAL A N 1
ATOM 3036 C CA . VAL A 1 413 ? -0.567 9.730 0.624 1.00 49.16 413 VAL A CA 1
ATOM 3037 C C . VAL A 1 413 ? -1.839 9.343 1.396 1.00 49.16 413 VAL A C 1
ATOM 3039 O O . VAL A 1 413 ? -2.152 8.165 1.530 1.00 49.16 413 VAL A O 1
ATOM 3042 N N . VAL A 1 414 ? -2.643 10.307 1.849 1.00 49.75 414 VAL A N 1
ATOM 3043 C CA . VAL A 1 414 ? -3.969 10.056 2.441 1.00 49.75 414 VAL A CA 1
ATOM 3044 C C . VAL A 1 414 ? -5.063 9.914 1.375 1.00 49.75 414 VAL A C 1
ATOM 3046 O O . VAL A 1 414 ? -6.129 9.370 1.664 1.00 49.75 414 VAL A O 1
ATOM 3049 N N . ASP A 1 415 ? -4.813 10.343 0.131 1.00 66.81 415 ASP A N 1
ATOM 3050 C CA . ASP A 1 415 ? -5.783 10.165 -0.943 1.00 66.81 415 ASP A CA 1
ATOM 3051 C C . ASP A 1 415 ? -5.796 8.698 -1.381 1.00 66.81 415 ASP A C 1
ATOM 3053 O O . ASP A 1 415 ? -5.022 8.230 -2.223 1.00 66.81 415 ASP A O 1
ATOM 3057 N N . SER A 1 416 ? -6.713 7.954 -0.764 1.00 73.62 416 SER A N 1
ATOM 3058 C CA . SER A 1 416 ? -6.965 6.547 -1.055 1.00 73.62 416 SER A CA 1
ATOM 3059 C C . SER A 1 416 ? -7.181 6.274 -2.547 1.00 73.62 416 SER A C 1
ATOM 3061 O O . SER A 1 416 ? -6.940 5.147 -2.977 1.00 73.62 416 SER A O 1
ATOM 3063 N N . ALA A 1 417 ? -7.573 7.270 -3.354 1.00 83.69 417 ALA A N 1
ATOM 3064 C CA . ALA A 1 417 ? -7.743 7.100 -4.789 1.00 83.69 417 ALA A CA 1
ATOM 3065 C C . ALA A 1 417 ? -6.429 6.695 -5.474 1.00 83.69 417 ALA A C 1
ATOM 3067 O O . ALA A 1 417 ? -6.428 5.725 -6.228 1.00 83.69 417 ALA A O 1
ATOM 3068 N N . TYR A 1 418 ? -5.291 7.330 -5.178 1.00 85.75 418 TYR A N 1
ATOM 3069 C CA . TYR A 1 418 ? -4.016 6.968 -5.824 1.00 85.75 418 TYR A CA 1
ATOM 3070 C C . TYR A 1 418 ? -3.541 5.556 -5.479 1.00 85.75 418 TYR A C 1
ATOM 3072 O O . TYR A 1 418 ? -2.789 4.955 -6.239 1.00 85.75 418 TYR A O 1
ATOM 3080 N N . LYS A 1 419 ? -4.003 5.000 -4.355 1.00 80.94 419 LYS A N 1
ATOM 3081 C CA . LYS A 1 419 ? -3.637 3.648 -3.925 1.00 80.94 419 LYS A CA 1
ATOM 3082 C C . LYS A 1 419 ? -4.459 2.574 -4.625 1.00 80.94 419 LYS A C 1
ATOM 3084 O O . LYS A 1 419 ? -4.017 1.434 -4.705 1.00 80.94 419 LYS A O 1
ATOM 3089 N N . GLN A 1 420 ? -5.659 2.874 -5.112 1.00 86.38 420 GLN A N 1
ATOM 3090 C CA . GLN A 1 420 ? -6.561 1.857 -5.659 1.00 86.38 420 GLN A CA 1
ATOM 3091 C C . GLN A 1 420 ? -6.010 1.217 -6.944 1.00 86.38 420 GLN A C 1
ATOM 3093 O O . GLN A 1 420 ? -5.477 1.892 -7.816 1.00 86.38 420 GLN A O 1
ATOM 3098 N N . GLY A 1 421 ? -6.154 -0.106 -7.071 1.00 88.94 421 GLY A N 1
ATOM 3099 C CA . GLY A 1 421 ? -5.786 -0.862 -8.279 1.00 88.94 421 GLY A CA 1
ATOM 3100 C C . GLY A 1 421 ? -4.325 -1.328 -8.375 1.00 88.94 421 GLY A C 1
ATOM 3101 O O . GLY A 1 421 ? -4.039 -2.222 -9.178 1.00 88.94 421 GLY A O 1
ATOM 3102 N N . PHE A 1 422 ? -3.426 -0.799 -7.540 1.00 92.12 422 PHE A N 1
ATOM 3103 C CA . PHE A 1 422 ? -2.003 -1.167 -7.504 1.00 92.12 422 PHE A CA 1
ATOM 3104 C C . PHE A 1 422 ? -1.702 -2.318 -6.543 1.00 92.12 422 PHE A C 1
ATOM 3106 O O . PHE A 1 422 ? -2.318 -2.428 -5.488 1.00 92.12 422 PHE A O 1
ATOM 3113 N N . ASP A 1 423 ? -0.725 -3.153 -6.880 1.00 91.62 423 ASP A N 1
ATOM 3114 C CA . ASP A 1 423 ? -0.347 -4.317 -6.073 1.00 91.62 423 ASP A CA 1
ATOM 3115 C C . ASP A 1 423 ? 0.522 -3.943 -4.867 1.00 91.62 423 ASP A C 1
ATOM 3117 O O . ASP A 1 423 ? 0.503 -4.643 -3.863 1.00 91.62 423 ASP A O 1
ATOM 3121 N N . PHE A 1 424 ? 1.261 -2.836 -4.944 1.00 86.19 424 PHE A N 1
ATOM 3122 C CA . PHE A 1 424 ? 2.058 -2.288 -3.846 1.00 86.19 424 PHE A CA 1
ATOM 3123 C C . PHE A 1 424 ? 2.187 -0.769 -3.974 1.00 86.19 424 PHE A C 1
ATOM 3125 O O . PHE A 1 424 ? 2.001 -0.204 -5.055 1.00 86.19 424 PHE A O 1
ATOM 3132 N N . ILE A 1 425 ? 2.514 -0.110 -2.867 1.00 82.31 425 ILE A N 1
ATOM 3133 C CA . ILE A 1 425 ? 2.702 1.340 -2.808 1.00 82.31 425 ILE A CA 1
ATOM 3134 C C . ILE A 1 425 ? 4.164 1.643 -2.519 1.00 82.31 425 ILE A C 1
ATOM 3136 O O . ILE A 1 425 ? 4.795 1.004 -1.679 1.00 82.31 425 ILE A O 1
ATOM 3140 N N . MET A 1 426 ? 4.693 2.640 -3.210 1.00 81.12 426 MET A N 1
ATOM 3141 C CA . MET A 1 426 ? 5.964 3.266 -2.901 1.00 81.12 426 MET A CA 1
ATOM 3142 C C . MET A 1 426 ? 5.685 4.714 -2.527 1.00 81.12 426 MET A C 1
ATOM 3144 O O . MET A 1 426 ? 4.871 5.368 -3.179 1.00 81.12 426 MET A O 1
ATOM 3148 N N . ALA A 1 427 ? 6.326 5.228 -1.488 1.00 74.19 427 ALA A N 1
ATOM 3149 C CA . ALA A 1 427 ? 6.222 6.653 -1.223 1.00 74.19 427 ALA A CA 1
ATOM 3150 C C . ALA A 1 427 ? 7.504 7.243 -0.669 1.00 74.19 427 ALA A C 1
ATOM 3152 O O . ALA A 1 427 ? 8.308 6.573 -0.007 1.00 74.19 427 ALA A O 1
ATOM 3153 N N . GLN A 1 428 ? 7.622 8.533 -0.934 1.00 73.38 428 GLN A N 1
ATOM 3154 C CA . GLN A 1 428 ? 8.576 9.413 -0.308 1.00 73.38 428 GLN A CA 1
ATOM 3155 C C . GLN A 1 428 ? 8.096 9.737 1.113 1.00 73.38 428 GLN A C 1
ATOM 3157 O O . GLN A 1 428 ? 6.933 10.093 1.331 1.00 73.38 428 GLN A O 1
ATOM 3162 N N . LEU A 1 429 ? 8.975 9.591 2.102 1.00 66.38 429 LEU A N 1
ATOM 3163 C CA . LEU A 1 429 ? 8.693 9.987 3.477 1.00 66.38 429 LEU A CA 1
ATOM 3164 C C . LEU A 1 429 ? 9.215 11.396 3.749 1.00 66.38 429 LEU A C 1
ATOM 3166 O O . LEU A 1 429 ? 10.205 11.855 3.169 1.00 66.38 429 LEU A O 1
ATOM 3170 N N . ASN A 1 430 ? 8.583 12.047 4.727 1.00 61.78 430 ASN A N 1
ATOM 3171 C CA . ASN A 1 430 ? 9.157 13.209 5.388 1.00 61.78 430 ASN A CA 1
ATOM 3172 C C . ASN A 1 430 ? 10.577 12.888 5.860 1.00 61.78 430 ASN A C 1
ATOM 3174 O O . ASN A 1 430 ? 10.871 11.759 6.235 1.00 61.78 430 ASN A O 1
ATOM 3178 N N . SER A 1 431 ? 11.454 13.893 5.862 1.00 60.81 431 SER A N 1
ATOM 3179 C CA . SER A 1 431 ? 12.847 13.742 6.297 1.00 60.81 431 SER A CA 1
ATOM 3180 C C . SER A 1 431 ? 12.891 13.431 7.802 1.00 60.81 431 SER A C 1
ATOM 3182 O O . SER A 1 431 ? 12.815 14.371 8.609 1.00 60.81 431 SER A O 1
ATOM 3184 N N . PRO A 1 432 ? 12.952 12.152 8.227 1.00 53.09 432 PRO A N 1
ATOM 3185 C CA . PRO A 1 432 ? 12.641 11.793 9.595 1.00 53.09 432 PRO A CA 1
ATOM 3186 C C . PRO A 1 432 ? 13.787 12.267 10.481 1.00 53.09 432 PRO A C 1
ATOM 3188 O O . PRO A 1 432 ? 14.948 11.922 10.266 1.00 53.09 432 PRO A O 1
ATOM 3191 N N . GLN A 1 433 ? 13.466 13.054 11.507 1.00 54.28 433 GLN A N 1
ATOM 3192 C CA . GLN A 1 433 ? 14.473 13.588 12.433 1.00 54.28 433 GLN A CA 1
ATOM 3193 C C . GLN A 1 433 ? 14.935 12.545 13.468 1.00 54.28 433 GLN A C 1
ATOM 3195 O O . GLN A 1 433 ? 15.864 12.792 14.236 1.00 54.28 433 GLN A O 1
ATOM 3200 N N . SER A 1 434 ? 14.268 11.386 13.536 1.00 53.12 434 SER A N 1
ATOM 3201 C CA . SER A 1 434 ? 14.607 10.286 14.441 1.00 53.12 434 SER A CA 1
ATOM 3202 C C . SER A 1 434 ? 14.091 8.941 13.927 1.00 53.12 434 SER A C 1
ATOM 3204 O O . SER A 1 434 ? 13.137 8.890 13.151 1.00 53.12 434 SER A O 1
ATOM 3206 N N . ASN A 1 435 ? 14.654 7.841 14.441 1.00 51.31 435 ASN A N 1
ATOM 3207 C CA . ASN A 1 435 ? 14.142 6.492 14.175 1.00 51.31 435 ASN A CA 1
ATOM 3208 C C . ASN A 1 435 ? 12.685 6.328 14.635 1.00 51.31 435 ASN A C 1
ATOM 3210 O O . ASN A 1 435 ? 11.927 5.619 13.991 1.00 51.31 435 ASN A O 1
ATOM 3214 N N . ALA A 1 436 ? 12.277 6.983 15.728 1.00 51.47 436 ALA A N 1
ATOM 3215 C CA . ALA A 1 436 ? 10.899 6.922 16.213 1.00 51.47 436 ALA A CA 1
ATOM 3216 C C . ALA A 1 436 ? 9.926 7.636 15.261 1.00 51.47 436 ALA A C 1
ATOM 3218 O O . ALA A 1 436 ? 8.845 7.116 15.007 1.00 51.47 436 ALA A O 1
ATOM 3219 N N . GLN A 1 437 ? 10.333 8.779 14.695 1.00 52.69 437 GLN A N 1
ATOM 3220 C CA . GLN A 1 437 ? 9.550 9.469 13.667 1.00 52.69 437 GLN A CA 1
ATOM 3221 C C . GLN A 1 437 ? 9.468 8.631 12.392 1.00 52.69 437 GLN A C 1
ATOM 3223 O O . GLN A 1 437 ? 8.383 8.455 11.867 1.00 52.69 437 GLN A O 1
ATOM 3228 N N . TYR A 1 438 ? 10.581 8.034 11.957 1.00 57.19 438 TYR A N 1
ATOM 3229 C CA . TYR A 1 438 ? 10.590 7.114 10.819 1.00 57.19 438 TYR A CA 1
ATOM 3230 C C . TYR A 1 438 ? 9.615 5.950 11.027 1.00 57.19 438 TYR A C 1
ATOM 3232 O O . TYR A 1 438 ? 8.763 5.704 10.185 1.00 57.19 438 TYR A O 1
ATOM 3240 N N . VAL A 1 439 ? 9.687 5.273 12.178 1.00 55.31 439 VAL A N 1
ATOM 3241 C CA . VAL A 1 439 ? 8.763 4.187 12.542 1.00 55.31 439 VAL A CA 1
ATOM 3242 C C . VAL A 1 439 ? 7.317 4.687 12.562 1.00 55.31 439 VAL A C 1
ATOM 3244 O O . VAL A 1 439 ? 6.438 3.990 12.079 1.00 55.31 439 VAL A O 1
ATOM 3247 N N . SER A 1 440 ? 7.059 5.880 13.103 1.00 57.97 440 SER A N 1
ATOM 3248 C CA . SER A 1 440 ? 5.721 6.478 13.150 1.00 57.97 440 SER A CA 1
ATOM 3249 C C . SER A 1 440 ? 5.171 6.770 11.754 1.00 57.97 440 SER A C 1
ATOM 3251 O O . SER A 1 440 ? 4.041 6.389 11.458 1.00 57.97 440 SER A O 1
ATOM 3253 N N . ASP A 1 441 ? 5.971 7.405 10.897 1.00 60.28 441 ASP A N 1
ATOM 3254 C CA . ASP A 1 441 ? 5.612 7.722 9.517 1.00 60.28 441 ASP A CA 1
ATOM 3255 C C . ASP A 1 441 ? 5.292 6.419 8.788 1.00 60.28 441 ASP A C 1
ATOM 3257 O O . ASP A 1 441 ? 4.182 6.218 8.314 1.00 60.28 441 ASP A O 1
ATOM 3261 N N . VAL A 1 442 ? 6.209 5.459 8.826 1.00 58.66 442 VAL A N 1
ATOM 3262 C CA . VAL A 1 442 ? 6.053 4.130 8.230 1.00 58.66 442 VAL A CA 1
ATOM 3263 C C . VAL A 1 442 ? 4.805 3.411 8.749 1.00 58.66 442 VAL A C 1
ATOM 3265 O O . VAL A 1 442 ? 3.997 2.945 7.951 1.00 58.66 442 VAL A O 1
ATOM 3268 N N . ASN A 1 443 ? 4.584 3.376 10.064 1.00 58.16 443 ASN A N 1
ATOM 3269 C CA . ASN A 1 443 ? 3.418 2.734 10.675 1.00 58.16 443 ASN A CA 1
ATOM 3270 C C . ASN A 1 443 ? 2.095 3.398 10.286 1.00 58.16 443 ASN A C 1
ATOM 3272 O O . ASN A 1 443 ? 1.061 2.742 10.362 1.00 58.16 443 ASN A O 1
ATOM 3276 N N . SER A 1 444 ? 2.093 4.674 9.899 1.00 58.59 444 SER A N 1
ATOM 3277 C CA . SER A 1 444 ? 0.890 5.329 9.375 1.00 58.59 444 SER A CA 1
ATOM 3278 C C . SER A 1 444 ? 0.534 4.858 7.957 1.00 58.59 444 SER A C 1
ATOM 3280 O O . SER A 1 444 ? -0.628 4.933 7.556 1.00 58.59 444 SER A O 1
ATOM 3282 N N . TYR A 1 445 ? 1.505 4.301 7.222 1.00 55.25 445 TYR A N 1
ATOM 3283 C CA . TYR A 1 445 ? 1.340 3.838 5.842 1.00 55.25 445 TYR A CA 1
ATOM 3284 C C . TYR A 1 445 ? 1.246 2.319 5.694 1.00 55.25 445 TYR A C 1
ATOM 3286 O O . TYR A 1 445 ? 0.578 1.849 4.781 1.00 55.25 445 TYR A O 1
ATOM 3294 N N . VAL A 1 446 ? 1.882 1.550 6.579 1.00 52.31 446 VAL A N 1
ATOM 3295 C CA . VAL A 1 446 ? 1.980 0.079 6.510 1.00 52.31 446 VAL A CA 1
ATOM 3296 C C . VAL A 1 446 ? 0.678 -0.641 6.906 1.00 52.31 446 VAL A C 1
ATOM 3298 O O . VAL A 1 446 ? 0.516 -1.829 6.634 1.00 52.31 446 VAL A O 1
ATOM 3301 N N . LEU A 1 447 ? -0.318 0.076 7.442 1.00 52.59 447 LEU A N 1
ATOM 3302 C CA . LEU A 1 447 ? -1.671 -0.453 7.711 1.00 52.59 447 LEU A CA 1
ATOM 3303 C C . LEU A 1 447 ? -2.508 -0.677 6.439 1.00 52.59 447 LEU A C 1
ATOM 3305 O O . LEU A 1 447 ? -3.733 -0.782 6.507 1.00 52.59 447 LEU A O 1
ATOM 3309 N N . THR A 1 448 ? -1.873 -0.714 5.270 1.00 59.69 448 THR A N 1
ATOM 3310 C CA . THR A 1 448 ? -2.528 -1.038 4.008 1.00 59.69 448 THR A CA 1
ATOM 3311 C C . THR A 1 448 ? -2.692 -2.545 3.837 1.00 59.69 448 THR A C 1
ATOM 3313 O O . THR A 1 448 ? -1.878 -3.346 4.284 1.00 59.69 448 THR A O 1
ATOM 3316 N N . ASP A 1 449 ? -3.713 -2.937 3.081 1.00 67.81 449 ASP A N 1
ATOM 3317 C CA . ASP A 1 449 ? -3.977 -4.300 2.599 1.00 67.81 449 ASP A CA 1
ATOM 3318 C C . ASP A 1 449 ? -2.928 -4.836 1.599 1.00 67.81 449 ASP A C 1
ATOM 3320 O O . ASP A 1 449 ? -3.139 -5.869 0.966 1.00 67.81 449 ASP A O 1
ATOM 3324 N N . ARG A 1 450 ? -1.811 -4.123 1.423 1.00 73.44 450 ARG A N 1
ATOM 3325 C CA . ARG A 1 450 ? -0.793 -4.355 0.396 1.00 73.44 450 ARG A CA 1
ATOM 3326 C C . ARG A 1 450 ? 0.592 -3.906 0.861 1.00 73.44 450 ARG A C 1
ATOM 3328 O O . ARG A 1 450 ? 0.670 -3.102 1.791 1.00 73.44 450 ARG A O 1
ATOM 3335 N N . PRO A 1 451 ? 1.674 -4.382 0.221 1.00 77.31 451 PRO A N 1
ATOM 3336 C CA . PRO A 1 451 ? 3.027 -3.983 0.573 1.00 77.31 451 PRO A CA 1
ATOM 3337 C C . PRO A 1 451 ? 3.282 -2.491 0.390 1.00 77.31 451 PRO A C 1
ATOM 3339 O O . PRO A 1 451 ? 2.820 -1.879 -0.580 1.00 77.31 451 PRO A O 1
ATOM 3342 N N . TYR A 1 452 ? 4.085 -1.943 1.299 1.00 75.12 452 TYR A N 1
ATOM 3343 C CA . TYR A 1 452 ? 4.536 -0.562 1.275 1.00 75.12 452 TYR A CA 1
ATOM 3344 C C . TYR A 1 452 ? 6.067 -0.496 1.254 1.00 75.12 452 TYR A C 1
ATOM 3346 O O . TYR A 1 452 ? 6.758 -1.179 2.013 1.00 75.12 452 TYR A O 1
ATOM 3354 N N . ILE A 1 453 ? 6.613 0.340 0.375 1.00 75.50 453 ILE A N 1
ATOM 3355 C CA . ILE A 1 453 ? 8.044 0.623 0.299 1.00 75.50 453 ILE A CA 1
ATOM 3356 C C . ILE A 1 453 ? 8.240 2.104 0.601 1.00 75.50 453 ILE A C 1
ATOM 3358 O O . ILE A 1 453 ? 7.812 2.961 -0.173 1.00 75.50 453 ILE A O 1
ATOM 3362 N N . ALA A 1 454 ? 8.922 2.405 1.706 1.00 71.06 454 ALA A N 1
ATOM 3363 C CA . ALA A 1 454 ? 9.474 3.735 1.921 1.00 71.06 454 ALA A CA 1
ATOM 3364 C C . ALA A 1 454 ? 10.632 3.889 0.941 1.00 71.06 454 ALA A C 1
ATOM 3366 O O . ALA A 1 454 ? 11.713 3.347 1.164 1.00 71.06 454 ALA A O 1
ATOM 3367 N N . ALA A 1 455 ? 10.355 4.503 -0.202 1.00 69.38 455 ALA A N 1
ATOM 3368 C CA . ALA A 1 455 ? 11.240 4.463 -1.353 1.00 69.38 455 ALA A CA 1
ATOM 3369 C C . ALA A 1 455 ? 12.294 5.564 -1.315 1.00 69.38 455 ALA A C 1
ATOM 3371 O O . ALA A 1 455 ? 13.365 5.380 -1.891 1.00 69.38 455 ALA A O 1
ATOM 3372 N N . GLU A 1 456 ? 11.982 6.667 -0.637 1.00 64.19 456 GLU A N 1
ATOM 3373 C CA . GLU A 1 456 ? 12.784 7.878 -0.641 1.00 64.19 456 GLU A CA 1
ATOM 3374 C C . GLU A 1 456 ? 12.593 8.672 0.661 1.00 64.19 456 GLU A C 1
ATOM 3376 O O . GLU A 1 456 ? 11.462 8.932 1.059 1.00 64.19 456 GLU A O 1
ATOM 3381 N N . PHE A 1 457 ? 13.671 9.070 1.343 1.00 55.75 457 PHE A N 1
ATOM 3382 C CA . PHE A 1 457 ? 13.610 10.014 2.468 1.00 55.75 457 PHE A CA 1
ATOM 3383 C C . PHE A 1 457 ? 14.974 10.647 2.766 1.00 55.75 457 PHE A C 1
ATOM 3385 O O . PHE A 1 457 ? 16.007 10.000 2.626 1.00 55.75 457 PHE A O 1
ATOM 3392 N N . ASN A 1 458 ? 15.025 11.896 3.243 1.00 51.31 458 ASN A N 1
ATOM 3393 C CA . ASN A 1 458 ? 16.296 12.489 3.688 1.00 51.31 458 ASN A CA 1
ATOM 3394 C C . ASN A 1 458 ? 16.539 12.229 5.179 1.00 51.31 458 ASN A C 1
ATOM 3396 O O . ASN A 1 458 ? 15.677 12.485 6.015 1.00 51.31 458 ASN A O 1
ATOM 3400 N N . VAL A 1 459 ? 17.753 11.817 5.539 1.00 46.28 459 VAL A N 1
ATOM 3401 C CA . VAL A 1 459 ? 18.196 11.734 6.941 1.00 46.28 459 VAL A CA 1
ATOM 3402 C C . VAL A 1 459 ? 19.004 12.979 7.322 1.00 46.28 459 VAL A C 1
ATOM 3404 O O . VAL A 1 459 ? 20.083 13.227 6.783 1.00 46.28 459 VAL A O 1
ATOM 3407 N N . THR A 1 460 ? 18.518 13.780 8.272 1.00 34.25 460 THR A N 1
ATOM 3408 C CA . THR A 1 460 ? 19.261 14.924 8.834 1.00 34.25 460 THR A CA 1
ATOM 3409 C C . THR A 1 460 ? 19.994 14.525 10.118 1.00 34.25 460 THR A C 1
ATOM 3411 O O . THR A 1 460 ? 19.374 14.153 11.108 1.00 34.25 460 THR A O 1
ATOM 3414 N N . GLY A 1 461 ? 21.333 14.633 10.132 1.00 35.31 461 GLY A N 1
ATOM 3415 C CA . GLY A 1 461 ? 22.134 14.342 11.330 1.00 35.31 461 GLY A CA 1
ATOM 3416 C C . GLY A 1 461 ? 23.657 14.305 11.139 1.00 35.31 461 GLY A C 1
ATOM 3417 O O . GLY A 1 461 ? 24.269 13.258 11.310 1.00 35.31 461 GLY A O 1
ATOM 3418 N N . LYS A 1 462 ? 24.303 15.442 10.844 1.00 31.02 462 LYS A N 1
ATOM 3419 C CA . LYS A 1 462 ? 25.734 15.654 11.159 1.00 31.02 462 LYS A CA 1
ATOM 3420 C C . LYS A 1 462 ? 25.882 16.972 11.925 1.00 31.02 462 LYS A C 1
ATOM 3422 O O . LYS A 1 462 ? 25.890 18.046 11.329 1.00 31.02 462 LYS A O 1
ATOM 3427 N N . GLY A 1 463 ? 25.972 16.885 13.254 1.00 27.00 463 GLY A N 1
ATOM 3428 C CA . GLY A 1 463 ? 26.477 17.974 14.091 1.00 27.00 463 GLY A CA 1
ATOM 3429 C C . GLY A 1 463 ? 27.959 18.235 13.796 1.00 27.00 463 GLY A C 1
ATOM 3430 O O . GLY A 1 463 ? 28.696 17.343 13.385 1.00 27.00 463 GLY A O 1
ATOM 3431 N N . SER A 1 464 ? 28.388 19.479 13.970 1.00 24.98 464 SER A N 1
ATOM 3432 C CA . SER A 1 464 ? 29.703 20.028 13.626 1.00 24.98 464 SER A CA 1
ATOM 3433 C C . SER A 1 464 ? 30.864 19.527 14.510 1.00 24.98 464 SER A C 1
ATOM 3435 O O . SER A 1 464 ? 31.448 20.306 15.259 1.00 24.98 464 SER A O 1
ATOM 3437 N N . GLY A 1 465 ? 31.229 18.249 14.417 1.00 26.62 465 GLY A N 1
ATOM 3438 C CA . GLY A 1 465 ? 32.419 17.685 15.067 1.00 26.62 465 GLY A CA 1
ATOM 3439 C C . GLY A 1 465 ? 32.900 16.441 14.324 1.00 26.62 465 GLY A C 1
ATOM 3440 O O . GLY A 1 465 ? 32.117 15.523 14.099 1.00 26.62 465 GLY A O 1
ATOM 3441 N N . GLY A 1 466 ? 34.151 16.448 13.858 1.00 29.50 466 GLY A N 1
ATOM 3442 C CA . GLY A 1 466 ? 34.716 15.371 13.044 1.00 29.50 466 GLY A CA 1
ATOM 3443 C C . GLY A 1 466 ? 35.119 14.150 13.867 1.00 29.50 466 GLY A C 1
ATOM 3444 O O . GLY A 1 466 ? 35.945 14.297 14.755 1.00 29.50 466 GLY A O 1
ATOM 3445 N N . GLU A 1 467 ? 34.595 12.972 13.518 1.00 28.02 467 GLU A N 1
ATOM 3446 C CA . GLU A 1 467 ? 35.087 11.637 13.908 1.00 28.02 467 GLU A CA 1
ATOM 3447 C C . GLU A 1 467 ? 34.704 10.603 12.820 1.00 28.02 467 GLU A C 1
ATOM 3449 O O . GLU A 1 467 ? 33.633 10.686 12.236 1.00 28.02 467 GLU A O 1
ATOM 3454 N N . ALA A 1 468 ? 35.590 9.659 12.490 1.00 29.97 468 ALA A N 1
ATOM 3455 C CA . ALA A 1 468 ? 35.523 8.798 11.295 1.00 29.97 468 ALA A CA 1
ATOM 3456 C C . ALA A 1 468 ? 34.276 7.877 11.175 1.00 29.97 468 ALA A C 1
ATOM 3458 O O . ALA A 1 468 ? 33.665 7.508 12.172 1.00 29.97 468 ALA A O 1
ATOM 3459 N N . GLU A 1 469 ? 33.914 7.499 9.935 1.00 35.97 469 GLU A N 1
ATOM 3460 C CA . GLU A 1 469 ? 32.654 6.805 9.593 1.00 35.97 469 GLU A CA 1
ATOM 3461 C C . GLU A 1 469 ? 32.579 5.326 10.036 1.00 35.97 469 GLU A C 1
ATOM 3463 O O . GLU A 1 469 ? 33.555 4.589 9.865 1.00 35.97 469 GLU A O 1
ATOM 3468 N N . PRO A 1 470 ? 31.396 4.846 10.475 1.00 31.44 470 PRO A N 1
ATOM 3469 C CA . PRO A 1 470 ? 31.142 3.429 10.693 1.00 31.44 470 PRO A CA 1
ATOM 3470 C C . PRO A 1 470 ? 30.853 2.679 9.376 1.00 31.44 470 PRO A C 1
ATOM 3472 O O . PRO A 1 470 ? 30.245 3.192 8.424 1.00 31.44 470 PRO A O 1
ATOM 3475 N N . THR A 1 471 ? 31.313 1.432 9.340 1.00 32.22 471 THR A N 1
ATOM 3476 C CA . THR A 1 471 ? 31.305 0.491 8.210 1.00 32.22 471 THR A CA 1
ATOM 3477 C C . THR A 1 471 ? 29.890 0.069 7.780 1.00 32.22 471 THR A C 1
ATOM 3479 O O . THR A 1 471 ? 28.921 0.209 8.524 1.00 32.22 471 THR A O 1
ATOM 3482 N N . VAL A 1 472 ? 29.741 -0.511 6.580 1.00 32.69 472 VAL A N 1
ATOM 3483 C CA . VAL A 1 472 ? 28.463 -1.071 6.073 1.00 32.69 472 VAL A CA 1
ATOM 3484 C C . VAL A 1 472 ? 27.814 -2.044 7.074 1.00 32.69 472 VAL A C 1
ATOM 3486 O O . VAL A 1 472 ? 26.592 -2.064 7.239 1.00 32.69 472 VAL A O 1
ATOM 3489 N N . THR A 1 473 ? 28.633 -2.800 7.807 1.00 30.45 473 THR A N 1
ATOM 3490 C CA . THR A 1 473 ? 28.213 -3.729 8.867 1.00 30.45 473 THR A CA 1
ATOM 3491 C C . THR A 1 473 ? 27.562 -3.021 10.062 1.00 30.45 473 THR A C 1
ATOM 3493 O O . THR A 1 473 ? 26.816 -3.636 10.815 1.00 30.45 473 THR A O 1
ATOM 3496 N N . GLU A 1 474 ? 27.833 -1.735 10.272 1.00 31.30 474 GLU A N 1
ATOM 3497 C CA . GLU A 1 474 ? 27.270 -0.929 11.361 1.00 31.30 474 GLU A CA 1
ATOM 3498 C C . GLU A 1 474 ? 25.992 -0.194 10.932 1.00 31.30 474 GLU A C 1
ATOM 3500 O O . GLU A 1 474 ? 25.074 -0.049 11.736 1.00 31.30 474 GLU A O 1
ATOM 3505 N N . ARG A 1 475 ? 25.848 0.144 9.642 1.00 33.38 475 ARG A N 1
ATOM 3506 C CA . ARG A 1 475 ? 24.603 0.712 9.076 1.00 33.38 475 ARG A CA 1
ATOM 3507 C C . ARG A 1 475 ? 23.479 -0.316 8.994 1.00 33.38 475 ARG A C 1
ATOM 3509 O O . ARG A 1 475 ? 22.328 -0.010 9.279 1.00 33.38 475 ARG A O 1
ATOM 3516 N N . SER A 1 476 ? 23.836 -1.566 8.717 1.00 29.83 476 SER A N 1
ATOM 3517 C CA . SER A 1 476 ? 22.926 -2.714 8.801 1.00 29.83 476 SER A CA 1
ATOM 3518 C C . SER A 1 476 ? 22.594 -3.119 10.249 1.00 29.83 476 SER A C 1
ATOM 3520 O O . SER A 1 476 ? 21.554 -3.730 10.482 1.00 29.83 476 SER A O 1
ATOM 3522 N N . LYS A 1 477 ? 23.409 -2.720 11.242 1.00 26.80 477 LYS A N 1
ATOM 3523 C CA . LYS A 1 477 ? 23.097 -2.863 12.680 1.00 26.80 477 LYS A CA 1
ATOM 3524 C C . LYS A 1 477 ? 22.188 -1.754 13.220 1.00 26.80 477 LYS A C 1
ATOM 3526 O O . LYS A 1 477 ? 21.517 -1.985 14.223 1.00 26.80 477 LYS A O 1
ATOM 3531 N N . ALA A 1 478 ? 22.124 -0.591 12.569 1.00 27.31 478 ALA A N 1
ATOM 3532 C CA . ALA A 1 478 ? 21.312 0.546 13.018 1.00 27.31 478 ALA A CA 1
ATOM 3533 C C . ALA A 1 478 ? 19.794 0.298 12.920 1.00 27.31 478 ALA A C 1
ATOM 3535 O O . ALA A 1 478 ? 19.028 0.878 13.682 1.00 27.31 478 ALA A O 1
ATOM 3536 N N . ILE A 1 479 ? 19.362 -0.614 12.044 1.00 32.19 479 ILE A N 1
ATOM 3537 C CA . ILE A 1 479 ? 17.957 -1.049 11.939 1.00 32.19 479 ILE A CA 1
ATOM 3538 C C . ILE A 1 479 ? 17.639 -2.130 12.996 1.00 32.19 479 ILE A C 1
ATOM 3540 O O . ILE A 1 479 ? 16.484 -2.355 13.328 1.00 32.19 479 ILE A O 1
ATOM 3544 N N . GLY A 1 480 ? 18.674 -2.740 13.593 1.00 25.59 480 GLY A N 1
ATOM 3545 C CA . GLY A 1 480 ? 18.597 -3.780 14.625 1.00 25.59 480 GLY A CA 1
ATOM 3546 C C . GLY A 1 480 ? 18.729 -3.322 16.077 1.00 25.59 480 GLY A C 1
ATOM 3547 O O . GLY A 1 480 ? 18.652 -4.159 16.976 1.00 25.59 480 GLY A O 1
ATOM 3548 N N . ARG A 1 481 ? 18.955 -2.032 16.351 1.00 21.06 481 ARG A N 1
ATOM 3549 C CA . ARG A 1 481 ? 19.100 -1.532 17.725 1.00 21.06 481 ARG A CA 1
ATOM 3550 C C . ARG A 1 481 ? 18.510 -0.141 17.906 1.00 21.06 481 ARG A C 1
ATOM 3552 O O . ARG A 1 481 ? 19.015 0.859 17.411 1.00 21.06 481 ARG A O 1
ATOM 3559 N N . VAL A 1 482 ? 17.492 -0.102 18.752 1.00 24.02 482 VAL A N 1
ATOM 3560 C CA . VAL A 1 482 ? 17.255 0.971 19.718 1.00 24.02 482 VAL A CA 1
ATOM 3561 C C . VAL A 1 482 ? 18.603 1.481 20.301 1.00 24.02 482 VAL A C 1
ATOM 3563 O O . VAL A 1 482 ? 19.383 0.682 20.815 1.00 24.02 482 VAL A O 1
ATOM 3566 N N . ILE A 1 483 ? 18.815 2.810 20.242 1.00 24.56 483 ILE A N 1
ATOM 3567 C CA . ILE A 1 483 ? 19.800 3.674 20.957 1.00 24.56 483 ILE A CA 1
ATOM 3568 C C . ILE A 1 483 ? 21.266 3.751 20.438 1.00 24.56 483 ILE A C 1
ATOM 3570 O O . ILE A 1 483 ? 22.021 2.790 20.529 1.00 24.56 483 ILE A O 1
ATOM 3574 N N . GLY A 1 484 ? 21.704 4.984 20.092 1.00 21.47 484 GLY A N 1
ATOM 3575 C CA . GLY A 1 484 ? 23.022 5.540 20.489 1.00 21.47 484 GLY A CA 1
ATOM 3576 C C . GLY A 1 484 ? 24.038 5.986 19.407 1.00 21.47 484 GLY A C 1
ATOM 3577 O O . GLY A 1 484 ? 24.788 5.162 18.913 1.00 21.47 484 GLY A O 1
ATOM 3578 N N . GLY A 1 485 ? 24.140 7.305 19.161 1.00 21.06 485 GLY A N 1
ATOM 3579 C CA . GLY A 1 485 ? 25.396 8.100 19.173 1.00 21.06 485 GLY A CA 1
ATOM 3580 C C . GLY A 1 485 ? 26.505 8.014 18.085 1.00 21.06 485 GLY A C 1
ATOM 3581 O O . GLY A 1 485 ? 27.271 7.065 18.067 1.00 21.06 485 GLY A O 1
ATOM 3582 N N . VAL A 1 486 ? 26.695 9.166 17.398 1.00 21.81 486 VAL A N 1
ATOM 3583 C CA . VAL A 1 486 ? 27.930 9.940 17.018 1.00 21.81 486 VAL A CA 1
ATOM 3584 C C . VAL A 1 486 ? 28.947 9.474 15.929 1.00 21.81 486 VAL A C 1
ATOM 3586 O O . VAL A 1 486 ? 29.528 8.404 16.035 1.00 21.81 486 VAL A O 1
ATOM 3589 N N . GLY A 1 487 ? 29.258 10.376 14.959 1.00 21.98 487 GLY A N 1
ATOM 3590 C CA . GLY A 1 487 ? 30.535 10.458 14.181 1.00 21.98 487 GLY A CA 1
ATOM 3591 C C . GLY A 1 487 ? 30.444 10.790 12.661 1.00 21.98 487 GLY A C 1
ATOM 3592 O O . GLY A 1 487 ? 29.686 10.148 11.954 1.00 21.98 487 GLY A O 1
ATOM 3593 N N . SER A 1 488 ? 31.179 11.794 12.129 1.00 24.34 488 SER A N 1
ATOM 3594 C CA . SER A 1 488 ? 31.145 12.413 10.758 1.00 24.34 488 SER A CA 1
ATOM 3595 C C . SER A 1 488 ? 32.533 12.734 10.130 1.00 24.34 488 SER A C 1
ATOM 3597 O O . SER A 1 488 ? 33.419 13.056 10.918 1.00 24.34 488 SER A O 1
ATOM 3599 N N . PRO A 1 489 ? 32.768 12.834 8.777 1.00 31.88 489 PRO A N 1
ATOM 3600 C CA . PRO A 1 489 ? 32.333 13.962 7.876 1.00 31.88 489 PRO A CA 1
ATOM 3601 C C . PRO A 1 489 ? 32.074 13.540 6.382 1.00 31.88 489 PRO A C 1
ATOM 3603 O O . PRO A 1 489 ? 32.362 12.409 6.042 1.00 31.88 489 PRO A O 1
ATOM 3606 N N . SER A 1 490 ? 31.476 14.259 5.408 1.00 20.47 490 SER A N 1
ATOM 3607 C CA . SER A 1 490 ? 31.073 15.667 5.183 1.00 20.47 490 SER A CA 1
ATOM 3608 C C . SER A 1 490 ? 30.143 15.816 3.938 1.00 20.47 490 SER A C 1
ATOM 3610 O O . SER A 1 490 ? 30.391 15.173 2.929 1.00 20.47 490 SER A O 1
ATOM 3612 N N . LYS A 1 491 ? 29.145 16.721 4.036 1.00 21.22 491 LYS A N 1
ATOM 3613 C CA . LYS A 1 491 ? 28.393 17.525 3.024 1.00 21.22 491 LYS A CA 1
ATOM 3614 C C . LYS A 1 491 ? 28.052 16.945 1.627 1.00 21.22 491 LYS A C 1
ATOM 3616 O O . LYS A 1 491 ? 28.881 17.004 0.731 1.00 21.22 491 LYS A O 1
ATOM 3621 N N . VAL A 1 492 ? 26.776 16.594 1.416 1.00 22.34 492 VAL A N 1
ATOM 3622 C CA . VAL A 1 492 ? 25.727 17.215 0.549 1.00 22.34 492 VAL A CA 1
ATOM 3623 C C . VAL A 1 492 ? 24.472 16.322 0.683 1.00 22.34 492 VAL A C 1
ATOM 3625 O O . VAL A 1 492 ? 24.617 15.131 0.934 1.00 22.34 492 VAL A O 1
ATOM 3628 N N . ALA A 1 493 ? 23.272 16.916 0.646 1.00 24.42 493 ALA A N 1
ATOM 3629 C CA . ALA A 1 493 ? 21.967 16.294 0.914 1.00 24.42 493 ALA A CA 1
ATOM 3630 C C . ALA A 1 493 ? 21.811 14.910 0.257 1.00 24.42 493 ALA A C 1
ATOM 3632 O O . ALA A 1 493 ? 21.754 14.803 -0.964 1.00 24.42 493 ALA A O 1
ATOM 3633 N N . GLY A 1 494 ? 21.806 13.863 1.084 1.00 26.53 494 GLY A N 1
ATOM 3634 C CA . GLY A 1 494 ? 21.622 12.486 0.651 1.00 26.53 494 GLY A CA 1
ATOM 3635 C C . GLY A 1 494 ? 20.156 12.107 0.779 1.00 26.53 494 GLY A C 1
ATOM 3636 O O . GLY A 1 494 ? 19.667 11.941 1.897 1.00 26.53 494 GLY A O 1
ATOM 3637 N N . ILE A 1 495 ? 19.493 11.977 -0.365 1.00 27.03 495 ILE A N 1
ATOM 3638 C CA . ILE A 1 495 ? 18.253 11.219 -0.503 1.00 27.03 495 ILE A CA 1
ATOM 3639 C C . ILE A 1 495 ? 18.611 9.771 -0.148 1.00 27.03 495 ILE A C 1
ATOM 3641 O O . ILE A 1 495 ? 19.477 9.178 -0.785 1.00 27.03 495 ILE A O 1
ATOM 3645 N N . GLY A 1 496 ? 18.058 9.251 0.942 1.00 31.48 496 GLY A N 1
ATOM 3646 C CA . GLY A 1 496 ? 18.418 7.963 1.519 1.00 31.48 496 GLY A CA 1
ATOM 3647 C C . GLY A 1 496 ? 17.343 6.893 1.330 1.00 31.48 496 GLY A C 1
ATOM 3648 O O . GLY A 1 496 ? 16.178 7.124 1.629 1.00 31.48 496 GLY A O 1
ATOM 3649 N N . ASN A 1 497 ? 17.813 5.713 0.913 1.00 39.78 497 ASN A N 1
ATOM 3650 C CA . ASN A 1 497 ? 17.327 4.349 1.154 1.00 39.78 497 ASN A CA 1
ATOM 3651 C C . ASN A 1 497 ? 15.861 4.012 0.828 1.00 39.78 497 ASN A C 1
ATOM 3653 O O . ASN A 1 497 ? 14.940 4.372 1.547 1.00 39.78 497 ASN A O 1
ATOM 3657 N N . GLY A 1 498 ? 15.678 3.122 -0.151 1.00 30.22 498 GLY A N 1
ATOM 3658 C CA . GLY A 1 498 ? 14.445 2.363 -0.335 1.00 30.22 498 GLY A CA 1
ATOM 3659 C C . GLY A 1 498 ? 14.425 1.122 0.563 1.00 30.22 498 GLY A C 1
ATOM 3660 O O . GLY A 1 498 ? 15.214 0.194 0.351 1.00 30.22 498 GLY A O 1
ATOM 3661 N N . ILE A 1 499 ? 13.534 1.076 1.555 1.00 37.28 499 ILE A N 1
ATOM 3662 C CA . ILE A 1 499 ? 13.328 -0.093 2.425 1.00 37.28 499 ILE A CA 1
ATOM 3663 C C . ILE A 1 499 ? 11.853 -0.504 2.348 1.00 37.28 499 ILE A C 1
ATOM 3665 O O . ILE A 1 499 ? 10.965 0.307 2.613 1.00 37.28 499 ILE A O 1
ATOM 3669 N N . ALA A 1 500 ? 11.575 -1.765 1.993 1.00 28.86 500 ALA A N 1
ATOM 3670 C CA . ALA A 1 500 ? 10.246 -2.343 2.218 1.00 28.86 500 ALA A CA 1
ATOM 3671 C C . ALA A 1 500 ? 9.987 -2.524 3.706 1.00 28.86 500 ALA A C 1
ATOM 3673 O O . ALA A 1 500 ? 10.831 -3.054 4.434 1.00 28.86 500 ALA A O 1
ATOM 3674 N N . LEU A 1 501 ? 8.805 -2.097 4.129 1.00 33.03 501 LEU A N 1
ATOM 3675 C CA . LEU A 1 501 ? 8.384 -2.096 5.519 1.00 33.03 501 LEU A CA 1
ATOM 3676 C C . LEU A 1 501 ? 7.027 -2.796 5.579 1.00 33.03 501 LEU A C 1
ATOM 3678 O O . LEU A 1 501 ? 6.167 -2.550 4.732 1.00 33.03 501 LEU A O 1
ATOM 3682 N N . TYR A 1 502 ? 6.881 -3.713 6.532 1.00 32.19 502 TYR A N 1
ATOM 3683 C CA . TYR A 1 502 ? 5.741 -4.625 6.652 1.00 32.19 502 TYR A CA 1
ATOM 3684 C C . TYR A 1 502 ? 5.029 -4.501 7.975 1.00 32.19 502 TYR A C 1
ATOM 3686 O O . TYR A 1 502 ? 5.709 -4.135 8.952 1.00 32.19 502 TYR A O 1
#

pLDDT: mean 71.89, std 24.53, range [20.47, 98.62]

Radius of gyration: 38.92 Å; chains: 1; bounding box: 133×66×99 Å

Sequence (502 aa):
MGSPDSEQGNDADTGPVADVGQRPDAAADGGAHGDEADGGGHGDAADGSESAPEDGGGCTPGSRRCEGAVPWVCEGDGTTWTSQPACQAPRTCRLGACEDPPDSEAPSISITEPSAAGSFSTSSQTIDLAGTAADNVRLEEIEAQIGSGSWTACQGTSSWTCTGIALSPGANMLTVRARDGAGNHGTDTLEVTRLVVEYDIFSPQREPLFATGDVTISGNRFYVAGQPWFPKTDFLTAIGPGNDVVTYTTHCYLSQSSSRQQTLRDGLKASGYNSIYIYTLNQGDYSAGSRPENVVTPYGNGGWSFDVGNLNAGRIAAWQAEVASLINDHQLKPFLWLAADDSSAIRTASMATLQTYLDHMVAAFDSYPVLYVIGLEVDEYWSASTAQALGAYLKSKTSRPVGVHLTIAETRVVDSAYKQGFDFIMAQLNSPQSNAQYVSDVNSYVLTDRPYIAAEFNVTGKGSGGEAEPTVTERSKAIGRVIGGVGSPSKVAGIGNGIALY

Secondary structure (DSSP, 8-state):
------------------------PPP-----------------------PPPPS-----TT-EEEETTEEEEE-TTSS-EEEPPPPPTT-EEETTEEEPPPP-PPPEEEEEES-SSSEEEE--SEEEEEEEEE-SS-EEEEEEEETTS--EEPB-SSEEEEEEEE--SEEEEEEEEEEETTS-EEEEEEEEEE---------SS---TT--S-EEEETTEEEETTEE---EE---EE--TT--TT-EEGGGGGGS-HHHHHHHHHHHHHTT--EEEEES-BSSTTTTTT-GGG-B-SBTTSSS---TT-B-HHHHHHHHHHHHHHHHTT--EEEEES--TT-HHHHT--HHHHHHHHHHHHHHHTTS-SEEES-SSGGGTS-HHHHHHHHHHHHTT-SS-EEEEE-STTSSTT-HHHHTT-SEEEEEPP--SSHHHHHHHHHHHTTSSS-EEEEEEEPP---S-B-PPPPHHHHTTTTS-S-----B---S--EE-EEEE-

Foldseek 3Di:
DDDDDDDDDDDDDDDDDDDDDDDDDDDDDDDDDDDDDDDDDDDDDDDDDPDDDPDPQFADAQFWDDDWQWIWGQHPVRRDIDIDDGADPPFGQDRRDTDHPQDDDAKDWAWPPPHRPQEEEAQDQFDKIKTAIDDPPFWDFKWKDKDPDDIDTWPDARITMDTGHGDDAAWIKMKMWIAGPNGHIDIDIHIYHNHDFPPPLPDPPDPVLQQDAAWDWDFQFIDGPNHTDKAWEKQDQDDDPDPPGRDDGLQLLLLDDPVRVVVRLVVCVQLVGQATEYEQAEQAPRHCVVPQSSGHYQFDPGDRDDDLVGGDPVSLVSSQVSLVCCCPPRNHAYEYAHYEPNNVCCLPDDLVSLLSSLLVCCVSDQVGHNEYEPYAQNVVRDDLVSLLVSLVSSVVRHPHFYEYEHEEQDPCLPPCSNVPNGQEYEYAYEQQADPVSVVVSVSVNSPDSYWYKNAWHWHDDDDPDADDDDGSVVVSCVSVDDDDDDHDDDDDTGTDIIITTD